Protein AF-W1F7F3-F1 (afdb_monomer_lite)

InterPro domains:
  IPR000249 Bacterial microcompartment domain [PF00936] (453-525)
  IPR000249 Bacterial microcompartment domain [PF00936] (545-622)
  IPR000249 Bacterial microcompartment domain [SM00877] (452-526)
  IPR000249 Bacterial microcompartment domain [SM00877] (544-622)
  IPR009051 Alpha-helical ferredoxin [G3DSA:1.10.1060.10] (238-344)
  IPR010208 Ion-translocating oxidoreductase complex, subunit RnfC/RsxC [PTHR43034] (6-362)
  IPR011538 NADH-ubiquinone oxidoreductase 51kDa subunit, FMN-binding domain [PF01512] (17-156)
  IPR017896 4Fe-4S ferredoxin-type, iron-sulphur binding domain [PS51379] (251-280)
  IPR019554 Soluble ligand binding domain [PF10531] (171-215)
  IPR026902 RnfC Barrel sandwich hybrid domain [PF13375] (378-441)
  IPR037225 NADH-ubiquinone oxidoreductase 51kDa subunit, FMN-binding domain superfamily [G3DSA:3.40.50.11540] (22-164)
  IPR037225 NADH-ubiquinone oxidoreductase 51kDa subunit, FMN-binding domain superfamily [SSF142019] (6-174)
  IPR037233 CcmK-like superfamily [G3DSA:3.30.70.1710] (450-528)
  IPR037233 CcmK-like superfamily [G3DSA:3.30.70.1710] (529-633)
  IPR037233 CcmK-like superfamily [SSF143414] (452-541)
  IPR037233 CcmK-like superfamily [SSF143414] (544-630)
  IPR044872 CcmK/CsoS1, bacterial microcompartment domain [PS51930] (453-535)
  IPR044872 CcmK/CsoS1, bacterial microcompartment domain [PS51930] (545-631)

Secondary structure (DSSP, 8-state):
----PPP--HHHHHHHHHHTT-B-TTTT--BHHHHTTS--SEEEEE----STT--HHHHHHHHHHHHHHHHHHHHHHHHT-SEEEEEEETT-HHHHHHHGGG--TTEEEEEE-SEETTTSHHHHHHHHHS--PPTT--GGGGTEEEEEHHHHHHHHHHHHH-----EEEEEEEESBSS-EEEEEETT-BHHHHHHHTT-BSSSSEEEEES-TTTPEEES-TTSBP-SS--EEEEEETTSHHHHHHHS-HHHHHHHHHHH----SHHHHT-HHHHTT----HHHHHHHHHHSTT--HHHHHGGGG-----HIIIII-SS---HHHHHHHHHHHHHHTT-------PPPPTTHHHHSEEHHHHHHHTT-GGG-----B-------S-----S--SSSSPPEE---TT-EE-TT-EEEEPPTTSS---EE-SSSEE---------TTGGGGGG-SEEEEEEES-HHHHHHHHHHHHHHSS-EEEEEEE-SSS-EEEEEEE-HHHHHHHHHHHHHHHGGGEEEEEEEET--HHHHHHHHSPPP--S--EEEEEEES-HHHHHHHHHHHHHHSS-EEEEEE--SSSTT-EEEEEEE-HHHHHHHHHHHHHHHHHTT-EEEEEEESS--HHHHHHHHT-

Radius of gyration: 27.82 Å; chains: 1; bounding box: 62×73×49 Å

Structure (mmCIF, N/CA/C/O backbone):
data_AF-W1F7F3-F1
#
_entry.id   AF-W1F7F3-F1
#
loop_
_atom_site.group_PDB
_atom_site.id
_atom_site.type_symbol
_atom_site.label_atom_id
_atom_site.label_alt_id
_atom_site.label_comp_id
_atom_site.label_asym_id
_atom_site.label_entity_id
_atom_site.label_seq_id
_atom_site.pdbx_PDB_ins_code
_atom_site.Cartn_x
_atom_site.Cartn_y
_atom_site.Cartn_z
_atom_site.occupancy
_atom_site.B_iso_or_equiv
_atom_site.auth_seq_id
_atom_site.auth_comp_id
_atom_site.auth_asym_id
_atom_site.auth_atom_id
_atom_site.pdbx_PDB_model_num
ATOM 1 N N . MET A 1 1 ? -24.164 26.299 9.507 1.00 47.16 1 MET A N 1
ATOM 2 C CA . MET A 1 1 ? -24.876 25.515 10.548 1.00 47.16 1 MET A CA 1
ATOM 3 C C . MET A 1 1 ? -23.842 24.722 11.329 1.00 47.16 1 MET A C 1
ATOM 5 O O . MET A 1 1 ? -22.949 24.180 10.692 1.00 47.16 1 MET A O 1
ATOM 9 N N . ASN A 1 2 ? -23.935 24.638 12.658 1.00 55.78 2 ASN A N 1
ATOM 10 C CA . ASN A 1 2 ? -22.944 23.892 13.443 1.00 55.78 2 ASN A CA 1
ATOM 11 C C . ASN A 1 2 ? -23.173 22.383 13.298 1.00 55.78 2 ASN A C 1
ATOM 13 O O . ASN A 1 2 ? -24.287 21.896 13.503 1.00 55.78 2 ASN A O 1
ATOM 17 N N . VAL A 1 3 ? -22.123 21.637 12.954 1.00 65.06 3 VAL A N 1
ATOM 18 C CA . VAL A 1 3 ? -22.208 20.182 12.807 1.00 65.06 3 VAL A CA 1
ATOM 19 C C . VAL A 1 3 ? -22.233 19.556 14.206 1.00 65.06 3 VAL A C 1
ATOM 21 O O . VAL A 1 3 ? -21.272 19.678 14.959 1.00 65.06 3 VAL A O 1
ATOM 24 N N . LYS A 1 4 ? -23.352 18.931 14.593 1.00 74.31 4 LYS A N 1
ATOM 25 C CA . LYS A 1 4 ? -23.555 18.428 15.963 1.00 74.31 4 LYS A CA 1
ATOM 26 C C . LYS A 1 4 ? -22.604 17.263 16.273 1.00 74.31 4 LYS A C 1
ATOM 28 O O . LYS A 1 4 ? -22.731 16.198 15.675 1.00 74.31 4 LYS A O 1
ATOM 33 N N . LEU A 1 5 ? -21.689 17.474 17.218 1.00 82.00 5 LEU A N 1
ATOM 34 C CA . LEU A 1 5 ? -20.760 16.468 17.744 1.00 82.00 5 LEU A CA 1
ATOM 35 C C . LEU A 1 5 ? -21.334 15.785 18.996 1.00 82.00 5 LEU A C 1
ATOM 37 O O . LEU A 1 5 ? -22.078 16.395 19.766 1.00 82.00 5 LEU A O 1
ATOM 41 N N . THR A 1 6 ? -20.930 14.539 19.232 1.00 83.56 6 THR A N 1
ATOM 42 C CA . THR A 1 6 ? -21.085 13.855 20.521 1.00 83.56 6 THR A CA 1
ATOM 43 C C . THR A 1 6 ? -20.063 14.407 21.515 1.00 83.56 6 THR A C 1
ATOM 45 O O . THR A 1 6 ? -18.887 14.556 21.178 1.00 83.56 6 THR A O 1
ATOM 48 N N . SER A 1 7 ? -20.478 14.676 22.756 1.00 84.31 7 SER A N 1
ATOM 49 C CA . SER A 1 7 ? -19.535 15.093 23.800 1.00 84.31 7 SER A CA 1
ATOM 50 C C . SER A 1 7 ? -18.633 13.927 24.218 1.00 84.31 7 SER A C 1
ATOM 52 O O . SER A 1 7 ? -19.110 12.882 24.659 1.00 84.31 7 SER A O 1
ATOM 54 N N . CYS A 1 8 ? -17.329 14.107 24.039 1.00 87.44 8 CYS A N 1
ATOM 55 C CA . CYS A 1 8 ? -16.255 13.204 24.448 1.00 87.44 8 CYS A CA 1
ATOM 56 C C . CYS A 1 8 ? -14.951 14.010 24.561 1.00 87.44 8 CYS A C 1
ATOM 58 O O . CYS A 1 8 ? -14.785 15.010 23.854 1.00 87.44 8 CYS A O 1
ATOM 60 N N . ASP A 1 9 ? -14.053 13.633 25.467 1.00 93.25 9 ASP A N 1
ATOM 61 C CA . ASP A 1 9 ? -12.717 14.233 25.591 1.00 93.25 9 ASP A CA 1
ATOM 62 C C . ASP A 1 9 ? -11.716 13.635 24.583 1.00 93.25 9 ASP A C 1
ATOM 64 O O . ASP A 1 9 ? -12.049 12.763 23.777 1.00 93.25 9 ASP A O 1
ATOM 68 N N . ASP A 1 10 ? -10.490 14.163 24.570 1.00 93.25 10 ASP A N 1
ATOM 69 C CA . ASP A 1 10 ? -9.452 13.744 23.628 1.00 93.25 10 ASP A CA 1
ATOM 70 C C . ASP A 1 10 ? -8.976 12.300 23.883 1.00 93.25 10 ASP A C 1
ATOM 72 O O . ASP A 1 10 ? -8.627 11.587 22.940 1.00 93.25 10 ASP A O 1
ATOM 76 N N . GLN A 1 11 ? -9.028 11.844 25.137 1.00 94.69 11 GLN A N 1
ATOM 77 C CA . GLN A 1 11 ? -8.660 10.492 25.547 1.00 94.69 11 GLN A CA 1
ATOM 78 C C . GLN A 1 11 ? -9.699 9.452 25.113 1.00 94.69 11 GLN A C 1
ATOM 80 O O . GLN A 1 11 ? -9.349 8.498 24.419 1.00 94.69 11 GLN A O 1
ATOM 85 N N . THR A 1 12 ? -10.978 9.699 25.392 1.00 96.31 12 THR A N 1
ATOM 86 C CA . THR A 1 12 ? -12.118 8.882 24.950 1.00 96.31 12 THR A CA 1
ATOM 87 C C . THR A 1 12 ? -12.123 8.712 23.428 1.00 96.31 12 THR A C 1
ATOM 89 O O . THR A 1 12 ? -12.446 7.638 22.915 1.00 96.31 12 THR A O 1
ATOM 92 N N . ILE A 1 13 ? -11.750 9.758 22.676 1.00 97.25 13 ILE A N 1
ATOM 93 C CA . ILE A 1 13 ? -11.614 9.678 21.214 1.00 97.25 13 ILE A CA 1
ATOM 94 C C . ILE A 1 13 ? -10.492 8.706 20.829 1.00 97.25 13 ILE A C 1
ATOM 96 O O . ILE A 1 13 ? -10.723 7.817 20.007 1.00 97.25 13 ILE A O 1
ATOM 100 N N . ARG A 1 14 ? -9.297 8.830 21.424 1.00 96.50 14 ARG A N 1
ATOM 101 C CA . ARG A 1 14 ? -8.166 7.920 21.157 1.00 96.50 14 ARG A CA 1
ATOM 102 C C . ARG A 1 14 ? -8.512 6.468 21.487 1.00 96.50 14 ARG A C 1
ATOM 104 O O . ARG A 1 14 ? -8.267 5.596 20.657 1.00 96.50 14 ARG A O 1
ATOM 111 N N . GLU A 1 15 ? -9.130 6.224 22.638 1.00 96.31 15 GLU A N 1
ATOM 112 C CA . GLU A 1 15 ? -9.528 4.892 23.105 1.00 96.31 15 GLU A CA 1
ATOM 113 C C . GLU A 1 15 ? -10.578 4.250 22.195 1.00 96.31 15 GLU A C 1
ATOM 115 O O . GLU A 1 15 ? -10.390 3.117 21.756 1.00 96.31 15 GLU A O 1
ATOM 120 N N . ARG A 1 16 ? -11.636 4.975 21.804 1.00 97.56 16 ARG A N 1
ATOM 121 C CA . ARG A 1 16 ? -12.638 4.456 20.851 1.00 97.56 16 ARG A CA 1
ATOM 122 C C . ARG A 1 16 ? -12.030 4.164 19.478 1.00 97.56 16 ARG A C 1
ATOM 124 O O . ARG A 1 16 ? -12.348 3.144 18.873 1.00 97.56 16 ARG A O 1
ATOM 131 N N . VAL A 1 17 ? -11.125 5.018 18.993 1.00 97.75 17 VAL A N 1
ATOM 132 C CA . VAL A 1 17 ? -10.398 4.826 17.721 1.00 97.75 17 VAL A CA 1
ATOM 133 C C . VAL A 1 17 ? -9.426 3.636 17.792 1.00 97.75 17 VAL A C 1
ATOM 135 O O . VAL A 1 17 ? -9.245 2.933 16.793 1.00 97.75 17 VAL A O 1
ATOM 138 N N . GLN A 1 18 ? -8.830 3.371 18.959 1.00 96.50 18 GLN A N 1
ATOM 139 C CA . GLN A 1 18 ? -8.007 2.189 19.219 1.00 96.50 18 GLN A CA 1
ATOM 140 C C . GLN A 1 18 ? -8.860 0.918 19.267 1.00 96.50 18 GLN A C 1
ATOM 142 O O . GLN A 1 18 ? -8.583 -0.014 18.513 1.00 96.50 18 GLN A O 1
ATOM 147 N N . ALA A 1 19 ? -9.916 0.904 20.084 1.00 96.69 19 ALA A N 1
ATOM 148 C CA . ALA A 1 19 ? -10.827 -0.226 20.259 1.00 96.69 19 ALA A CA 1
ATOM 149 C C . ALA A 1 19 ? -11.497 -0.632 18.939 1.00 96.69 19 ALA A C 1
ATOM 151 O O . ALA A 1 19 ? -11.456 -1.798 18.571 1.00 96.69 19 ALA A O 1
ATOM 152 N N . ALA A 1 20 ? -11.993 0.327 18.150 1.00 97.50 20 ALA A N 1
ATOM 153 C CA . ALA A 1 20 ? -12.551 0.073 16.818 1.00 97.50 20 ALA A CA 1
ATOM 154 C C . ALA A 1 20 ? -11.515 -0.431 15.785 1.00 97.50 20 ALA A C 1
ATOM 156 O O . ALA A 1 20 ? -11.877 -0.805 14.665 1.00 97.50 20 ALA A O 1
ATOM 157 N N . GLY A 1 21 ? -10.221 -0.442 16.123 1.00 96.56 21 GLY A N 1
ATOM 158 C CA . GLY A 1 21 ? -9.155 -0.956 15.269 1.00 96.56 21 GLY A CA 1
ATOM 159 C C . GLY A 1 21 ? -8.843 -0.073 14.059 1.00 96.56 21 GLY A C 1
ATOM 160 O O . GLY A 1 21 ? -8.487 -0.606 13.002 1.00 96.56 21 GLY A O 1
ATOM 161 N N . VAL A 1 22 ? -8.997 1.251 14.177 1.00 97.81 22 VAL A N 1
ATOM 162 C CA . VAL A 1 22 ? -8.818 2.192 13.060 1.00 97.81 22 VAL A CA 1
ATOM 163 C C . VAL A 1 22 ? -7.337 2.344 12.688 1.00 97.81 22 VAL A C 1
ATOM 165 O O . VAL A 1 22 ? -6.467 2.546 13.542 1.00 97.81 22 VAL A O 1
ATOM 168 N N . VAL A 1 23 ? -7.056 2.273 11.385 1.00 96.62 23 VAL A N 1
ATOM 169 C CA . VAL A 1 23 ? -5.714 2.389 10.795 1.00 96.62 23 VAL A CA 1
ATOM 170 C C . VAL A 1 23 ? -5.714 3.331 9.592 1.00 96.62 23 VAL A C 1
ATOM 172 O O . VAL A 1 23 ? -6.753 3.579 8.979 1.00 96.62 23 VAL A O 1
ATOM 175 N N . GLY A 1 24 ? -4.530 3.821 9.218 1.00 93.88 24 GLY A N 1
ATOM 176 C CA . GLY A 1 24 ? -4.291 4.651 8.038 1.00 93.88 24 GLY A CA 1
ATOM 177 C C . GLY A 1 24 ? -4.644 3.948 6.723 1.00 93.88 24 GLY A C 1
ATOM 178 O O . GLY A 1 24 ? -3.784 3.344 6.086 1.00 93.88 24 GLY A O 1
ATOM 179 N N . ALA A 1 25 ? -5.899 4.082 6.296 1.00 90.44 25 ALA A N 1
ATOM 180 C CA . ALA A 1 25 ? -6.503 3.366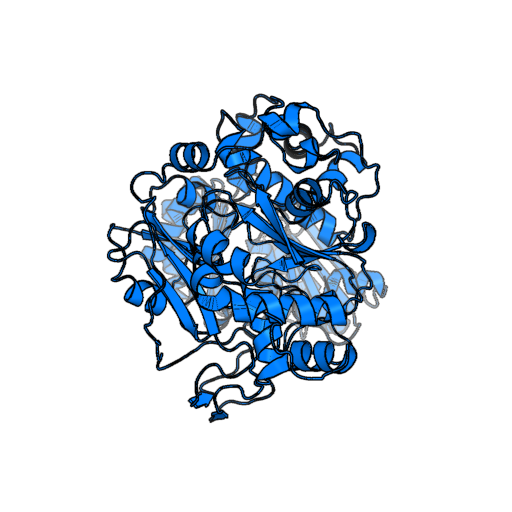 5.175 1.00 90.44 25 ALA A CA 1
ATOM 181 C C . ALA A 1 25 ? -5.997 3.795 3.777 1.00 90.44 25 ALA A C 1
ATOM 183 O O . ALA A 1 25 ? -6.350 3.175 2.778 1.00 90.44 25 ALA A O 1
ATOM 184 N N . GLY A 1 26 ? -5.167 4.837 3.685 1.00 77.94 26 GLY A N 1
ATOM 185 C CA . GLY A 1 26 ? -4.565 5.320 2.432 1.00 77.94 26 GLY A CA 1
ATOM 186 C C . GLY A 1 26 ? -3.183 4.736 2.104 1.00 77.94 26 GLY A C 1
ATOM 187 O O . GLY A 1 26 ? -2.479 5.301 1.276 1.00 77.94 26 GLY A O 1
ATOM 188 N N . GLY A 1 27 ? -2.739 3.673 2.784 1.00 74.12 27 GLY A N 1
ATOM 189 C CA . GLY A 1 27 ? -1.393 3.121 2.598 1.00 74.12 27 GLY A CA 1
ATOM 190 C C . GLY A 1 27 ? -1.072 1.993 3.576 1.00 74.12 27 GLY A C 1
ATOM 191 O O . GLY A 1 27 ? -1.893 1.111 3.800 1.00 74.12 27 GLY A O 1
ATOM 192 N N . ALA A 1 28 ? 0.114 2.031 4.190 1.00 74.44 28 ALA A N 1
ATOM 193 C CA . ALA A 1 28 ? 0.660 0.962 5.039 1.00 74.44 28 ALA A CA 1
ATOM 194 C C . ALA A 1 28 ? -0.065 0.717 6.390 1.00 74.44 28 ALA A C 1
ATOM 196 O O . ALA A 1 28 ? 0.467 0.027 7.257 1.00 74.44 28 ALA A O 1
ATOM 197 N N . GLY A 1 29 ? -1.260 1.276 6.606 1.00 89.62 29 GLY A N 1
ATOM 198 C CA . GLY A 1 29 ? -2.093 0.945 7.764 1.00 89.62 29 GLY A CA 1
ATOM 199 C C . GLY A 1 29 ? -1.514 1.370 9.115 1.00 89.62 29 GLY A C 1
ATOM 200 O O . GLY A 1 29 ? -1.684 0.651 10.087 1.00 89.62 29 GLY A O 1
ATOM 201 N N . PHE A 1 30 ? -0.817 2.505 9.222 1.00 92.62 30 PHE A N 1
ATOM 202 C CA . PHE A 1 30 ? -0.315 2.975 10.524 1.00 92.62 30 PHE A CA 1
ATOM 203 C C . PHE A 1 30 ? -1.476 3.173 11.534 1.00 92.62 30 PHE A C 1
ATOM 205 O O . PHE A 1 30 ? -2.467 3.806 11.151 1.00 92.62 30 PHE A O 1
ATOM 212 N N . PRO A 1 31 ? -1.400 2.676 12.787 1.00 94.69 31 PRO A N 1
ATOM 213 C CA . PRO A 1 31 ? -2.489 2.785 13.765 1.00 94.69 31 PRO A CA 1
ATOM 214 C C . PRO A 1 31 ? -2.935 4.228 14.039 1.00 94.69 31 PRO A C 1
ATOM 216 O O . PRO A 1 31 ? -2.138 5.094 14.402 1.00 94.69 31 PRO A O 1
ATOM 219 N N . THR A 1 32 ? -4.230 4.504 13.867 1.00 96.62 32 THR A N 1
ATOM 220 C CA . THR A 1 32 ? -4.733 5.887 13.848 1.00 96.62 32 THR A CA 1
ATOM 221 C C . THR A 1 32 ? -4.746 6.532 15.228 1.00 96.62 32 THR A C 1
ATOM 223 O O . THR A 1 32 ? -4.431 7.713 15.330 1.00 96.62 32 THR A O 1
ATOM 226 N N . HIS A 1 33 ? -5.027 5.778 16.293 1.00 95.56 33 HIS A N 1
ATOM 227 C CA . HIS A 1 33 ? -5.022 6.309 17.661 1.00 95.56 33 HIS A CA 1
ATOM 228 C C . HIS A 1 33 ? -3.650 6.885 18.067 1.00 95.56 33 HIS A C 1
ATOM 230 O O . HIS A 1 33 ? -3.607 7.927 18.710 1.00 95.56 33 HIS A O 1
ATOM 236 N N . ILE A 1 34 ? -2.541 6.299 17.595 1.00 94.81 34 ILE A N 1
ATOM 237 C CA . ILE A 1 34 ? -1.182 6.836 17.787 1.00 94.81 34 ILE A CA 1
ATOM 238 C C . ILE A 1 34 ? -0.988 8.149 17.012 1.00 94.81 34 ILE A C 1
ATOM 240 O O . ILE A 1 34 ? -0.468 9.119 17.558 1.00 94.81 34 ILE A O 1
ATOM 244 N N . LYS A 1 35 ? -1.480 8.248 15.766 1.00 94.62 35 LYS A N 1
ATOM 245 C CA . LYS A 1 35 ? -1.508 9.534 15.035 1.00 94.62 35 LYS A CA 1
ATOM 246 C C . LYS A 1 35 ? -2.350 10.606 15.750 1.00 94.62 35 LYS A C 1
ATOM 248 O O . LYS A 1 35 ? -2.072 11.784 15.568 1.00 94.62 35 LYS A O 1
ATOM 253 N N . LEU A 1 36 ? -3.335 10.215 16.564 1.00 96.50 36 LEU A N 1
ATOM 254 C CA . LEU A 1 36 ? -4.163 11.114 17.381 1.00 96.50 36 LEU A CA 1
ATOM 255 C C . LEU A 1 36 ? -3.589 11.420 18.784 1.00 96.50 36 LEU A C 1
ATOM 257 O O . LEU A 1 36 ? -4.180 12.212 19.512 1.00 96.50 36 LEU A O 1
ATOM 261 N N . GLN A 1 37 ? -2.458 10.822 19.179 1.00 95.19 37 GLN A N 1
ATOM 262 C CA . GLN A 1 37 ? -1.711 11.205 20.392 1.00 95.19 37 GLN A CA 1
ATOM 263 C C . GLN A 1 37 ? -0.777 12.401 20.149 1.00 95.19 37 GLN A C 1
ATOM 265 O O . GLN A 1 37 ? -0.411 13.102 21.091 1.00 95.19 37 GLN A O 1
ATOM 270 N N . ALA A 1 38 ? -0.382 12.642 18.896 1.00 94.50 38 ALA A N 1
ATOM 271 C CA . ALA A 1 38 ? 0.497 13.746 18.534 1.00 94.50 38 ALA A CA 1
ATOM 272 C C . ALA A 1 38 ? -0.170 15.106 18.793 1.00 94.50 38 ALA A C 1
ATOM 274 O O . ALA A 1 38 ? -1.288 15.348 18.338 1.00 94.50 38 ALA A O 1
ATOM 275 N N . ARG A 1 39 ? 0.544 16.015 19.469 1.00 96.88 39 ARG A N 1
ATOM 276 C CA . ARG A 1 39 ? 0.137 17.420 19.590 1.00 96.88 39 ARG A CA 1
ATOM 277 C C . ARG A 1 39 ? 0.642 18.208 18.382 1.00 96.88 39 ARG A C 1
ATOM 279 O O . ARG A 1 39 ? 1.837 18.199 18.099 1.00 96.88 39 ARG A O 1
ATOM 286 N N . VAL A 1 40 ? -0.277 18.842 17.657 1.00 97.62 40 VAL A N 1
ATOM 287 C CA . VAL A 1 40 ? -0.024 19.593 16.414 1.00 97.62 40 VAL A CA 1
ATOM 288 C C . VAL A 1 40 ? -1.026 20.733 16.269 1.00 97.62 40 VAL A C 1
ATOM 290 O O . VAL A 1 40 ? -2.137 20.619 16.773 1.00 97.62 40 VAL A O 1
ATOM 293 N N . ASP A 1 41 ? -0.671 21.798 15.548 1.00 98.06 41 ASP A N 1
ATOM 294 C CA . ASP A 1 41 ? -1.584 22.917 15.271 1.00 98.06 41 ASP A CA 1
ATOM 295 C C . ASP A 1 41 ? -2.542 22.641 14.099 1.00 98.06 41 ASP A C 1
ATOM 297 O O . ASP A 1 41 ? -3.670 23.135 14.103 1.00 98.06 41 ASP A O 1
ATOM 301 N N . THR A 1 42 ? -2.123 21.825 13.122 1.00 98.56 42 THR A N 1
ATOM 302 C CA . THR A 1 42 ? -2.885 21.559 11.895 1.00 98.56 42 THR A CA 1
ATOM 303 C C . THR A 1 42 ? -3.229 20.073 11.746 1.00 98.56 42 THR A C 1
ATOM 305 O O . THR A 1 42 ? -2.350 19.205 11.748 1.00 98.56 42 THR A O 1
ATOM 308 N N . PHE A 1 43 ? -4.507 19.769 11.506 1.00 98.62 43 PHE A N 1
ATOM 309 C CA . PHE A 1 43 ? -4.963 18.451 11.062 1.00 98.62 43 PHE A CA 1
ATOM 310 C C . PHE A 1 43 ? -5.288 18.465 9.562 1.00 98.62 43 PHE A C 1
ATOM 312 O O . PHE A 1 43 ? -6.143 19.221 9.103 1.00 98.62 43 PHE A O 1
ATOM 319 N N . LEU A 1 44 ? -4.620 17.608 8.787 1.00 98.62 44 LEU A N 1
ATOM 320 C CA . LEU A 1 44 ? -4.714 17.561 7.328 1.00 98.62 44 LEU A CA 1
ATOM 321 C C . LEU A 1 44 ? -5.394 16.268 6.854 1.00 98.62 44 LEU A C 1
ATOM 323 O O . LEU A 1 44 ? -4.866 15.165 7.009 1.00 98.62 44 LEU A O 1
ATOM 327 N N . VAL A 1 45 ? -6.543 16.397 6.195 1.00 98.50 45 VAL A N 1
ATOM 328 C CA . VAL A 1 45 ? -7.130 15.308 5.412 1.00 98.50 45 VAL A CA 1
ATOM 329 C C . VAL A 1 45 ? -6.485 15.304 4.032 1.00 98.50 45 VAL A C 1
ATOM 331 O O . VAL A 1 45 ? -6.721 16.201 3.222 1.00 98.50 45 VAL A O 1
ATOM 334 N N . ASN A 1 46 ? -5.694 14.272 3.752 1.00 97.06 46 ASN A N 1
ATOM 335 C CA . ASN A 1 46 ? -5.275 13.954 2.396 1.00 97.06 46 ASN A CA 1
ATOM 336 C C . ASN A 1 46 ? -6.443 13.264 1.679 1.00 97.06 46 ASN A C 1
ATOM 338 O O . ASN A 1 46 ? -6.728 12.083 1.900 1.00 97.06 46 ASN A O 1
ATOM 342 N N . ALA A 1 47 ? -7.122 14.041 0.841 1.00 96.25 47 ALA A N 1
ATOM 343 C CA . ALA A 1 47 ? -8.206 13.613 -0.032 1.00 96.25 47 ALA A CA 1
ATOM 344 C C . ALA A 1 47 ? -7.811 13.688 -1.521 1.00 96.25 47 ALA A C 1
ATOM 346 O O . ALA A 1 47 ? -8.660 13.616 -2.413 1.00 96.25 47 ALA A O 1
ATOM 347 N N . ALA A 1 48 ? -6.515 13.831 -1.805 1.00 92.81 48 ALA A N 1
ATOM 348 C CA . ALA A 1 48 ? -5.957 13.862 -3.146 1.00 92.81 48 ALA A CA 1
ATOM 349 C C . ALA A 1 48 ? -5.632 12.441 -3.618 1.00 92.81 48 ALA A C 1
ATOM 351 O O . ALA A 1 48 ? -4.464 12.085 -3.769 1.00 92.81 48 ALA A O 1
ATOM 352 N N . GLU A 1 49 ? -6.672 11.634 -3.858 1.00 89.31 49 GLU A N 1
ATOM 353 C CA . GLU A 1 49 ? -6.558 10.246 -4.327 1.00 89.31 49 GLU A CA 1
ATOM 354 C C . GLU A 1 49 ? -5.547 10.156 -5.487 1.00 89.31 49 GLU A C 1
ATOM 356 O O . GLU A 1 49 ? -5.710 10.748 -6.565 1.00 89.31 49 GLU A O 1
ATOM 361 N N . CYS A 1 50 ? -4.403 9.542 -5.177 1.00 82.19 50 CYS A N 1
ATOM 362 C CA . CYS A 1 50 ? -3.165 9.762 -5.919 1.00 82.19 50 CYS A CA 1
ATOM 363 C C . CYS A 1 50 ? -2.984 8.713 -7.018 1.00 82.19 50 CYS A C 1
ATOM 365 O O . CYS A 1 50 ? -2.576 9.039 -8.130 1.00 82.19 50 CYS A O 1
ATOM 367 N N . GLU A 1 51 ? -3.352 7.467 -6.723 1.00 91.25 51 GLU A N 1
ATOM 368 C CA . GLU A 1 51 ? -3.403 6.386 -7.699 1.00 91.25 51 GLU A CA 1
ATOM 369 C C . GLU A 1 51 ? -4.421 6.680 -8.815 1.00 91.25 51 GLU A C 1
ATOM 371 O O . GLU A 1 51 ? -5.595 6.925 -8.525 1.00 91.25 51 GLU A O 1
ATOM 376 N N . PRO A 1 52 ? -4.022 6.611 -10.099 1.00 89.38 52 PRO A N 1
ATOM 377 C CA . PRO A 1 52 ? -4.973 6.552 -11.203 1.00 89.38 52 PRO A CA 1
ATOM 378 C C . PRO A 1 52 ? -5.910 5.337 -11.075 1.00 89.38 52 PRO A C 1
ATOM 380 O O . PRO A 1 52 ? -5.621 4.386 -10.352 1.00 89.38 52 PRO A O 1
ATOM 383 N N . MET A 1 53 ? -7.008 5.330 -11.835 1.00 93.94 53 MET A N 1
ATOM 384 C CA . MET A 1 53 ? -8.045 4.276 -11.860 1.00 93.94 53 MET A CA 1
ATOM 385 C C . MET A 1 53 ? -8.922 4.164 -10.599 1.00 93.94 53 MET A C 1
ATOM 387 O O . MET A 1 53 ? -10.093 3.807 -10.740 1.00 93.94 53 MET A O 1
ATOM 391 N N . LEU A 1 54 ? -8.408 4.486 -9.407 1.00 95.19 54 LEU A N 1
ATOM 392 C CA . LEU A 1 54 ? -9.193 4.520 -8.167 1.00 95.19 54 LEU A CA 1
ATOM 393 C C . LEU A 1 54 ? -10.124 5.748 -8.125 1.00 95.19 54 LEU A C 1
ATOM 395 O O . LEU A 1 54 ? -9.858 6.771 -8.767 1.00 95.19 54 LEU A O 1
ATOM 399 N N . LYS A 1 55 ? -11.265 5.606 -7.436 1.00 95.12 55 LYS A N 1
ATOM 400 C CA . LYS A 1 55 ? -12.356 6.598 -7.392 1.00 95.12 55 LYS A CA 1
ATOM 401 C C . LYS A 1 55 ? -13.005 6.721 -6.002 1.00 95.12 55 LYS A C 1
ATOM 403 O O . LYS A 1 55 ? -14.132 7.209 -5.899 1.00 95.12 55 LYS A O 1
ATOM 408 N N . VAL A 1 56 ? -12.385 6.211 -4.943 1.00 95.81 56 VAL A N 1
ATOM 409 C CA . VAL A 1 56 ? -13.037 5.981 -3.650 1.00 95.81 56 VAL A CA 1
ATOM 410 C C . VAL A 1 56 ? -13.257 7.278 -2.877 1.00 95.81 56 VAL A C 1
ATOM 412 O O . VAL A 1 56 ? -14.393 7.623 -2.545 1.00 95.81 56 VAL A O 1
ATOM 415 N N . ASP A 1 57 ? -12.183 8.015 -2.594 1.00 95.25 57 ASP A N 1
ATOM 416 C CA . ASP A 1 57 ? -12.230 9.108 -1.616 1.00 95.25 57 ASP A CA 1
ATOM 417 C C . ASP A 1 57 ? -13.097 10.275 -2.104 1.00 95.25 57 ASP A C 1
ATOM 419 O O . ASP A 1 57 ? -13.893 10.824 -1.343 1.00 95.25 57 ASP A O 1
ATOM 423 N N . GLN A 1 58 ? -13.025 10.601 -3.397 1.00 95.50 58 GLN A N 1
ATOM 424 C CA . GLN A 1 58 ? -13.849 11.644 -4.020 1.00 95.50 58 GLN A CA 1
ATOM 425 C C . GLN A 1 58 ? -15.360 11.351 -3.939 1.00 95.50 58 GLN A C 1
ATOM 427 O O . GLN A 1 58 ? -16.160 12.275 -3.782 1.00 95.50 58 GLN A O 1
ATOM 432 N N . GLN A 1 59 ? -15.761 10.076 -4.001 1.00 97.50 59 GLN A N 1
ATOM 433 C CA . GLN A 1 59 ? -17.167 9.670 -3.921 1.00 97.50 59 GLN A CA 1
ATOM 434 C C . GLN A 1 59 ? -17.655 9.611 -2.472 1.00 97.50 59 GLN A C 1
ATOM 436 O O . GLN A 1 59 ? -18.747 10.093 -2.172 1.00 97.50 59 GLN A O 1
ATOM 441 N N . LEU A 1 60 ? -16.823 9.111 -1.553 1.00 97.38 60 LEU A N 1
ATOM 442 C CA . LEU A 1 60 ? -17.134 9.115 -0.124 1.00 97.38 60 LEU A CA 1
ATOM 443 C C . LEU A 1 60 ? -17.220 10.534 0.453 1.00 97.38 60 LEU A C 1
ATOM 445 O O . LEU A 1 60 ? -18.103 10.793 1.266 1.00 97.38 60 LEU A O 1
ATOM 449 N N . MET A 1 61 ? -16.379 11.474 0.005 1.00 97.62 61 MET A N 1
ATOM 450 C CA . MET A 1 61 ? -16.536 12.892 0.354 1.00 97.62 61 MET A CA 1
ATOM 451 C C . MET A 1 61 ? -17.884 13.448 -0.116 1.00 97.62 61 MET A C 1
ATOM 453 O O . MET A 1 61 ? -18.589 14.071 0.672 1.00 97.62 61 MET A O 1
ATOM 457 N N . ALA A 1 62 ? -18.261 13.199 -1.375 1.00 97.25 62 ALA A N 1
ATOM 458 C CA . ALA A 1 62 ? -19.510 13.706 -1.943 1.00 97.25 62 ALA A CA 1
ATOM 459 C C . ALA A 1 62 ? -20.763 13.134 -1.250 1.00 97.25 62 ALA A C 1
ATOM 461 O O . ALA A 1 62 ? -21.731 13.860 -1.050 1.00 97.25 62 ALA A O 1
ATOM 462 N N . GLN A 1 63 ? -20.745 11.855 -0.857 1.00 97.25 63 GLN A N 1
ATOM 463 C CA . GLN A 1 63 ? -21.875 11.203 -0.182 1.00 97.25 63 GLN A CA 1
ATOM 464 C C . GLN A 1 63 ? -21.896 11.452 1.342 1.00 97.25 63 GLN A C 1
ATOM 466 O O . GLN A 1 63 ? -22.960 11.431 1.954 1.00 97.25 63 GLN A O 1
ATOM 471 N N . GLN A 1 64 ? -20.737 11.659 1.984 1.00 97.19 64 GLN A N 1
ATOM 472 C CA . GLN A 1 64 ? -20.603 11.629 3.452 1.00 97.19 64 GLN A CA 1
ATOM 473 C C . GLN A 1 64 ? -19.946 12.887 4.050 1.00 97.19 64 GLN A C 1
ATOM 475 O O . GLN A 1 64 ? -19.455 12.839 5.178 1.00 97.19 64 GLN A O 1
ATOM 480 N N . ALA A 1 65 ? -19.979 14.026 3.346 1.00 97.56 65 ALA A N 1
ATOM 481 C CA . ALA A 1 65 ? -19.391 15.311 3.755 1.00 97.56 65 ALA A CA 1
ATOM 482 C C . ALA A 1 65 ? -19.631 15.681 5.237 1.00 97.56 65 ALA A C 1
ATOM 484 O O . ALA A 1 65 ? -18.686 15.959 5.975 1.00 97.56 65 ALA A O 1
ATOM 485 N N . SER A 1 66 ? -20.879 15.587 5.715 1.00 96.94 66 SER A N 1
ATOM 486 C CA . SER A 1 66 ? -21.238 15.854 7.120 1.00 96.94 66 SER A CA 1
ATOM 487 C C . SER A 1 66 ? -20.559 14.901 8.123 1.00 96.94 66 SER A C 1
ATOM 489 O O . SER A 1 66 ? -20.159 15.324 9.206 1.00 96.94 66 SER A O 1
ATOM 491 N N . ARG A 1 67 ? -20.382 13.616 7.774 1.00 97.44 67 ARG A N 1
ATOM 492 C CA . ARG A 1 67 ? -19.656 12.634 8.605 1.00 97.44 67 ARG A CA 1
ATOM 493 C C . ARG A 1 67 ? -18.150 12.9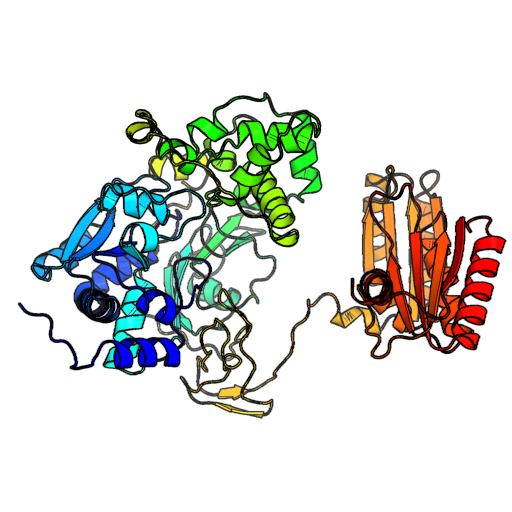01 8.588 1.00 97.44 67 ARG A C 1
ATOM 495 O O . ARG A 1 67 ? -17.503 12.722 9.618 1.00 97.44 67 ARG A O 1
ATOM 502 N N . LEU A 1 68 ? -17.603 13.332 7.448 1.00 98.38 68 LEU A N 1
ATOM 503 C CA . LEU A 1 68 ? -16.186 13.667 7.314 1.00 98.38 68 LEU A CA 1
ATOM 504 C C . LEU A 1 68 ? -15.810 14.851 8.208 1.00 98.38 68 LEU A C 1
ATOM 506 O O . LEU A 1 68 ? -14.860 14.742 8.975 1.00 98.38 68 LEU A O 1
ATOM 510 N N . LEU A 1 69 ? -16.583 15.941 8.164 1.00 98.25 69 LEU A N 1
ATOM 511 C CA . LEU A 1 69 ? -16.309 17.151 8.948 1.00 98.25 69 LEU A CA 1
ATOM 512 C C . LEU A 1 69 ? -16.331 16.887 10.462 1.00 98.25 69 LEU A C 1
ATOM 514 O O . LEU A 1 69 ? -15.432 17.341 11.165 1.00 98.25 69 LEU A O 1
ATOM 518 N N . ARG A 1 70 ? -17.259 16.056 10.962 1.00 97.75 70 ARG 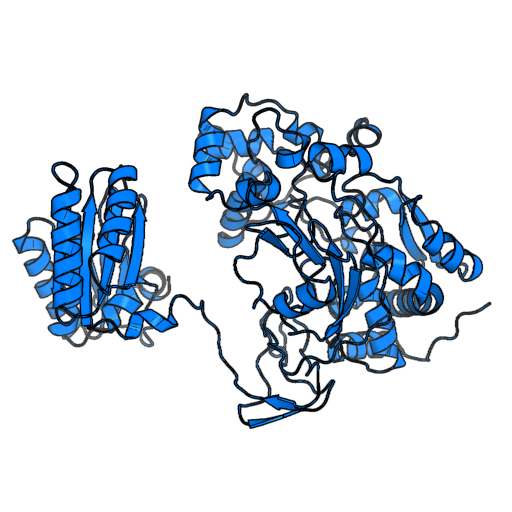A N 1
ATOM 519 C CA . ARG A 1 70 ? -17.228 15.619 12.372 1.00 97.75 70 ARG A CA 1
ATOM 520 C C . ARG A 1 70 ? -15.980 14.805 12.709 1.00 97.75 70 ARG A C 1
ATOM 522 O O . ARG A 1 70 ? -15.396 15.001 13.766 1.00 97.75 70 ARG A O 1
ATOM 529 N N . GLY A 1 71 ? -15.538 13.934 11.802 1.00 98.00 71 GLY A N 1
ATOM 530 C CA . GLY A 1 71 ? -14.291 13.182 11.960 1.00 98.00 71 GLY A CA 1
ATOM 531 C C . GLY A 1 71 ? -13.057 14.083 12.008 1.00 98.00 71 GLY A C 1
ATOM 532 O O . GLY A 1 71 ? -12.150 13.819 12.794 1.00 98.00 71 GLY A O 1
ATOM 533 N N . VAL A 1 72 ? -13.045 15.168 11.223 1.00 98.38 72 VAL A N 1
ATOM 534 C CA . VAL A 1 72 ? -12.007 16.208 11.294 1.00 98.38 72 VAL A CA 1
ATOM 535 C C . VAL A 1 72 ? -12.042 16.902 12.654 1.00 98.38 72 VAL A C 1
ATOM 537 O O . VAL A 1 72 ? -11.006 16.956 13.305 1.00 98.38 72 VAL A O 1
ATOM 540 N N . HIS A 1 73 ? -13.210 17.334 13.145 1.00 97.31 73 HIS A N 1
ATOM 541 C CA . HIS A 1 73 ? -13.330 17.944 14.477 1.00 97.31 73 HIS A CA 1
ATOM 542 C C . HIS A 1 73 ? -12.932 17.007 15.626 1.00 97.31 73 HIS A C 1
ATOM 544 O O . HIS A 1 73 ? -12.208 17.436 16.523 1.00 97.31 73 HIS A O 1
ATOM 550 N N . TYR A 1 74 ? -13.332 15.729 15.612 1.00 98.00 74 TYR A N 1
ATOM 551 C CA . TYR A 1 74 ? -12.873 14.766 16.624 1.00 98.00 74 TYR A CA 1
ATOM 552 C C . TYR A 1 74 ? -11.356 14.572 16.568 1.00 98.00 74 TYR A C 1
ATOM 554 O O . TYR A 1 74 ? -10.706 14.509 17.609 1.00 98.00 74 TYR A O 1
ATOM 562 N N . ALA A 1 75 ? -10.774 14.503 15.369 1.00 97.94 75 ALA A N 1
ATOM 563 C CA . ALA A 1 75 ? -9.336 14.346 15.217 1.00 97.94 75 ALA A CA 1
ATOM 564 C C . ALA A 1 75 ? -8.561 15.604 15.647 1.00 97.94 75 ALA A C 1
ATOM 566 O O . ALA A 1 75 ? -7.578 15.478 16.372 1.00 97.94 75 ALA A O 1
ATOM 567 N N . MET A 1 76 ? -9.047 16.800 15.295 1.00 97.94 76 MET A N 1
ATOM 568 C CA . MET A 1 76 ? -8.520 18.083 15.771 1.00 97.94 76 MET A CA 1
ATOM 569 C C . MET A 1 76 ? -8.576 18.177 17.296 1.00 97.94 76 MET A C 1
ATOM 571 O O . MET A 1 76 ? -7.573 18.513 17.919 1.00 97.94 76 MET A O 1
ATOM 575 N N . LYS A 1 77 ? -9.702 17.800 17.919 1.00 96.69 77 LYS A N 1
ATOM 576 C CA . LYS A 1 77 ? -9.818 17.739 19.383 1.00 96.69 77 LYS A CA 1
ATOM 577 C C . LYS A 1 77 ? -8.837 16.735 19.993 1.00 96.69 77 LYS A C 1
ATOM 579 O O . LYS A 1 77 ? -8.223 17.036 21.012 1.00 96.69 77 LYS A O 1
ATOM 584 N N . ALA A 1 78 ? -8.656 15.572 19.363 1.00 97.31 78 ALA A N 1
ATOM 585 C CA . ALA A 1 78 ? -7.722 14.553 19.830 1.00 97.31 78 ALA A CA 1
ATOM 586 C C . ALA A 1 78 ? -6.260 15.039 19.812 1.00 97.31 78 ALA A C 1
ATOM 588 O O . ALA A 1 78 ? -5.534 14.836 20.786 1.00 97.31 78 ALA A O 1
ATOM 589 N N . THR A 1 79 ? -5.847 15.734 18.745 1.00 97.62 79 THR A N 1
ATOM 590 C CA . THR A 1 79 ? -4.484 16.270 18.586 1.00 97.62 79 THR A CA 1
ATOM 591 C C . THR A 1 79 ? -4.273 17.648 19.221 1.00 97.62 79 THR A C 1
ATOM 593 O O . THR A 1 79 ? -3.134 18.072 19.383 1.00 97.62 79 THR A O 1
ATOM 596 N N . GLY A 1 80 ? -5.334 18.366 19.596 1.00 96.88 80 GLY A N 1
ATOM 597 C CA . GLY A 1 80 ? -5.257 19.775 20.005 1.00 96.88 80 GLY A CA 1
ATOM 598 C C . GLY A 1 80 ? -5.021 20.754 18.843 1.00 96.88 80 GLY A C 1
ATOM 599 O O . GLY A 1 80 ? -4.502 21.843 19.069 1.00 96.88 80 GLY A O 1
ATOM 600 N N . ALA A 1 81 ? -5.378 20.372 17.611 1.00 97.94 81 ALA A N 1
ATOM 601 C CA . ALA A 1 81 ? -5.206 21.216 16.429 1.00 97.94 81 ALA A CA 1
ATOM 602 C C . ALA A 1 81 ? -6.267 22.321 16.360 1.00 97.94 81 ALA A C 1
ATOM 604 O O . ALA A 1 81 ? -7.458 22.062 16.527 1.00 97.94 81 ALA A O 1
ATOM 605 N N . SER A 1 82 ? -5.827 23.543 16.062 1.00 97.44 82 SER A N 1
ATOM 606 C CA . SER A 1 82 ? -6.677 24.725 15.885 1.00 97.44 82 SER A CA 1
ATOM 607 C C . SER A 1 82 ? -7.092 24.958 14.430 1.00 97.44 82 SER A C 1
ATOM 609 O O . SER A 1 82 ? -7.989 25.760 14.182 1.00 97.44 82 SER A O 1
ATOM 611 N N . SER A 1 83 ? -6.476 24.260 13.467 1.00 98.00 83 SER A N 1
ATOM 612 C CA . SER A 1 83 ? -6.836 24.340 12.049 1.00 98.00 83 SER A CA 1
ATOM 613 C C . SER A 1 83 ? -7.036 22.964 11.415 1.00 98.00 83 SER A C 1
ATOM 615 O O . SER A 1 83 ? -6.186 22.078 11.516 1.00 98.00 83 SER A O 1
ATOM 617 N N . GLY A 1 84 ? -8.158 22.798 10.717 1.00 98.56 84 GLY A N 1
ATOM 618 C CA . GLY A 1 84 ? -8.433 21.678 9.829 1.00 98.56 84 GLY A CA 1
ATOM 619 C C . GLY A 1 84 ? -8.231 22.069 8.365 1.00 98.56 84 GLY A C 1
ATOM 620 O O . GLY A 1 84 ? -8.675 23.126 7.912 1.00 98.56 84 GLY A O 1
ATOM 621 N N . ILE A 1 85 ? -7.599 21.196 7.585 1.00 98.75 85 ILE A N 1
ATOM 622 C CA . ILE A 1 85 ? -7.468 21.364 6.135 1.00 98.75 85 ILE A CA 1
ATOM 623 C C . ILE A 1 85 ? -7.920 20.082 5.442 1.00 98.75 85 ILE A C 1
ATOM 625 O O . ILE A 1 85 ? -7.436 19.001 5.765 1.00 98.75 85 ILE A O 1
ATOM 629 N N . ILE A 1 86 ? -8.803 20.191 4.450 1.00 98.75 86 ILE A N 1
ATOM 630 C CA . ILE A 1 86 ? -9.129 19.090 3.534 1.00 98.75 86 ILE A CA 1
ATOM 631 C C . ILE A 1 86 ? -8.484 19.402 2.185 1.00 98.75 86 ILE A C 1
ATOM 633 O O . ILE A 1 86 ? -8.940 20.288 1.465 1.00 98.75 86 ILE A O 1
ATOM 637 N N . ALA A 1 87 ? -7.403 18.695 1.855 1.00 98.38 87 ALA A N 1
ATOM 638 C CA . ALA A 1 87 ? -6.668 18.881 0.609 1.00 98.38 87 ALA A CA 1
ATOM 639 C C . ALA A 1 87 ? -7.180 17.905 -0.458 1.00 98.38 87 ALA A C 1
ATOM 641 O O . ALA A 1 87 ? -6.962 16.696 -0.359 1.00 98.38 87 ALA A O 1
ATOM 642 N N . LEU A 1 88 ? -7.878 18.432 -1.466 1.00 97.44 88 LEU A N 1
ATOM 643 C CA . LEU A 1 88 ? -8.554 17.664 -2.515 1.00 97.44 88 LEU A CA 1
ATOM 644 C C . LEU A 1 88 ? -8.321 18.277 -3.900 1.00 97.44 88 LEU A C 1
ATOM 646 O O . LEU A 1 88 ? -8.012 19.459 -4.018 1.00 97.44 88 LEU A O 1
ATOM 650 N N . LYS A 1 89 ? -8.457 17.475 -4.961 1.00 95.81 89 LYS A N 1
ATOM 651 C CA . LYS A 1 89 ? -8.178 17.928 -6.332 1.00 95.81 89 LYS A CA 1
ATOM 652 C C . LYS A 1 89 ? -9.318 18.764 -6.915 1.00 95.81 89 LYS A C 1
ATOM 654 O O . LYS A 1 89 ? -10.485 18.434 -6.717 1.00 95.81 89 LYS A O 1
ATOM 659 N N . GLU A 1 90 ? -8.964 19.768 -7.715 1.00 95.06 90 GLU A N 1
ATOM 660 C CA . GLU A 1 90 ? -9.870 20.691 -8.424 1.00 95.06 90 GLU A CA 1
ATOM 661 C C . GLU A 1 90 ? -11.047 19.991 -9.126 1.00 95.06 90 GLU A C 1
ATOM 663 O O . GLU A 1 90 ? -12.194 20.406 -8.997 1.00 95.06 90 GLU A O 1
ATOM 668 N N . LYS A 1 91 ? -10.792 18.857 -9.790 1.00 93.56 91 LYS A N 1
ATOM 669 C CA . LYS A 1 91 ? -11.808 18.105 -10.540 1.00 93.56 91 LYS A CA 1
ATOM 670 C C . LYS A 1 91 ? -12.857 17.398 -9.674 1.00 93.56 91 LYS A C 1
ATOM 672 O O . LYS A 1 91 ? -13.835 16.884 -10.212 1.00 93.56 91 LYS A O 1
ATOM 677 N N . TYR A 1 92 ? -12.691 17.331 -8.351 1.00 95.88 92 TYR A N 1
ATOM 678 C CA . TYR A 1 92 ? -13.632 16.657 -7.449 1.00 95.88 92 TYR A CA 1
ATOM 679 C C . TYR A 1 92 ? -14.840 17.545 -7.105 1.00 95.88 92 TYR A C 1
ATOM 681 O O . TYR A 1 92 ? -15.257 17.632 -5.951 1.00 95.88 92 TYR A O 1
ATOM 689 N N . GLN A 1 93 ? -15.446 18.183 -8.112 1.00 96.81 93 GLN A N 1
ATOM 690 C CA . GLN A 1 93 ? -16.478 19.207 -7.924 1.00 96.81 93 GLN A CA 1
ATOM 691 C C . GLN A 1 93 ? -17.698 18.706 -7.133 1.00 96.81 93 GLN A C 1
ATOM 693 O O . GLN A 1 93 ? -18.261 19.453 -6.339 1.00 96.81 93 GLN A O 1
ATOM 698 N N . ARG A 1 94 ? -18.072 17.422 -7.260 1.00 97.31 94 ARG A N 1
ATOM 699 C CA . ARG A 1 94 ? -19.137 16.806 -6.439 1.00 97.31 94 ARG A CA 1
ATOM 700 C C . ARG A 1 94 ? -18.804 16.799 -4.940 1.00 97.31 94 ARG A C 1
ATOM 702 O O . ARG A 1 94 ? -19.701 16.987 -4.128 1.00 97.31 94 ARG A O 1
ATOM 709 N N . ALA A 1 95 ? -17.535 16.607 -4.576 1.00 97.62 95 ALA A N 1
ATOM 710 C CA . ALA A 1 95 ? -17.070 16.676 -3.192 1.00 97.62 95 ALA A CA 1
ATOM 711 C C . ALA A 1 95 ? -16.947 18.127 -2.707 1.00 97.62 95 ALA A C 1
ATOM 713 O O . ALA A 1 95 ? -17.390 18.430 -1.604 1.00 97.62 95 ALA A O 1
ATOM 714 N N . ILE A 1 96 ? -16.416 19.029 -3.544 1.00 98.25 96 ILE A N 1
ATOM 715 C CA . ILE A 1 96 ? -16.331 20.469 -3.245 1.00 98.25 96 ILE A CA 1
ATOM 716 C C . ILE A 1 96 ? -17.734 21.023 -2.954 1.00 98.25 96 ILE A C 1
ATOM 718 O O . ILE A 1 96 ? -17.965 21.573 -1.882 1.00 98.25 96 ILE A O 1
ATOM 722 N N . ASN A 1 97 ? -18.700 20.792 -3.848 1.00 98.31 97 ASN A N 1
ATOM 723 C CA . ASN A 1 97 ? -20.078 21.269 -3.699 1.00 98.31 97 ASN A CA 1
ATOM 724 C C . ASN A 1 97 ? -20.788 20.693 -2.458 1.00 98.31 97 ASN A C 1
ATOM 726 O O . ASN A 1 97 ? -21.636 21.369 -1.883 1.00 98.31 97 ASN A O 1
ATOM 730 N N . ALA A 1 98 ? -20.450 19.469 -2.034 1.00 98.06 98 ALA A N 1
ATOM 731 C CA . ALA A 1 98 ? -21.014 18.842 -0.835 1.00 98.06 98 ALA A CA 1
ATOM 732 C C . ALA A 1 98 ? -20.354 19.318 0.475 1.00 98.06 98 ALA A C 1
ATOM 734 O O . ALA A 1 98 ? -21.006 19.334 1.518 1.00 98.06 98 ALA A O 1
ATOM 735 N N . LEU A 1 99 ? -19.070 19.694 0.439 1.00 97.88 99 LEU A N 1
ATOM 736 C CA . LEU A 1 99 ? -18.312 20.141 1.612 1.00 97.88 99 LEU A CA 1
ATOM 737 C C . LEU A 1 99 ? -18.476 21.640 1.882 1.00 97.88 99 LEU A C 1
ATOM 739 O O . LEU A 1 99 ? -18.750 22.009 3.020 1.00 97.88 99 LEU A O 1
ATOM 743 N N . THR A 1 100 ? -18.351 22.492 0.859 1.00 97.50 100 THR A N 1
ATOM 744 C CA . THR A 1 100 ? -18.364 23.963 0.981 1.00 97.50 100 THR A CA 1
ATOM 745 C C . THR A 1 100 ? -19.507 24.536 1.839 1.00 97.50 100 THR A C 1
ATOM 747 O O . THR A 1 100 ? -19.202 25.294 2.758 1.00 97.50 100 THR A O 1
ATOM 750 N N . PRO A 1 101 ? -20.798 24.185 1.641 1.00 96.81 101 PRO A N 1
ATOM 751 C CA . PRO A 1 101 ? -21.894 24.746 2.446 1.00 96.81 101 PRO A CA 1
ATOM 752 C C . PRO A 1 101 ? -21.941 24.234 3.899 1.00 96.81 101 PRO A C 1
ATOM 754 O O . PRO A 1 101 ? -22.755 24.708 4.692 1.00 96.81 101 PRO A O 1
ATOM 757 N N . LEU A 1 102 ? -21.096 23.261 4.257 1.00 96.50 102 LEU A N 1
ATOM 758 C CA . LEU A 1 102 ? -21.008 22.669 5.593 1.00 96.50 102 LEU A CA 1
ATOM 759 C C . LEU A 1 102 ? -19.743 23.090 6.362 1.00 96.50 102 LEU A C 1
ATOM 761 O O . LEU A 1 102 ? -19.599 22.694 7.519 1.00 96.50 102 LEU A O 1
ATOM 765 N N . LEU A 1 103 ? -18.833 23.861 5.751 1.00 96.12 103 LEU A N 1
ATOM 766 C CA . LEU A 1 103 ? -17.556 24.236 6.366 1.00 96.12 103 LEU A CA 1
ATOM 767 C C . LEU A 1 103 ? -17.752 25.114 7.621 1.00 96.12 103 LEU A C 1
ATOM 769 O O . LEU A 1 103 ? -18.381 26.172 7.534 1.00 96.12 103 LEU A O 1
ATOM 773 N N . PRO A 1 104 ? -17.199 24.719 8.780 1.00 94.69 104 PRO A N 1
ATOM 774 C CA . PRO A 1 104 ? -17.039 25.597 9.935 1.00 94.69 104 PRO A CA 1
ATOM 775 C C . PRO A 1 104 ? -15.798 26.508 9.774 1.00 94.69 104 PRO A C 1
ATOM 777 O O . PRO A 1 104 ? -14.922 26.199 8.965 1.00 94.69 104 PRO A O 1
ATOM 780 N N . PRO A 1 105 ? -15.671 27.608 10.545 1.00 95.38 105 PRO A N 1
ATOM 781 C CA . PRO A 1 105 ? -14.582 28.583 10.376 1.00 95.38 105 PRO A CA 1
ATOM 782 C C . PRO A 1 105 ? -13.165 28.027 10.588 1.00 95.38 105 PRO A C 1
ATOM 784 O O . PRO A 1 105 ? -12.200 28.603 10.092 1.00 95.38 105 PRO A O 1
ATOM 787 N N . ASP A 1 106 ? -13.034 26.928 11.330 1.00 97.12 106 ASP A N 1
ATOM 788 C CA . ASP A 1 106 ? -11.770 26.276 11.669 1.00 97.12 106 ASP A CA 1
ATOM 789 C C . ASP A 1 106 ? -11.322 25.216 10.645 1.00 97.12 106 ASP A C 1
ATOM 791 O O . ASP A 1 106 ? -10.174 24.770 10.703 1.00 97.12 106 ASP A O 1
ATOM 795 N N . ILE A 1 107 ? -12.175 24.840 9.678 1.00 98.19 107 ILE A N 1
ATOM 796 C CA . ILE A 1 107 ? -11.851 23.866 8.623 1.00 98.19 107 ILE A CA 1
ATOM 797 C C . ILE A 1 107 ? -11.951 24.515 7.238 1.00 98.19 107 ILE A C 1
ATOM 799 O O . ILE A 1 107 ? -13.027 24.917 6.801 1.00 98.19 107 ILE A O 1
ATOM 803 N N . ARG A 1 108 ? -10.846 24.515 6.480 1.00 98.12 108 ARG A N 1
ATOM 804 C CA . ARG A 1 108 ? -10.812 24.991 5.084 1.00 98.12 108 ARG A CA 1
ATOM 805 C C . ARG A 1 108 ? -10.603 23.865 4.072 1.00 98.12 108 ARG A C 1
ATOM 807 O O . ARG A 1 108 ? -9.909 22.884 4.343 1.00 98.12 108 ARG A O 1
ATOM 814 N N . LEU A 1 109 ? -11.128 24.045 2.862 1.00 98.56 109 LEU A N 1
ATOM 815 C CA . LEU A 1 109 ? -10.674 23.276 1.701 1.00 98.56 109 LEU A CA 1
ATOM 816 C C . LEU A 1 109 ? -9.355 23.862 1.182 1.00 98.56 109 LEU A C 1
ATOM 818 O O . LEU A 1 109 ? -9.162 25.077 1.186 1.00 98.56 109 LEU A O 1
ATOM 822 N N . HIS A 1 110 ? -8.465 23.002 0.697 1.00 98.44 110 HIS A N 1
ATOM 823 C CA . HIS A 1 110 ? -7.315 23.395 -0.109 1.00 98.44 110 HIS A CA 1
ATOM 824 C C . HIS A 1 110 ? -7.388 22.663 -1.452 1.00 98.44 110 HIS A C 1
ATOM 826 O O . HIS A 1 110 ? -7.417 21.431 -1.494 1.00 98.44 110 HIS A O 1
ATOM 832 N N . ILE A 1 111 ? -7.461 23.430 -2.540 1.00 97.88 111 ILE A N 1
ATOM 833 C CA . ILE A 1 111 ? -7.683 22.903 -3.886 1.00 97.88 111 ILE A CA 1
ATOM 834 C C . ILE A 1 111 ? -6.338 22.640 -4.564 1.00 97.88 111 ILE A C 1
ATOM 836 O O . ILE A 1 111 ? -5.570 23.562 -4.824 1.00 97.88 111 ILE A O 1
ATOM 840 N N . LEU A 1 112 ? -6.069 21.367 -4.844 1.00 96.06 112 LEU A N 1
ATOM 841 C CA . LEU A 1 112 ? -4.858 20.893 -5.508 1.00 96.06 112 LEU A CA 1
ATOM 842 C C . LEU A 1 112 ? -5.086 20.731 -7.022 1.00 96.06 112 LEU A C 1
ATOM 844 O O . LEU A 1 112 ? -6.157 20.264 -7.423 1.00 96.06 112 LEU A O 1
ATOM 848 N N . PRO A 1 113 ? -4.082 21.014 -7.870 1.00 94.31 113 PRO A N 1
ATOM 849 C CA . PRO A 1 113 ? -4.146 20.684 -9.292 1.00 94.31 113 PRO A CA 1
ATOM 850 C C . PRO A 1 113 ? -4.152 19.159 -9.515 1.00 94.31 113 PRO A C 1
ATOM 852 O O . PRO A 1 113 ? -3.615 18.397 -8.703 1.00 94.31 113 PRO A O 1
ATOM 855 N N . ASP A 1 114 ? -4.717 18.682 -10.629 1.00 94.00 114 ASP A N 1
ATOM 856 C CA . ASP A 1 114 ? -4.781 17.252 -10.980 1.00 94.00 114 ASP A CA 1
ATOM 857 C C . ASP A 1 114 ? -3.439 16.695 -11.497 1.00 94.00 114 ASP A C 1
ATOM 859 O O . ASP A 1 114 ? -3.300 16.229 -12.634 1.00 94.00 114 ASP A O 1
ATOM 863 N N . VAL A 1 115 ? -2.429 16.730 -10.627 1.00 94.31 115 VAL A N 1
ATOM 864 C CA . VAL A 1 115 ? -1.072 16.236 -10.878 1.00 94.31 115 VAL A CA 1
ATOM 865 C C . VAL A 1 115 ? -0.692 15.080 -9.950 1.00 94.31 115 VAL A C 1
ATOM 867 O O . VAL A 1 115 ? -1.228 14.895 -8.855 1.00 94.31 115 VAL A O 1
ATOM 870 N N . TYR A 1 116 ? 0.269 14.282 -10.402 1.00 95.25 116 TYR A N 1
ATOM 871 C CA . TYR A 1 116 ? 0.873 13.181 -9.671 1.00 95.25 116 TYR A CA 1
ATOM 872 C C . TYR A 1 116 ? 2.318 13.534 -9.267 1.00 95.25 116 TYR A C 1
ATOM 874 O O . TYR A 1 116 ? 3.051 14.062 -10.111 1.00 95.25 116 TYR A O 1
ATOM 882 N N . PRO A 1 117 ? 2.760 13.223 -8.030 1.00 94.12 117 PRO A N 1
ATOM 883 C CA . PRO A 1 117 ? 2.021 12.584 -6.940 1.00 94.12 117 PRO A CA 1
ATOM 884 C C . PRO A 1 117 ? 1.542 13.599 -5.881 1.00 94.12 117 PRO A C 1
ATOM 886 O O . PRO A 1 117 ? 2.025 13.573 -4.754 1.00 94.12 117 PRO A O 1
ATOM 889 N N . ALA A 1 118 ? 0.585 14.485 -6.197 1.00 93.19 118 ALA A N 1
ATOM 890 C CA . ALA A 1 118 ? 0.124 15.517 -5.246 1.00 93.19 118 ALA A CA 1
ATOM 891 C C . ALA A 1 118 ? -0.377 14.955 -3.895 1.00 93.19 118 ALA A C 1
ATOM 893 O O . ALA A 1 118 ? -0.253 15.624 -2.875 1.00 93.19 118 ALA A O 1
ATOM 894 N N . GLY A 1 119 ? -0.897 13.721 -3.887 1.00 90.81 119 GLY A N 1
ATOM 895 C CA . GLY A 1 119 ? -1.329 12.993 -2.688 1.00 90.81 119 GLY A CA 1
ATOM 896 C C . GLY A 1 119 ? -0.246 12.166 -1.976 1.00 90.81 119 GLY A C 1
ATOM 897 O O . GLY A 1 119 ? -0.591 11.359 -1.116 1.00 90.81 119 GLY A O 1
ATOM 898 N N . ASP A 1 120 ? 1.044 12.307 -2.313 1.00 93.19 120 ASP A N 1
ATOM 899 C CA . ASP A 1 120 ? 2.140 11.882 -1.420 1.00 93.19 120 ASP A CA 1
ATOM 900 C C . ASP A 1 120 ? 2.027 12.680 -0.108 1.00 93.19 120 ASP A C 1
ATOM 902 O O . ASP A 1 120 ? 1.828 13.893 -0.145 1.00 93.19 120 ASP A O 1
ATOM 906 N N . GLU A 1 121 ? 2.131 12.021 1.052 1.00 93.06 121 GLU A N 1
ATOM 907 C CA . GLU A 1 121 ? 1.889 12.641 2.368 1.00 93.06 121 GLU A CA 1
ATOM 908 C C . GLU A 1 121 ? 2.713 13.924 2.591 1.00 93.06 121 GLU A C 1
ATOM 910 O O . GLU A 1 121 ? 2.190 14.893 3.133 1.00 93.06 121 GLU A O 1
ATOM 915 N N . VAL A 1 122 ? 3.961 13.978 2.111 1.00 94.62 122 VAL A N 1
ATOM 916 C CA . VAL A 1 122 ? 4.847 15.143 2.285 1.00 94.62 122 VAL A CA 1
ATOM 917 C C . VAL A 1 122 ? 4.598 16.220 1.227 1.00 94.62 122 VAL A C 1
ATOM 919 O O . VAL A 1 122 ? 4.636 17.405 1.562 1.00 94.62 122 VAL A O 1
ATOM 922 N N . LEU A 1 123 ? 4.279 15.845 -0.020 1.00 94.56 123 LEU A N 1
ATOM 923 C CA . LEU A 1 123 ? 3.836 16.824 -1.027 1.00 94.56 123 LEU A CA 1
ATOM 924 C C . LEU A 1 123 ? 2.508 17.475 -0.625 1.00 94.56 123 LEU A C 1
ATOM 926 O O . LEU A 1 123 ? 2.375 18.689 -0.744 1.00 94.56 123 LEU A O 1
ATOM 930 N N . THR A 1 124 ? 1.565 16.695 -0.089 1.00 96.12 124 THR A N 1
ATOM 931 C CA . THR A 1 124 ? 0.256 17.199 0.355 1.00 96.12 124 THR A CA 1
ATOM 932 C C . THR A 1 124 ? 0.434 18.259 1.445 1.00 96.12 124 THR A C 1
ATOM 934 O O . THR A 1 124 ? -0.195 19.312 1.378 1.00 96.12 124 THR A O 1
ATOM 937 N N . ILE A 1 125 ? 1.326 18.021 2.420 1.00 97.12 125 ILE A N 1
ATOM 938 C CA . ILE A 1 125 ? 1.663 19.006 3.462 1.00 97.12 125 ILE A CA 1
ATOM 939 C C . ILE A 1 125 ? 2.263 20.268 2.835 1.00 97.12 125 ILE A C 1
ATOM 941 O O . ILE A 1 125 ? 1.793 21.367 3.130 1.00 97.12 125 ILE A O 1
ATOM 945 N N . TRP A 1 126 ? 3.262 20.128 1.957 1.00 96.12 126 TRP A N 1
ATOM 946 C CA . TRP A 1 126 ? 3.926 21.276 1.335 1.00 96.12 126 TRP A CA 1
ATOM 947 C C . TRP A 1 126 ? 2.966 22.136 0.512 1.00 96.12 126 TRP A C 1
ATOM 949 O O . TRP A 1 126 ? 2.922 23.347 0.714 1.00 96.12 126 TRP A O 1
ATOM 959 N N . MET A 1 127 ? 2.143 21.527 -0.340 1.00 95.31 127 MET A N 1
ATOM 960 C CA . MET A 1 127 ? 1.178 22.255 -1.166 1.00 95.31 127 MET A CA 1
ATOM 961 C C . MET A 1 127 ? 0.084 22.919 -0.306 1.00 95.31 127 MET A C 1
ATOM 963 O O . MET A 1 127 ? -0.232 24.088 -0.516 1.00 95.31 127 MET A O 1
ATOM 967 N N . ALA A 1 128 ? -0.435 22.228 0.720 1.00 97.19 128 ALA A N 1
ATOM 968 C CA . ALA A 1 128 ? -1.554 22.719 1.534 1.00 97.19 128 ALA A CA 1
ATOM 969 C C . ALA A 1 128 ? -1.179 23.704 2.663 1.00 97.19 128 ALA A C 1
ATOM 971 O O . ALA A 1 128 ? -2.052 24.425 3.167 1.00 97.19 128 ALA A O 1
ATOM 972 N N . THR A 1 129 ? 0.092 23.727 3.087 1.00 97.06 129 THR A N 1
ATOM 973 C CA . THR A 1 129 ? 0.561 24.500 4.258 1.00 97.06 129 THR A CA 1
ATOM 974 C C . THR A 1 129 ? 1.820 25.339 4.018 1.00 97.06 129 THR A C 1
ATOM 976 O O . THR A 1 129 ? 2.184 26.131 4.884 1.00 97.06 129 THR A O 1
ATOM 979 N N . GLY A 1 130 ? 2.535 25.141 2.906 1.00 95.19 130 GLY A N 1
ATOM 980 C CA . GLY A 1 130 ? 3.876 25.692 2.666 1.00 95.19 130 GLY A CA 1
ATOM 981 C C . GLY A 1 130 ? 5.003 25.010 3.461 1.00 95.19 130 GLY A C 1
ATOM 982 O O . GLY A 1 130 ? 6.172 25.124 3.088 1.00 95.19 130 GLY A O 1
ATOM 983 N N . ARG A 1 131 ? 4.686 24.260 4.527 1.00 96.44 131 ARG A N 1
ATOM 984 C CA . ARG A 1 131 ? 5.670 23.585 5.389 1.00 96.44 131 ARG A CA 1
ATOM 985 C C . ARG A 1 131 ? 6.263 22.373 4.675 1.00 96.44 131 ARG A C 1
ATOM 987 O O . ARG A 1 131 ? 5.543 21.585 4.072 1.00 96.44 131 ARG A O 1
ATOM 994 N N . ARG A 1 132 ? 7.577 22.182 4.766 1.00 94.88 132 ARG A N 1
ATOM 995 C CA . ARG A 1 132 ? 8.282 21.056 4.132 1.00 94.88 132 ARG A CA 1
ATOM 996 C C . ARG A 1 132 ? 8.813 20.123 5.214 1.00 94.88 132 ARG A C 1
ATOM 998 O O . ARG A 1 132 ? 9.616 20.548 6.037 1.00 94.88 132 ARG A O 1
ATOM 1005 N N . VAL A 1 133 ? 8.354 18.870 5.226 1.00 95.50 133 VAL A N 1
ATOM 1006 C CA . VAL A 1 133 ? 8.844 17.861 6.182 1.00 95.50 133 VAL A CA 1
ATOM 1007 C C . VAL A 1 133 ? 10.315 17.553 5.857 1.00 95.50 133 VAL A C 1
ATOM 1009 O O . VAL A 1 133 ? 10.607 17.253 4.691 1.00 95.50 133 VAL A O 1
ATOM 1012 N N . PRO A 1 134 ? 11.243 17.616 6.831 1.00 94.12 134 PRO A N 1
ATOM 1013 C CA . PRO A 1 134 ? 12.630 17.212 6.619 1.00 94.12 134 PRO A CA 1
ATOM 1014 C C . PRO A 1 134 ? 12.750 15.750 6.151 1.00 94.12 134 PRO A C 1
ATOM 1016 O O . PRO A 1 134 ? 11.847 14.944 6.400 1.00 94.12 134 PRO A O 1
ATOM 1019 N N . PRO A 1 135 ? 13.853 15.368 5.486 1.00 91.00 135 PRO A N 1
ATOM 1020 C CA . PRO A 1 135 ? 14.133 13.966 5.193 1.00 91.00 135 PRO A CA 1
ATOM 1021 C C . PRO A 1 135 ? 14.104 13.104 6.466 1.00 91.00 135 PRO A C 1
ATOM 1023 O O . PRO A 1 135 ? 14.487 13.568 7.535 1.00 91.00 135 PRO A O 1
ATOM 1026 N N . ALA A 1 136 ? 13.647 11.853 6.348 1.00 86.50 136 ALA A N 1
ATOM 1027 C CA . ALA A 1 136 ? 13.477 10.877 7.442 1.00 86.50 136 ALA A CA 1
ATOM 1028 C C . ALA A 1 136 ? 12.554 11.284 8.623 1.00 86.50 136 ALA A C 1
ATOM 1030 O O . ALA A 1 136 ? 12.138 10.407 9.382 1.00 86.50 136 ALA A O 1
ATOM 1031 N N . ALA A 1 137 ? 12.169 12.556 8.756 1.00 91.38 137 ALA A N 1
ATOM 1032 C CA . ALA A 1 137 ? 11.249 13.041 9.779 1.00 91.38 137 ALA A CA 1
ATOM 1033 C C . ALA A 1 137 ? 9.778 12.677 9.491 1.00 91.38 137 ALA A C 1
ATOM 1035 O O . ALA A 1 137 ? 9.376 12.389 8.360 1.00 91.38 137 ALA A O 1
ATOM 1036 N N . LEU A 1 138 ? 8.955 12.718 10.543 1.00 91.62 138 LEU A N 1
ATOM 1037 C CA . LEU A 1 138 ? 7.506 12.505 10.481 1.00 91.62 138 LEU A CA 1
ATOM 1038 C C . LEU A 1 138 ? 6.756 13.851 10.409 1.00 91.62 138 LEU A C 1
ATOM 1040 O O . LEU A 1 138 ? 7.223 14.815 11.011 1.00 91.62 138 LEU A O 1
ATOM 1044 N N . PRO A 1 139 ? 5.560 13.926 9.787 1.00 95.00 139 PRO A N 1
ATOM 1045 C CA . PRO A 1 139 ? 4.751 15.153 9.678 1.00 95.00 139 PRO A CA 1
ATOM 1046 C C . PRO A 1 139 ? 4.559 15.975 10.969 1.00 95.00 139 PRO A C 1
ATOM 1048 O O . PRO A 1 139 ? 4.490 17.204 10.917 1.00 95.00 139 PRO A O 1
ATOM 1051 N N . VAL A 1 140 ? 4.538 15.316 12.134 1.00 96.00 140 VAL A N 1
ATOM 1052 C CA . VAL A 1 140 ? 4.453 15.972 13.451 1.00 96.00 140 VAL A CA 1
ATOM 1053 C C . VAL A 1 140 ? 5.594 16.970 13.694 1.00 96.00 140 VAL A C 1
ATOM 1055 O O . VAL A 1 140 ? 5.366 17.992 14.334 1.00 96.00 140 VAL A O 1
ATOM 1058 N N . SER A 1 141 ? 6.785 16.761 13.115 1.00 95.38 141 SER A N 1
ATOM 1059 C CA . SER A 1 141 ? 7.931 17.673 13.265 1.00 95.38 141 SER A CA 1
ATOM 1060 C C . SER A 1 141 ? 7.736 19.035 12.589 1.00 95.38 141 SER A C 1
ATOM 1062 O O . SER A 1 141 ? 8.561 19.925 12.770 1.00 95.38 141 SER A O 1
ATOM 1064 N N . VAL A 1 142 ? 6.680 19.198 11.784 1.00 96.94 142 VAL A N 1
ATOM 1065 C CA . VAL A 1 142 ? 6.266 20.481 11.197 1.00 96.94 142 VAL A CA 1
ATOM 1066 C C . VAL A 1 142 ? 4.852 20.883 11.632 1.00 96.94 142 VAL A C 1
ATOM 1068 O O . VAL A 1 142 ? 4.207 21.683 10.958 1.00 96.94 142 VAL A O 1
ATOM 1071 N N . GLY A 1 143 ? 4.347 20.330 12.742 1.00 97.50 143 GLY A N 1
ATOM 1072 C CA . GLY A 1 143 ? 3.045 20.691 13.310 1.00 97.50 143 GLY A CA 1
ATOM 1073 C C . GLY A 1 143 ? 1.836 20.184 12.516 1.00 97.50 143 GLY A C 1
ATOM 1074 O O . GLY A 1 143 ? 0.777 20.808 12.562 1.00 97.50 143 GLY A O 1
ATOM 1075 N N . VAL A 1 144 ? 1.968 19.074 11.772 1.00 98.19 144 VAL A N 1
ATOM 1076 C CA . VAL A 1 144 ? 0.868 18.517 10.963 1.00 98.19 144 VAL A CA 1
ATOM 1077 C C . VAL A 1 144 ? 0.646 17.027 11.232 1.00 98.19 144 VAL A C 1
ATOM 1079 O O . VAL A 1 144 ? 1.576 16.227 11.162 1.00 98.19 144 VAL A O 1
ATOM 1082 N N . VAL A 1 145 ? -0.605 16.617 11.456 1.00 97.19 145 VAL A N 1
ATOM 1083 C CA . VAL A 1 145 ? -1.022 15.202 11.381 1.00 97.19 145 VAL A CA 1
ATOM 1084 C C . VAL A 1 145 ? -1.836 14.989 10.111 1.00 97.19 145 VAL A C 1
ATOM 1086 O O . VAL A 1 145 ? -2.816 15.693 9.883 1.00 97.19 145 VAL A O 1
ATOM 1089 N N . VAL A 1 146 ? -1.456 13.997 9.297 1.00 96.69 146 VAL A N 1
ATOM 1090 C CA . VAL A 1 146 ? -2.144 13.675 8.035 1.00 96.69 146 VAL A CA 1
ATOM 1091 C C . VAL A 1 146 ? -2.925 12.367 8.136 1.00 96.69 146 VAL A C 1
ATOM 1093 O O . VAL A 1 146 ? -2.385 11.354 8.587 1.00 96.69 146 VAL A O 1
ATOM 1096 N N . ASN A 1 147 ? -4.174 12.353 7.667 1.00 97.00 147 ASN A N 1
ATOM 1097 C CA . ASN A 1 147 ? -4.995 11.145 7.530 1.00 97.00 147 ASN A CA 1
ATOM 1098 C C . ASN A 1 147 ? -5.756 11.112 6.196 1.00 97.00 147 ASN A C 1
ATOM 1100 O O . ASN A 1 147 ? -6.025 12.144 5.593 1.00 97.00 147 ASN A O 1
ATOM 1104 N N . ASN A 1 148 ? -6.110 9.912 5.736 1.00 95.81 148 ASN A N 1
ATOM 1105 C CA . ASN A 1 148 ? -6.918 9.693 4.534 1.00 95.81 148 ASN A CA 1
ATOM 1106 C C . ASN A 1 148 ? -8.428 9.820 4.834 1.00 95.81 148 ASN A C 1
ATOM 1108 O O . ASN A 1 148 ? -8.851 9.557 5.960 1.00 95.81 148 ASN A O 1
ATOM 1112 N N . VAL A 1 149 ? -9.244 10.164 3.829 1.00 97.56 149 VAL A N 1
ATOM 1113 C CA . VAL A 1 149 ? -10.710 10.327 3.949 1.00 97.56 149 VAL A CA 1
ATOM 1114 C C . VAL A 1 149 ? -11.383 9.133 4.635 1.00 97.56 149 VAL A C 1
ATOM 1116 O O . VAL A 1 149 ? -12.124 9.334 5.597 1.00 97.56 149 VAL A O 1
ATOM 1119 N N . GLN A 1 150 ? -11.095 7.892 4.223 1.00 97.38 150 GLN A N 1
ATOM 1120 C CA . GLN A 1 150 ? -11.680 6.705 4.866 1.00 97.38 150 GLN A CA 1
ATOM 1121 C C . GLN A 1 150 ? -11.228 6.529 6.319 1.00 97.38 150 GLN A C 1
ATOM 1123 O O . GLN A 1 150 ? -12.023 6.105 7.157 1.00 97.38 150 GLN A O 1
ATOM 1128 N N . THR A 1 151 ? -9.989 6.900 6.651 1.00 97.94 151 THR A N 1
ATOM 1129 C CA . THR A 1 151 ? -9.521 6.910 8.043 1.00 97.94 151 THR A CA 1
ATOM 1130 C C . THR A 1 151 ? -10.353 7.872 8.890 1.00 97.94 151 THR A C 1
ATOM 1132 O O . THR A 1 151 ? -10.779 7.512 9.983 1.00 97.94 151 THR A O 1
ATOM 1135 N N . VAL A 1 152 ? -10.628 9.076 8.381 1.00 98.50 152 VAL A N 1
ATOM 1136 C CA . VAL A 1 152 ? -11.385 10.109 9.105 1.00 98.50 152 VAL A CA 1
ATOM 1137 C C . VAL A 1 152 ? -12.867 9.739 9.236 1.00 98.50 152 VAL A C 1
ATOM 1139 O O . VAL A 1 152 ? -13.435 9.892 10.312 1.00 98.50 152 VAL A O 1
ATOM 1142 N N . LEU A 1 153 ? -13.477 9.151 8.201 1.00 98.44 153 LEU A N 1
ATOM 1143 C CA . LEU A 1 153 ? -14.836 8.596 8.290 1.00 98.44 153 LEU A CA 1
ATOM 1144 C C . LEU A 1 153 ? -14.932 7.460 9.325 1.00 98.44 153 LEU A C 1
ATOM 1146 O O . LEU A 1 153 ? -15.936 7.362 10.035 1.00 98.44 153 LEU A O 1
ATOM 1150 N N . ASN A 1 154 ? -13.888 6.634 9.450 1.00 98.25 154 ASN A N 1
ATOM 1151 C CA . ASN A 1 154 ? -13.805 5.591 10.474 1.00 98.25 154 ASN A CA 1
ATOM 1152 C C . ASN A 1 154 ? -13.583 6.163 11.886 1.00 98.25 154 ASN A C 1
ATOM 1154 O O . ASN A 1 154 ? -14.159 5.620 12.825 1.00 98.25 154 ASN A O 1
ATOM 1158 N N . ILE A 1 155 ? -12.853 7.279 12.053 1.00 98.44 155 ILE A N 1
ATOM 1159 C CA . ILE A 1 155 ? -12.799 8.016 13.333 1.00 98.44 155 ILE A CA 1
ATOM 1160 C C . ILE A 1 155 ? -14.216 8.424 13.757 1.00 98.44 155 ILE A C 1
ATOM 1162 O O . ILE A 1 155 ? -14.617 8.122 14.878 1.00 98.44 155 ILE A O 1
ATOM 1166 N N . THR A 1 156 ? -15.011 9.028 12.865 1.00 98.31 156 THR A N 1
ATOM 1167 C CA . THR A 1 156 ? -16.390 9.438 13.191 1.00 98.31 156 THR A CA 1
ATOM 1168 C C . THR A 1 156 ? -17.240 8.258 13.668 1.00 98.31 156 THR A C 1
ATOM 1170 O O . THR A 1 156 ? -17.954 8.374 14.660 1.00 98.31 156 THR A O 1
ATOM 1173 N N . ARG A 1 157 ? -17.152 7.100 12.998 1.00 97.38 157 ARG A N 1
ATOM 1174 C CA . ARG A 1 157 ? -17.927 5.901 13.369 1.00 97.38 157 ARG A CA 1
ATOM 1175 C C . ARG A 1 157 ? -17.433 5.243 14.661 1.00 97.38 157 ARG A C 1
ATOM 1177 O O . ARG A 1 157 ? -18.260 4.806 15.457 1.00 97.38 157 ARG A O 1
ATOM 1184 N N . ALA A 1 158 ? -16.126 5.234 14.912 1.00 97.75 158 ALA A N 1
ATOM 1185 C CA . ALA A 1 158 ? -15.564 4.776 16.178 1.00 97.75 158 ALA A CA 1
ATOM 1186 C C . ALA A 1 158 ? -16.029 5.658 17.353 1.00 97.75 158 ALA A C 1
ATOM 1188 O O . ALA A 1 158 ? -16.482 5.147 18.374 1.00 97.75 158 ALA A O 1
ATOM 1189 N N . VAL A 1 159 ? -15.991 6.985 17.203 1.00 97.56 159 VAL A N 1
ATOM 1190 C CA . VAL A 1 159 ? -16.375 7.918 18.276 1.00 97.56 159 VAL A CA 1
ATOM 1191 C C . VAL A 1 159 ? -17.887 7.925 18.529 1.00 97.56 159 VAL A C 1
ATOM 1193 O O . VAL A 1 159 ? -18.303 7.870 19.688 1.00 97.56 159 VAL A O 1
ATOM 1196 N N . GLU A 1 160 ? -18.710 7.974 17.476 1.00 96.62 160 GLU A N 1
ATOM 1197 C CA . GLU A 1 160 ? -20.171 8.137 17.589 1.00 96.62 160 GLU A CA 1
ATOM 1198 C C . GLU A 1 160 ? -20.932 6.830 17.801 1.00 96.62 160 GLU A C 1
ATOM 1200 O O . GLU A 1 160 ? -21.968 6.834 18.456 1.00 96.62 160 GLU A O 1
ATOM 1205 N N . GLN A 1 161 ? -20.450 5.730 17.219 1.00 95.38 161 GLN A N 1
ATOM 1206 C CA . GLN A 1 161 ? -21.182 4.460 17.136 1.00 95.38 161 GLN A CA 1
ATOM 1207 C C . GLN A 1 161 ? -20.436 3.306 17.822 1.00 95.38 161 GLN A C 1
ATOM 1209 O O . GLN A 1 161 ? -20.955 2.196 17.843 1.00 95.38 161 GLN A O 1
ATOM 1214 N N . GLN A 1 162 ? -19.206 3.540 18.308 1.00 95.62 162 GLN A N 1
ATOM 1215 C CA . GLN A 1 162 ? -18.258 2.495 18.734 1.00 95.62 162 GLN A CA 1
ATOM 1216 C C . GLN A 1 162 ? -18.065 1.400 17.666 1.00 95.62 162 GLN A C 1
ATOM 1218 O O . GLN A 1 162 ? -17.718 0.264 17.970 1.00 95.62 162 GLN A O 1
ATOM 1223 N N . TYR A 1 163 ? -18.299 1.743 16.393 1.00 96.56 163 TYR A N 1
ATOM 1224 C CA . TYR A 1 163 ? -18.395 0.771 15.309 1.00 96.56 163 TYR A CA 1
ATOM 1225 C C . TYR A 1 163 ? -16.992 0.363 14.826 1.00 96.56 163 TYR A C 1
ATOM 1227 O O . TYR A 1 163 ? -16.260 1.224 14.320 1.00 96.56 163 TYR A O 1
ATOM 1235 N N . PRO A 1 164 ? -16.608 -0.921 14.941 1.00 97.44 164 PRO A N 1
ATOM 1236 C CA . PRO A 1 164 ? -15.289 -1.395 14.541 1.00 97.44 164 PRO A CA 1
ATOM 1237 C C . PRO A 1 164 ? -15.087 -1.383 13.023 1.00 97.44 164 PRO A C 1
ATOM 1239 O O . PRO A 1 164 ? -16.030 -1.458 12.235 1.00 97.44 164 PRO A O 1
ATOM 1242 N N . VAL A 1 165 ? -13.827 -1.333 12.589 1.00 97.62 165 VAL A N 1
ATOM 1243 C CA . VAL A 1 165 ? -13.468 -1.393 11.165 1.00 97.62 165 VAL A CA 1
ATOM 1244 C C . VAL A 1 165 ? -13.578 -2.836 10.655 1.00 97.62 165 VAL A C 1
ATOM 1246 O O . VAL A 1 165 ? -12.588 -3.564 10.594 1.00 97.62 165 VAL A O 1
ATOM 1249 N N . THR A 1 166 ? -14.806 -3.223 10.296 1.00 97.50 166 THR A N 1
ATOM 1250 C CA . THR A 1 166 ? -15.200 -4.512 9.687 1.00 97.50 166 THR A CA 1
ATOM 1251 C C . THR A 1 166 ? -15.397 -4.445 8.170 1.00 97.50 166 THR A C 1
ATOM 1253 O O . THR A 1 166 ? -15.590 -5.465 7.512 1.00 97.50 166 THR A O 1
ATOM 1256 N N . ARG A 1 167 ? -15.385 -3.243 7.584 1.00 97.00 167 ARG A N 1
ATOM 1257 C CA . ARG A 1 167 ? -15.678 -3.006 6.163 1.00 97.00 167 ARG A CA 1
ATOM 1258 C C . ARG A 1 167 ? -14.658 -2.072 5.524 1.00 97.00 167 ARG A C 1
ATOM 1260 O O . ARG A 1 167 ? -14.106 -1.192 6.186 1.00 97.00 167 ARG A O 1
ATOM 1267 N N . ARG A 1 168 ? -14.446 -2.246 4.220 1.00 96.62 168 ARG A N 1
ATOM 1268 C CA . ARG A 1 168 ? -13.502 -1.484 3.396 1.00 96.62 168 ARG A CA 1
ATOM 1269 C C . ARG A 1 168 ? -14.188 -1.007 2.119 1.00 96.62 168 ARG A C 1
ATOM 1271 O O . ARG A 1 168 ? -14.858 -1.794 1.457 1.00 96.62 168 ARG A O 1
ATOM 1278 N N . THR A 1 169 ? -13.994 0.263 1.759 1.00 97.62 169 THR A N 1
ATOM 1279 C CA . THR A 1 169 ? -14.418 0.780 0.450 1.00 97.62 169 THR A CA 1
ATOM 1280 C C . THR A 1 169 ? -13.236 0.744 -0.510 1.00 97.62 169 THR A C 1
ATOM 1282 O O . THR A 1 169 ? -12.164 1.259 -0.181 1.00 97.62 169 THR A O 1
ATOM 1285 N N . LEU A 1 170 ? -13.428 0.136 -1.679 1.00 97.38 170 LEU A N 1
ATOM 1286 C CA . LEU A 1 170 ? -12.390 -0.049 -2.694 1.00 97.38 170 LEU A CA 1
ATOM 1287 C C . LEU A 1 170 ? -12.970 0.113 -4.108 1.00 97.38 170 LEU A C 1
ATOM 1289 O O . LEU A 1 170 ? -14.163 -0.113 -4.318 1.00 97.38 170 LEU A O 1
ATOM 1293 N N . THR A 1 171 ? -12.130 0.480 -5.078 1.00 97.94 171 THR A N 1
ATOM 1294 C CA . THR A 1 171 ? -12.512 0.560 -6.502 1.00 97.94 171 THR A CA 1
ATOM 1295 C C . THR A 1 171 ? -12.016 -0.664 -7.279 1.00 97.94 171 THR A C 1
ATOM 1297 O O . THR A 1 171 ? -10.827 -0.975 -7.238 1.00 97.94 171 THR A O 1
ATOM 1300 N N . VAL A 1 172 ? -12.900 -1.323 -8.032 1.00 98.19 172 VAL A N 1
ATOM 1301 C CA . VAL A 1 172 ? -12.555 -2.318 -9.060 1.00 98.19 172 VAL A CA 1
ATOM 1302 C C . VAL A 1 172 ? -12.653 -1.652 -10.432 1.00 98.19 172 VAL A C 1
ATOM 1304 O O . VAL A 1 172 ? -13.687 -1.075 -10.773 1.00 98.19 172 VAL A O 1
ATOM 1307 N N . ASN A 1 173 ? -11.572 -1.681 -11.210 1.00 97.38 173 ASN A N 1
ATOM 1308 C CA . ASN A 1 173 ? -11.492 -0.996 -12.505 1.00 97.38 173 ASN A CA 1
ATOM 1309 C C . ASN A 1 173 ? -10.476 -1.689 -13.435 1.00 97.38 173 ASN A C 1
ATOM 1311 O O . ASN A 1 173 ? -9.790 -2.630 -13.034 1.00 97.38 173 ASN A O 1
ATOM 1315 N N . GLY A 1 174 ? -10.359 -1.209 -14.673 1.00 97.06 174 GLY A N 1
ATOM 1316 C CA . GLY A 1 174 ? -9.553 -1.828 -15.719 1.00 97.06 174 GLY A CA 1
ATOM 1317 C C . GLY A 1 174 ? -10.405 -2.654 -16.683 1.00 97.06 174 GLY A C 1
ATOM 1318 O O . GLY A 1 174 ? -11.516 -2.258 -17.035 1.00 97.06 174 GLY A O 1
ATOM 1319 N N . ALA A 1 175 ? -9.885 -3.805 -17.097 1.00 97.50 175 ALA A N 1
ATOM 1320 C CA . ALA A 1 175 ? -10.550 -4.769 -17.967 1.00 97.50 175 ALA A CA 1
ATOM 1321 C C . ALA A 1 175 ? -11.593 -5.611 -17.201 1.00 97.50 175 ALA A C 1
ATOM 1323 O O . ALA A 1 175 ? -11.395 -6.805 -16.968 1.00 97.50 175 ALA A O 1
ATOM 1324 N N . VAL A 1 176 ? -12.687 -4.969 -16.780 1.00 97.94 176 VAL A N 1
ATOM 1325 C CA . VAL A 1 176 ? -13.841 -5.588 -16.100 1.00 97.94 176 VAL A CA 1
ATOM 1326 C C . VAL A 1 176 ? -15.158 -5.189 -16.762 1.00 97.94 176 VAL A C 1
ATOM 1328 O O . VAL A 1 176 ? -15.236 -4.132 -17.386 1.00 97.94 176 VAL A O 1
ATOM 1331 N N . ALA A 1 177 ? -16.197 -6.016 -16.623 1.00 97.44 177 ALA A N 1
ATOM 1332 C CA . ALA A 1 177 ? -17.477 -5.799 -17.309 1.00 97.44 177 ALA A CA 1
ATOM 1333 C C . ALA A 1 177 ? -18.272 -4.608 -16.747 1.00 97.44 177 ALA A C 1
ATOM 1335 O O . ALA A 1 177 ? -18.946 -3.895 -17.489 1.00 97.44 177 ALA A O 1
ATOM 1336 N N . LYS A 1 178 ? -18.179 -4.371 -15.434 1.00 97.25 178 LYS A N 1
ATOM 1337 C CA . LYS A 1 178 ? -18.820 -3.258 -14.731 1.00 97.25 178 LYS A CA 1
ATOM 1338 C C . LYS A 1 178 ? -17.857 -2.648 -13.701 1.00 97.25 178 LYS A C 1
ATOM 1340 O O . LYS A 1 178 ? -17.845 -3.076 -12.547 1.00 97.25 178 LYS A O 1
ATOM 1345 N N . PRO A 1 179 ? -17.058 -1.640 -14.088 1.00 97.94 179 PRO A N 1
ATOM 1346 C CA . PRO A 1 179 ? -16.230 -0.869 -13.163 1.00 97.94 179 PRO A CA 1
ATOM 1347 C C . PRO A 1 179 ? -17.074 -0.293 -12.023 1.00 97.94 179 PRO A C 1
ATOM 1349 O O . PRO A 1 179 ? -18.157 0.250 -12.245 1.00 97.94 179 PRO A O 1
ATOM 1352 N N . ILE A 1 180 ? -16.597 -0.430 -10.789 1.00 98.06 180 ILE A N 1
ATOM 1353 C CA . ILE A 1 180 ? -17.420 -0.232 -9.592 1.00 98.06 180 ILE A CA 1
ATOM 1354 C C . ILE A 1 180 ? -16.568 0.238 -8.411 1.00 98.06 180 ILE A C 1
ATOM 1356 O O . ILE A 1 180 ? -15.420 -0.167 -8.252 1.00 98.06 180 ILE A O 1
ATOM 1360 N N . THR A 1 181 ? -17.123 1.080 -7.546 1.00 98.25 181 THR A N 1
ATOM 1361 C CA . THR A 1 181 ? -16.589 1.301 -6.196 1.00 98.25 181 THR A CA 1
ATOM 1362 C C . THR A 1 181 ? -17.582 0.708 -5.205 1.00 98.25 181 THR A C 1
ATOM 1364 O O . THR A 1 181 ? -18.777 0.950 -5.328 1.00 98.25 181 THR A O 1
ATOM 1367 N N . VAL A 1 182 ? -17.135 -0.104 -4.248 1.00 98.00 182 VAL A N 1
ATOM 1368 C CA . VAL A 1 182 ? -18.043 -0.884 -3.386 1.00 98.00 182 VAL A CA 1
ATOM 1369 C C . VAL A 1 182 ? -17.508 -1.012 -1.959 1.00 98.00 182 VAL A C 1
ATOM 1371 O O . VAL A 1 182 ? -16.296 -1.008 -1.738 1.00 98.00 182 VAL A O 1
ATOM 1374 N N . THR A 1 183 ? -18.423 -1.099 -0.986 1.00 98.06 183 THR A N 1
ATOM 1375 C CA . THR A 1 183 ? -18.109 -1.280 0.442 1.00 98.06 183 THR A CA 1
ATOM 1376 C C . THR A 1 183 ? -18.292 -2.742 0.848 1.00 98.06 183 THR A C 1
ATOM 1378 O O . THR A 1 183 ? -19.407 -3.189 1.119 1.00 98.06 183 THR A O 1
ATOM 1381 N N . VAL A 1 184 ? -17.192 -3.485 0.926 1.00 98.12 184 VAL A N 1
ATOM 1382 C CA . VAL A 1 184 ? -17.177 -4.931 1.207 1.00 98.12 184 VAL A CA 1
ATOM 1383 C C . VAL A 1 184 ? -16.764 -5.229 2.653 1.00 98.12 184 VAL A C 1
ATOM 1385 O O . VAL A 1 184 ? -16.068 -4.410 3.265 1.00 98.12 184 VAL A O 1
ATOM 1388 N N . PRO A 1 185 ? -17.161 -6.377 3.230 1.00 98.06 185 PRO A N 1
ATOM 1389 C CA . PRO A 1 185 ? -16.560 -6.894 4.457 1.00 98.06 185 PRO A CA 1
ATOM 1390 C C . PRO A 1 185 ? -15.053 -7.120 4.304 1.00 98.06 185 PRO A C 1
ATOM 1392 O O . PRO A 1 185 ? -14.567 -7.522 3.245 1.00 98.06 185 PRO A O 1
ATOM 1395 N N . ILE A 1 186 ? -14.301 -6.876 5.373 1.00 97.88 186 ILE A N 1
ATOM 1396 C CA . ILE A 1 186 ? -12.884 -7.240 5.440 1.00 97.88 186 ILE A CA 1
ATOM 1397 C C . ILE A 1 186 ? -12.783 -8.769 5.525 1.00 97.88 186 ILE A C 1
ATOM 1399 O O . ILE A 1 186 ? -13.622 -9.438 6.123 1.00 97.88 186 ILE A O 1
ATOM 1403 N N . GLY A 1 187 ? -11.775 -9.332 4.867 1.00 97.19 187 GLY A N 1
ATOM 1404 C CA . GLY A 1 187 ? -11.594 -10.771 4.712 1.00 97.19 187 GLY A CA 1
ATOM 1405 C C . GLY A 1 187 ? -12.350 -11.407 3.538 1.00 97.19 187 GLY A C 1
ATOM 1406 O O . GLY A 1 187 ? -12.038 -12.547 3.204 1.00 97.19 187 GLY A O 1
ATOM 1407 N N . MET A 1 188 ? -13.282 -10.703 2.885 1.00 97.75 188 MET A N 1
ATOM 1408 C CA . MET A 1 188 ? -13.893 -11.144 1.618 1.00 97.75 188 MET A CA 1
ATOM 1409 C C . MET A 1 188 ? -12.805 -11.333 0.548 1.00 97.75 188 MET A C 1
ATOM 1411 O O . MET A 1 188 ? -11.843 -10.559 0.514 1.00 97.75 188 MET A O 1
ATOM 1415 N N . SER A 1 189 ? -12.912 -12.346 -0.314 1.00 97.62 189 SER A N 1
ATOM 1416 C CA . SER A 1 189 ? -11.875 -12.623 -1.317 1.00 97.62 189 SER A CA 1
ATOM 1417 C C . SER A 1 189 ? -11.899 -11.607 -2.461 1.00 97.62 189 SER A C 1
ATOM 1419 O O . SER A 1 189 ? -12.956 -11.120 -2.874 1.00 97.62 189 SER A O 1
ATOM 1421 N N . LEU A 1 190 ? -10.733 -11.318 -3.048 1.00 97.38 190 LEU A N 1
ATOM 1422 C CA . LEU A 1 190 ? -10.665 -10.494 -4.259 1.00 97.38 190 LEU A CA 1
ATOM 1423 C C . LEU A 1 190 ? -11.351 -11.159 -5.475 1.00 97.38 190 LEU A C 1
ATOM 1425 O O . LEU A 1 190 ? -11.707 -10.465 -6.426 1.00 97.38 190 LEU A O 1
ATOM 1429 N N . ARG A 1 191 ? -11.611 -12.472 -5.417 1.00 97.50 191 ARG A N 1
ATOM 1430 C CA . ARG A 1 191 ? -12.406 -13.246 -6.384 1.00 97.50 191 ARG A CA 1
ATOM 1431 C C . ARG A 1 191 ? -13.878 -12.836 -6.364 1.00 97.50 191 ARG A C 1
ATOM 1433 O O . ARG A 1 191 ? -14.429 -12.502 -7.410 1.00 97.50 191 ARG A O 1
ATOM 1440 N N . GLU A 1 192 ? -14.502 -12.803 -5.189 1.00 97.69 192 GLU A N 1
ATOM 1441 C CA . GLU A 1 192 ? -15.891 -12.346 -5.041 1.00 97.69 192 GLU A CA 1
ATOM 1442 C C . GLU A 1 192 ? -16.016 -10.847 -5.357 1.00 97.69 192 GLU A C 1
ATOM 1444 O O . GLU A 1 192 ? -16.959 -10.417 -6.017 1.00 97.69 192 GLU A O 1
ATOM 1449 N N . VAL A 1 193 ? -15.024 -10.045 -4.955 1.00 97.94 193 VAL A N 1
ATOM 1450 C CA . VAL A 1 193 ? -14.944 -8.613 -5.291 1.00 97.94 193 VAL A CA 1
ATOM 1451 C C . VAL A 1 193 ? -14.887 -8.382 -6.807 1.00 97.94 193 VAL A C 1
ATOM 1453 O O . VAL A 1 193 ? -15.530 -7.461 -7.308 1.00 97.94 193 VAL A O 1
ATOM 1456 N N . LEU A 1 194 ? -14.170 -9.227 -7.554 1.00 98.19 194 LEU A N 1
ATOM 1457 C CA . LEU A 1 194 ? -14.160 -9.197 -9.019 1.00 98.19 194 LEU A CA 1
ATOM 1458 C C . LEU A 1 194 ? -15.511 -9.625 -9.621 1.00 98.19 194 LEU A C 1
ATOM 1460 O O . LEU A 1 194 ? -15.931 -9.065 -10.634 1.00 98.19 194 LEU A O 1
ATOM 1464 N N . ALA A 1 195 ? -16.225 -10.564 -8.993 1.00 97.56 195 ALA A N 1
ATOM 1465 C CA . ALA A 1 195 ? -17.565 -10.965 -9.426 1.00 97.56 195 ALA A CA 1
ATOM 1466 C C . ALA A 1 195 ? -18.596 -9.824 -9.284 1.00 97.56 195 ALA A C 1
ATOM 1468 O O . ALA A 1 195 ? -19.436 -9.653 -10.166 1.00 97.56 195 ALA A O 1
ATOM 1469 N N . LEU A 1 196 ? -18.479 -8.966 -8.258 1.00 97.75 196 LEU A N 1
ATOM 1470 C CA . LEU A 1 196 ? -19.292 -7.739 -8.131 1.00 97.75 196 LEU A CA 1
ATOM 1471 C C . LEU A 1 196 ? -19.071 -6.747 -9.293 1.00 97.75 196 LEU A C 1
ATOM 1473 O O . LEU A 1 196 ? -19.968 -5.968 -9.615 1.00 97.75 196 LEU A O 1
ATOM 1477 N N . ALA A 1 197 ? -17.901 -6.797 -9.938 1.00 97.56 197 ALA A N 1
ATOM 1478 C CA . ALA A 1 197 ? -17.569 -6.037 -11.144 1.00 97.56 197 ALA A CA 1
ATOM 1479 C C . ALA A 1 197 ? -17.939 -6.768 -12.455 1.00 97.56 197 ALA A C 1
ATOM 1481 O O . ALA A 1 197 ? -17.538 -6.340 -13.537 1.00 97.56 197 ALA A O 1
ATOM 1482 N N . GLY A 1 198 ? -18.677 -7.882 -12.377 1.00 97.25 198 GLY A N 1
ATOM 1483 C CA . GLY A 1 198 ? -19.079 -8.694 -13.529 1.00 97.25 198 GLY A CA 1
ATOM 1484 C C . GLY A 1 198 ? -17.954 -9.525 -14.157 1.00 97.25 198 GLY A C 1
ATOM 1485 O O . GLY A 1 198 ? -18.102 -9.974 -15.289 1.00 97.25 198 GLY A O 1
ATOM 1486 N N . GLY A 1 199 ? -16.837 -9.735 -13.452 1.00 97.25 199 GLY A N 1
ATOM 1487 C CA . GLY A 1 199 ? -15.690 -10.484 -13.969 1.00 97.25 199 GLY A CA 1
ATOM 1488 C C . GLY A 1 199 ? -14.736 -9.657 -14.840 1.00 97.25 199 GLY A C 1
ATOM 1489 O O . GLY A 1 199 ? -14.927 -8.459 -15.059 1.00 97.25 199 GLY A O 1
ATOM 1490 N N . ALA A 1 200 ? -13.673 -10.312 -15.313 1.00 97.56 200 ALA A N 1
ATOM 1491 C CA . ALA A 1 200 ? -12.706 -9.731 -16.244 1.00 97.56 200 ALA A CA 1
ATOM 1492 C C . ALA A 1 200 ? -13.197 -9.845 -17.699 1.00 97.56 200 ALA A C 1
ATOM 1494 O O . ALA A 1 200 ? -13.834 -10.830 -18.058 1.00 97.56 200 ALA A O 1
ATOM 1495 N N . THR A 1 201 ? -12.866 -8.864 -18.541 1.00 97.38 201 THR A N 1
ATOM 1496 C CA . THR A 1 201 ? -13.284 -8.797 -19.961 1.00 97.38 201 THR A CA 1
ATOM 1497 C C . THR A 1 201 ? -12.171 -9.127 -20.959 1.00 97.38 201 THR A C 1
ATOM 1499 O O . THR A 1 201 ? -12.281 -8.804 -22.139 1.00 97.38 201 THR A O 1
ATOM 1502 N N . VAL A 1 202 ? -11.078 -9.739 -20.494 1.00 95.81 202 VAL A N 1
ATOM 1503 C CA . VAL A 1 202 ? -9.903 -10.086 -21.309 1.00 95.81 202 VAL A CA 1
ATOM 1504 C C . VAL A 1 202 ? -9.350 -11.450 -20.916 1.00 95.81 202 VAL A C 1
ATOM 1506 O O . VAL A 1 202 ? -9.338 -11.800 -19.734 1.00 95.81 202 VAL A O 1
ATOM 1509 N N . ASP A 1 203 ? -8.842 -12.183 -21.904 1.00 88.81 203 ASP A N 1
ATOM 1510 C CA . ASP A 1 203 ? -8.134 -13.443 -21.690 1.00 88.81 203 ASP A CA 1
ATOM 1511 C C . ASP A 1 203 ? -6.834 -13.229 -20.906 1.00 88.81 203 ASP A C 1
ATOM 1513 O O . ASP A 1 203 ? -6.158 -12.206 -21.049 1.00 88.81 203 ASP A O 1
ATOM 1517 N N . ALA A 1 204 ? -6.484 -14.215 -20.073 1.00 92.06 204 ALA A N 1
ATOM 1518 C CA . ALA A 1 204 ? -5.334 -14.176 -19.167 1.00 92.06 204 ALA A CA 1
ATOM 1519 C C . ALA A 1 204 ? -5.184 -12.817 -18.432 1.00 92.06 204 ALA A C 1
ATOM 1521 O O . ALA A 1 204 ? -4.226 -12.076 -18.677 1.00 92.06 204 ALA A O 1
ATOM 1522 N N . PRO A 1 205 ? -6.117 -12.451 -17.533 1.00 96.50 205 PRO A N 1
ATOM 1523 C CA . PRO A 1 205 ? -6.032 -11.209 -16.772 1.00 96.50 205 PRO A CA 1
ATOM 1524 C C . PRO A 1 205 ? -4.902 -11.247 -15.728 1.00 96.50 205 PRO A C 1
ATOM 1526 O O . PRO A 1 205 ? -4.747 -12.209 -14.977 1.00 96.50 205 PRO A O 1
ATOM 1529 N N . GLY A 1 206 ? -4.137 -10.160 -15.652 1.00 97.19 206 GLY A N 1
ATOM 1530 C CA . GLY A 1 206 ? -3.222 -9.841 -14.560 1.00 97.19 206 GLY A CA 1
ATOM 1531 C C . GLY A 1 206 ? -3.862 -8.868 -13.564 1.00 97.19 206 GLY A C 1
ATOM 1532 O O . GLY A 1 206 ? -4.610 -7.965 -13.948 1.00 97.19 206 GLY A O 1
ATOM 1533 N N . PHE A 1 207 ? -3.544 -9.033 -12.279 1.00 97.50 207 PHE A N 1
ATOM 1534 C CA . PHE A 1 207 ? -4.233 -8.356 -11.177 1.00 97.50 207 PHE A CA 1
ATOM 1535 C C . PHE A 1 207 ? -3.283 -7.517 -10.320 1.00 97.50 207 PHE A C 1
ATOM 1537 O O . PHE A 1 207 ? -2.256 -8.008 -9.849 1.00 97.50 207 PHE A O 1
ATOM 1544 N N . ILE A 1 208 ? -3.648 -6.258 -10.070 1.00 97.31 208 ILE A N 1
ATOM 1545 C CA . ILE A 1 208 ? -2.930 -5.354 -9.163 1.00 97.31 208 ILE A CA 1
ATOM 1546 C C . ILE A 1 208 ? -3.838 -4.994 -7.978 1.00 97.31 208 ILE A C 1
ATOM 1548 O O . ILE A 1 208 ? -4.942 -4.487 -8.170 1.00 97.31 208 ILE A O 1
ATOM 1552 N N . ASN A 1 209 ? -3.360 -5.222 -6.752 1.00 95.00 209 ASN A N 1
ATOM 1553 C CA . ASN A 1 209 ? -3.982 -4.730 -5.522 1.00 95.00 209 ASN A CA 1
ATOM 1554 C C . ASN A 1 209 ? -3.542 -3.274 -5.286 1.00 95.00 209 ASN A C 1
ATOM 1556 O O . ASN A 1 209 ? -2.347 -2.973 -5.226 1.00 95.00 209 ASN A O 1
ATOM 1560 N N . GLY A 1 210 ? -4.512 -2.367 -5.175 1.00 93.44 210 GLY A N 1
ATOM 1561 C CA . GLY A 1 210 ? -4.297 -0.922 -5.218 1.00 93.44 210 GLY A CA 1
ATOM 1562 C C . GLY A 1 210 ? -4.358 -0.375 -6.647 1.00 93.44 210 GLY A C 1
ATOM 1563 O O . GLY A 1 210 ? -5.148 -0.842 -7.464 1.00 93.44 210 GLY A O 1
ATOM 1564 N N . GLY A 1 211 ? -3.556 0.651 -6.933 1.00 93.50 211 GLY A N 1
ATOM 1565 C CA . GLY A 1 211 ? -3.528 1.325 -8.234 1.00 93.50 211 GLY A CA 1
ATOM 1566 C C . GLY A 1 211 ? -2.280 1.037 -9.082 1.00 93.50 211 GLY A C 1
ATOM 1567 O O . GLY A 1 211 ? -1.372 0.314 -8.658 1.00 93.50 211 GLY A O 1
ATOM 1568 N N . PRO A 1 212 ? -2.204 1.598 -10.301 1.00 94.81 212 PRO A N 1
ATOM 1569 C CA . PRO A 1 212 ? -1.168 1.264 -11.273 1.00 94.81 212 PRO A CA 1
ATOM 1570 C C . PRO A 1 212 ? 0.242 1.734 -10.889 1.00 94.81 212 PRO A C 1
ATOM 1572 O O . PRO A 1 212 ? 1.215 1.160 -11.392 1.00 94.81 212 PRO A O 1
ATOM 1575 N N . MET A 1 213 ? 0.385 2.740 -10.019 1.00 94.75 213 MET A N 1
ATOM 1576 C CA . MET A 1 213 ? 1.683 3.314 -9.660 1.00 94.75 213 MET A CA 1
ATOM 1577 C C . MET A 1 213 ? 2.335 2.553 -8.507 1.00 94.75 213 MET A C 1
ATOM 1579 O O . MET A 1 213 ? 3.379 1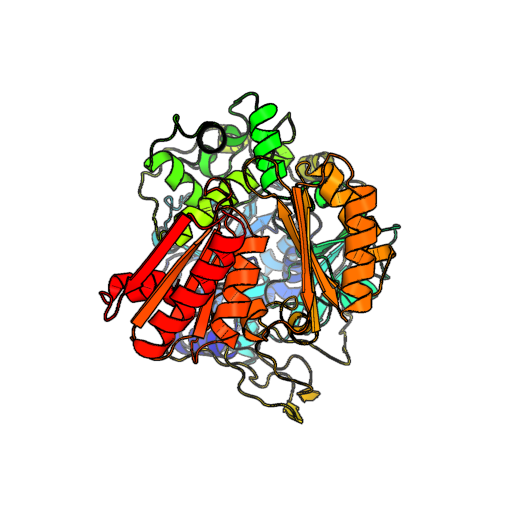.939 -8.730 1.00 94.75 213 MET A O 1
ATOM 1583 N N . MET A 1 214 ? 1.724 2.538 -7.320 1.00 91.69 214 MET A N 1
ATOM 1584 C CA . MET A 1 214 ? 2.286 1.928 -6.103 1.00 91.69 214 MET A CA 1
ATOM 1585 C C . MET A 1 214 ? 1.680 0.559 -5.748 1.00 91.69 214 MET A C 1
ATOM 1587 O O . MET A 1 214 ? 2.209 -0.123 -4.873 1.00 91.69 214 MET A O 1
ATOM 1591 N N . GLY A 1 215 ? 0.606 0.123 -6.419 1.00 92.19 215 GLY A N 1
ATOM 1592 C CA . GLY A 1 215 ? -0.040 -1.168 -6.151 1.00 92.19 215 GLY A CA 1
ATOM 1593 C C . GLY A 1 215 ? 0.837 -2.385 -6.470 1.00 92.19 215 GLY A C 1
ATOM 1594 O O . GLY A 1 215 ? 1.686 -2.349 -7.372 1.00 92.19 215 GLY A O 1
ATOM 1595 N N . SER A 1 216 ? 0.624 -3.481 -5.742 1.00 91.56 216 SER A N 1
ATOM 1596 C CA . SER A 1 216 ? 1.349 -4.749 -5.891 1.00 91.56 216 SER A CA 1
ATOM 1597 C C . SER A 1 216 ? 0.648 -5.695 -6.868 1.00 91.56 216 SER A C 1
ATOM 1599 O O . SER A 1 216 ? -0.576 -5.719 -6.947 1.00 91.56 216 SER A O 1
ATOM 1601 N N . LEU A 1 217 ? 1.419 -6.499 -7.606 1.00 93.94 217 LEU A N 1
ATOM 1602 C CA . LEU A 1 217 ? 0.864 -7.634 -8.352 1.00 93.94 217 LEU A CA 1
ATOM 1603 C C . LEU A 1 217 ? 0.364 -8.691 -7.357 1.00 93.94 217 LEU A C 1
ATOM 1605 O O . LEU A 1 217 ? 1.038 -8.939 -6.356 1.00 93.94 217 LEU A O 1
ATOM 1609 N N . ILE A 1 218 ? -0.767 -9.330 -7.649 1.00 92.69 218 ILE A N 1
ATOM 1610 C CA . ILE A 1 218 ? -1.234 -10.526 -6.935 1.00 92.69 218 ILE A CA 1
ATOM 1611 C C . ILE A 1 218 ? -1.366 -11.703 -7.904 1.00 92.69 218 ILE A C 1
ATOM 1613 O O . ILE A 1 218 ? -1.783 -11.535 -9.048 1.00 92.69 218 ILE A O 1
ATOM 1617 N N . THR A 1 219 ? -1.001 -12.897 -7.439 1.00 87.00 219 THR A N 1
ATOM 1618 C CA . THR A 1 219 ? -1.019 -14.147 -8.223 1.00 87.00 219 THR A CA 1
ATOM 1619 C C . THR A 1 219 ? -2.231 -15.035 -7.926 1.00 87.00 219 THR A C 1
ATOM 1621 O O . THR A 1 219 ? -2.506 -15.961 -8.682 1.00 87.00 219 THR A O 1
ATOM 1624 N N . SER A 1 220 ? -2.987 -14.744 -6.863 1.00 91.00 220 SER A N 1
ATOM 1625 C CA . SER A 1 220 ? -4.266 -15.387 -6.543 1.00 91.00 220 SER A CA 1
ATOM 1626 C C . SER A 1 220 ? -5.295 -14.341 -6.101 1.00 91.00 220 SER A C 1
ATOM 1628 O O . SER A 1 220 ? -5.004 -13.451 -5.295 1.00 91.00 220 SER A O 1
ATOM 1630 N N . LEU A 1 221 ? -6.520 -14.489 -6.611 1.00 93.12 221 LEU A N 1
ATOM 1631 C CA . LEU A 1 221 ? -7.701 -13.719 -6.209 1.00 93.12 221 LEU A CA 1
ATOM 1632 C C . LEU A 1 221 ? -8.305 -14.192 -4.875 1.00 93.12 221 LEU A C 1
ATOM 1634 O O . LEU A 1 221 ? -9.176 -13.529 -4.323 1.00 93.12 221 LEU A O 1
ATOM 1638 N N . ASP A 1 222 ? -7.828 -15.309 -4.331 1.00 93.12 222 ASP A N 1
ATOM 1639 C CA . ASP A 1 222 ? -8.216 -15.822 -3.010 1.00 93.12 222 ASP A CA 1
ATOM 1640 C C . ASP A 1 222 ? -7.532 -15.026 -1.879 1.00 93.12 222 ASP A C 1
ATOM 1642 O O . ASP A 1 222 ? -7.857 -15.182 -0.703 1.00 93.12 222 ASP A O 1
ATOM 1646 N N . THR A 1 223 ? -6.618 -14.117 -2.247 1.00 92.38 223 THR A N 1
ATOM 1647 C CA . THR A 1 223 ? -6.114 -13.040 -1.389 1.00 92.38 223 THR A CA 1
ATOM 1648 C C . THR A 1 223 ? -7.292 -12.232 -0.812 1.00 92.38 223 THR A C 1
ATOM 1650 O O . THR A 1 223 ? -8.077 -11.674 -1.585 1.00 92.38 223 THR A O 1
ATOM 1653 N N . PRO A 1 224 ? -7.426 -12.122 0.522 1.00 95.75 224 PRO A N 1
ATOM 1654 C CA . PRO A 1 224 ? -8.524 -11.393 1.148 1.00 95.75 224 PRO A CA 1
ATOM 1655 C C . PRO A 1 224 ? -8.344 -9.868 1.114 1.00 95.75 224 PRO A C 1
ATOM 1657 O O . PRO A 1 224 ? -7.230 -9.338 1.135 1.00 95.75 224 PRO A O 1
ATOM 1660 N N . VAL A 1 225 ? -9.464 -9.147 1.150 1.00 96.81 225 VAL A N 1
ATOM 1661 C CA . VAL A 1 225 ? -9.516 -7.697 1.381 1.00 96.81 225 VAL A CA 1
ATOM 1662 C C . VAL A 1 225 ? -9.057 -7.373 2.805 1.00 96.81 225 VAL A C 1
ATOM 1664 O O . VAL A 1 225 ? -9.606 -7.895 3.773 1.00 96.81 225 VAL A O 1
ATOM 1667 N N . SER A 1 226 ? -8.096 -6.462 2.949 1.00 95.12 226 SER A N 1
ATOM 1668 C CA . SER A 1 226 ? -7.635 -5.944 4.242 1.00 95.12 226 SER A CA 1
ATOM 1669 C C . SER A 1 226 ? -8.179 -4.536 4.523 1.00 95.12 226 SER A C 1
ATOM 1671 O O . SER A 1 226 ? -8.728 -3.868 3.642 1.00 95.12 226 SER A O 1
ATOM 1673 N N . LYS A 1 227 ? -7.916 -4.014 5.729 1.00 94.62 227 LYS A N 1
ATOM 1674 C CA . LYS A 1 227 ? -8.085 -2.588 6.076 1.00 94.62 227 LYS A CA 1
ATOM 1675 C C . LYS A 1 227 ? -7.338 -1.620 5.132 1.00 94.62 227 LYS A C 1
ATOM 1677 O O . LYS A 1 227 ? -7.654 -0.431 5.123 1.00 94.62 227 LYS A O 1
ATOM 1682 N N . THR A 1 228 ? -6.352 -2.093 4.361 1.00 92.38 228 THR A N 1
ATOM 1683 C CA . THR A 1 228 ? -5.495 -1.272 3.487 1.00 92.38 228 THR A CA 1
ATOM 1684 C C . THR A 1 228 ? -5.758 -1.454 1.987 1.00 92.38 228 THR A C 1
ATOM 1686 O O . THR A 1 228 ? -5.486 -0.519 1.237 1.00 92.38 228 THR A O 1
ATOM 1689 N N . THR A 1 229 ? -6.368 -2.558 1.530 1.00 94.31 229 THR A N 1
ATOM 1690 C CA . THR A 1 229 ? -6.728 -2.814 0.112 1.00 94.31 229 THR A CA 1
ATOM 1691 C C . THR A 1 229 ? -7.479 -1.631 -0.513 1.00 94.31 229 THR A C 1
ATOM 1693 O O . THR A 1 229 ? -8.641 -1.408 -0.191 1.00 94.31 229 THR A O 1
ATOM 1696 N N . GLY A 1 230 ? -6.830 -0.835 -1.370 1.00 90.38 230 GLY A N 1
ATOM 1697 C CA . GLY A 1 230 ? -7.429 0.377 -1.962 1.00 90.38 230 GLY A CA 1
ATOM 1698 C C . GLY A 1 230 ? -8.289 0.123 -3.204 1.00 90.38 230 GLY A C 1
ATOM 1699 O O . GLY A 1 230 ? -9.172 0.914 -3.529 1.00 90.38 230 GLY A O 1
ATOM 1700 N N . GLY A 1 231 ? -8.051 -0.992 -3.891 1.00 95.81 231 GLY A N 1
ATOM 1701 C CA . GLY A 1 231 ? -8.737 -1.345 -5.127 1.00 95.81 231 GLY A CA 1
ATOM 1702 C C . GLY A 1 231 ? -8.216 -2.636 -5.740 1.00 95.81 231 GLY A C 1
ATOM 1703 O O . GLY A 1 231 ? -7.258 -3.227 -5.236 1.00 95.81 231 GLY A O 1
ATOM 1704 N N . LEU A 1 232 ? -8.849 -3.043 -6.835 1.00 97.81 232 LEU A N 1
ATOM 1705 C CA . LEU A 1 232 ? -8.419 -4.135 -7.699 1.00 97.81 232 LEU A CA 1
ATOM 1706 C C . LEU A 1 232 ? -8.387 -3.620 -9.141 1.00 97.81 232 LEU A C 1
ATOM 1708 O O . LEU A 1 232 ? -9.428 -3.326 -9.729 1.00 97.81 232 LEU A O 1
ATOM 1712 N N . LEU A 1 233 ? -7.188 -3.496 -9.701 1.00 97.88 233 LEU A N 1
ATOM 1713 C CA . LEU A 1 233 ? -6.980 -3.107 -11.091 1.00 97.88 233 LEU A CA 1
ATOM 1714 C C . LEU A 1 233 ? -6.702 -4.355 -11.935 1.00 97.88 233 LEU A C 1
ATOM 1716 O O . LEU A 1 233 ? -5.700 -5.042 -11.725 1.00 97.88 233 LEU A O 1
ATOM 1720 N N . VAL A 1 234 ? -7.591 -4.629 -12.889 1.00 98.19 234 VAL A N 1
ATOM 1721 C CA . VAL A 1 234 ? -7.506 -5.762 -13.824 1.00 98.19 234 VAL A CA 1
ATOM 1722 C C . VAL A 1 234 ? -6.964 -5.279 -15.164 1.00 98.19 234 VAL A C 1
ATOM 1724 O O . VAL A 1 234 ? -7.461 -4.301 -15.715 1.00 98.19 234 VAL A O 1
ATOM 1727 N N . LEU A 1 235 ? -5.955 -5.945 -15.715 1.00 98.00 235 LEU A N 1
ATOM 1728 C CA . LEU A 1 235 ? -5.367 -5.612 -17.018 1.00 98.00 235 LEU A CA 1
ATOM 1729 C C . LEU A 1 235 ? -5.046 -6.907 -17.780 1.00 98.00 235 LEU A C 1
ATOM 1731 O O . LEU A 1 235 ? -4.867 -7.938 -17.135 1.00 98.00 235 LEU A O 1
ATOM 1735 N N . PRO A 1 236 ? -4.909 -6.897 -19.117 1.00 97.38 236 PRO A N 1
ATOM 1736 C CA . PRO A 1 236 ? -4.337 -8.038 -19.837 1.00 97.38 236 PRO A CA 1
ATOM 1737 C C . PRO A 1 236 ? -2.962 -8.405 -19.261 1.00 97.38 236 PRO A C 1
ATOM 1739 O O . PRO A 1 236 ? -2.174 -7.506 -18.957 1.00 97.38 236 PRO A O 1
ATOM 1742 N N . ASN A 1 237 ? -2.615 -9.691 -19.146 1.00 95.62 237 ASN A N 1
ATOM 1743 C CA . ASN A 1 237 ? -1.291 -10.090 -18.644 1.00 95.62 237 ASN A CA 1
ATOM 1744 C C . ASN A 1 237 ? -0.137 -9.537 -19.508 1.00 95.62 237 ASN A C 1
ATOM 1746 O O . ASN A 1 237 ? 0.938 -9.229 -18.996 1.00 95.62 237 ASN A O 1
ATOM 1750 N N . SER A 1 238 ? -0.369 -9.325 -20.806 1.00 94.88 238 SER A N 1
ATOM 1751 C CA . SER A 1 238 ? 0.563 -8.663 -21.732 1.00 94.88 238 SER A CA 1
ATOM 1752 C C . SER A 1 238 ? 0.801 -7.171 -21.439 1.00 94.88 238 SER A C 1
ATOM 1754 O O . SER A 1 238 ? 1.747 -6.585 -21.966 1.00 94.88 238 SER A O 1
ATOM 1756 N N . HIS A 1 239 ? -0.018 -6.532 -20.597 1.00 96.44 239 HIS A N 1
ATOM 1757 C CA . HIS A 1 239 ? 0.083 -5.104 -20.312 1.00 96.44 239 HIS A CA 1
ATOM 1758 C C . HIS A 1 239 ? 1.391 -4.755 -19.581 1.00 96.44 239 HIS A C 1
ATOM 1760 O O . HIS A 1 239 ? 1.799 -5.418 -18.624 1.00 96.44 239 HIS A O 1
ATOM 1766 N N . SER A 1 240 ? 2.025 -3.647 -19.977 1.00 92.88 240 SER A N 1
ATOM 1767 C CA . SER A 1 240 ? 3.355 -3.231 -19.497 1.00 92.88 240 SER A CA 1
ATOM 1768 C C . SER A 1 240 ? 3.471 -3.167 -17.965 1.00 92.88 240 SER A C 1
ATOM 1770 O O . SER A 1 240 ? 4.489 -3.563 -17.399 1.00 92.88 240 SER A O 1
ATOM 1772 N N . LEU A 1 241 ? 2.417 -2.715 -17.276 1.00 94.69 241 LEU A N 1
ATOM 1773 C CA . LEU A 1 241 ? 2.351 -2.639 -15.809 1.00 94.69 241 LEU A CA 1
ATOM 1774 C C . LEU A 1 241 ? 2.268 -3.990 -15.087 1.00 94.69 241 LEU A C 1
ATOM 1776 O O . LEU A 1 241 ? 2.617 -4.033 -13.904 1.00 94.69 241 LEU A O 1
ATOM 1780 N N . ILE A 1 242 ? 1.821 -5.049 -15.767 1.00 95.50 242 ILE A N 1
ATOM 1781 C CA . ILE A 1 242 ? 1.841 -6.429 -15.266 1.00 95.50 242 ILE A CA 1
ATOM 1782 C C . ILE A 1 242 ? 3.227 -7.026 -15.528 1.00 95.50 242 ILE A C 1
ATOM 1784 O O . ILE A 1 242 ? 3.915 -7.422 -14.588 1.00 95.50 242 ILE A O 1
ATOM 1788 N N . GLN A 1 243 ? 3.704 -6.959 -16.774 1.00 92.06 243 GLN A N 1
ATOM 1789 C CA . GLN A 1 243 ? 5.020 -7.469 -17.183 1.00 92.06 243 GLN A CA 1
ATOM 1790 C C . GLN A 1 243 ? 6.179 -6.884 -16.349 1.00 92.06 243 GLN A C 1
ATOM 1792 O O . GLN A 1 243 ? 7.010 -7.624 -15.823 1.00 92.06 243 GLN A O 1
ATOM 1797 N N . ARG A 1 244 ? 6.191 -5.564 -16.103 1.00 90.06 244 ARG A N 1
ATOM 1798 C CA . ARG A 1 244 ? 7.185 -4.887 -15.236 1.00 90.06 244 ARG A CA 1
ATOM 1799 C C . ARG A 1 244 ? 7.139 -5.309 -13.758 1.00 90.06 244 ARG A C 1
ATOM 1801 O O . ARG A 1 244 ? 8.089 -5.036 -13.020 1.00 90.06 244 ARG A O 1
ATOM 1808 N N . ARG A 1 245 ? 6.044 -5.929 -13.304 1.00 90.62 245 ARG A N 1
ATOM 1809 C CA . ARG A 1 245 ? 5.898 -6.488 -11.948 1.00 90.62 245 ARG A CA 1
ATOM 1810 C C . ARG A 1 245 ? 6.238 -7.982 -11.893 1.00 90.62 245 ARG A C 1
ATOM 1812 O O . ARG A 1 245 ? 6.773 -8.408 -10.879 1.00 90.62 245 ARG A O 1
ATOM 1819 N N . LEU A 1 246 ? 6.001 -8.733 -12.974 1.00 88.25 246 LEU A N 1
ATOM 1820 C CA . LEU A 1 246 ? 6.411 -10.139 -13.127 1.00 88.25 246 LEU A CA 1
ATOM 1821 C C . LEU A 1 246 ? 7.934 -10.323 -13.232 1.00 88.25 246 LEU A C 1
ATOM 1823 O O . LEU A 1 246 ? 8.459 -11.345 -12.800 1.00 88.25 246 LEU A O 1
ATOM 1827 N N . GLN A 1 247 ? 8.657 -9.341 -13.781 1.00 83.81 247 GLN A N 1
ATOM 1828 C CA . GLN A 1 247 ? 10.125 -9.345 -13.801 1.00 83.81 247 GLN A CA 1
ATOM 1829 C C . GLN A 1 247 ? 10.699 -9.576 -12.393 1.00 83.81 247 GLN A C 1
ATOM 1831 O O . GLN A 1 247 ? 10.344 -8.862 -11.454 1.00 83.81 247 GLN A O 1
ATOM 1836 N N . ASN A 1 248 ? 11.631 -10.518 -12.245 1.00 84.12 248 ASN A N 1
ATOM 1837 C CA . ASN A 1 248 ? 12.388 -10.701 -11.005 1.00 84.12 248 ASN A CA 1
ATOM 1838 C C . ASN A 1 248 ? 13.441 -9.582 -10.833 1.00 84.12 248 ASN A C 1
ATOM 1840 O O . ASN A 1 248 ? 13.864 -8.947 -11.803 1.00 84.12 248 ASN A O 1
ATOM 1844 N N . ASP A 1 249 ? 13.888 -9.340 -9.600 1.00 82.00 249 ASP A N 1
ATOM 1845 C CA . ASP A 1 249 ? 14.796 -8.224 -9.304 1.00 82.00 249 ASP A CA 1
ATOM 1846 C C . ASP A 1 249 ? 16.217 -8.400 -9.872 1.00 82.00 249 ASP A C 1
ATOM 1848 O O . ASP A 1 249 ? 16.842 -7.407 -10.249 1.00 82.00 249 ASP A O 1
ATOM 1852 N N . ARG A 1 250 ? 16.705 -9.639 -10.060 1.00 80.69 250 ARG A N 1
ATOM 1853 C CA . ARG A 1 250 ? 17.988 -9.897 -10.746 1.00 80.69 250 ARG A CA 1
ATOM 1854 C C . ARG A 1 250 ? 17.934 -9.453 -12.211 1.00 80.69 250 ARG A C 1
ATOM 1856 O O . ARG A 1 250 ? 18.885 -8.838 -12.686 1.00 80.69 250 ARG A O 1
ATOM 1863 N N . SER A 1 251 ? 16.827 -9.702 -12.912 1.00 78.94 251 SER A N 1
ATOM 1864 C CA . SER A 1 251 ? 16.609 -9.208 -14.278 1.00 78.94 251 SER A CA 1
ATOM 1865 C C . SER A 1 251 ? 16.522 -7.680 -14.328 1.00 78.94 251 SER A C 1
ATOM 1867 O O . SER A 1 251 ? 17.100 -7.079 -15.229 1.00 78.94 251 SER A O 1
ATOM 1869 N N . VAL A 1 252 ? 15.872 -7.034 -13.352 1.00 83.06 252 VAL A N 1
ATOM 1870 C CA . VAL A 1 252 ? 15.817 -5.559 -13.277 1.00 83.06 252 VAL A CA 1
ATOM 1871 C C . VAL A 1 252 ? 17.209 -4.956 -13.078 1.00 83.06 252 VAL A C 1
ATOM 1873 O O . VAL A 1 252 ? 17.553 -3.999 -13.770 1.00 83.06 252 VAL A O 1
ATOM 1876 N N . LEU A 1 253 ? 18.026 -5.529 -12.188 1.00 84.31 253 LEU A N 1
ATOM 1877 C CA . LEU A 1 253 ? 19.412 -5.104 -11.962 1.00 84.31 253 LEU A CA 1
ATOM 1878 C C . LEU A 1 253 ? 20.302 -5.351 -13.190 1.00 84.31 253 LEU A C 1
ATOM 1880 O O . LEU A 1 253 ? 21.076 -4.475 -13.567 1.00 84.31 253 LEU A O 1
ATOM 1884 N N . ALA A 1 254 ? 20.169 -6.506 -13.850 1.00 79.19 254 ALA A N 1
ATOM 1885 C CA . ALA A 1 254 ? 20.938 -6.831 -15.052 1.00 79.19 254 ALA A CA 1
ATOM 1886 C C . ALA A 1 254 ? 20.640 -5.856 -16.203 1.00 79.19 254 ALA A C 1
ATOM 1888 O O . ALA A 1 254 ? 21.561 -5.238 -16.734 1.00 79.19 254 ALA A O 1
ATOM 1889 N N . VAL A 1 255 ? 19.359 -5.640 -16.533 1.00 79.94 255 VAL A N 1
ATOM 1890 C CA . VAL A 1 255 ? 18.966 -4.678 -17.577 1.00 79.94 255 VAL A CA 1
ATOM 1891 C C . VAL A 1 255 ? 19.417 -3.265 -17.196 1.00 79.94 255 VAL A C 1
ATOM 1893 O O . VAL A 1 255 ? 19.983 -2.565 -18.031 1.00 79.94 255 VAL A O 1
ATOM 1896 N N . ALA A 1 256 ? 19.264 -2.858 -15.931 1.00 85.44 256 ALA A N 1
ATOM 1897 C CA . ALA A 1 256 ? 19.734 -1.554 -15.468 1.00 85.44 256 ALA A CA 1
ATOM 1898 C C . ALA A 1 256 ? 21.255 -1.372 -15.554 1.00 85.44 256 ALA A C 1
ATOM 1900 O O . ALA A 1 256 ? 21.698 -0.250 -15.789 1.00 85.44 256 ALA A O 1
ATOM 1901 N N . LYS A 1 257 ? 22.056 -2.433 -15.409 1.00 83.88 257 LYS A N 1
ATOM 1902 C CA . LYS A 1 257 ? 23.511 -2.374 -15.606 1.00 83.88 257 LYS A CA 1
ATOM 1903 C C . LYS A 1 257 ? 23.905 -2.253 -17.082 1.00 83.88 257 LYS A C 1
ATOM 1905 O O . LYS A 1 257 ? 24.904 -1.602 -17.373 1.00 83.88 257 LYS A O 1
ATOM 1910 N N . THR A 1 258 ? 23.123 -2.835 -17.993 1.00 79.62 258 THR A N 1
ATOM 1911 C CA . THR A 1 258 ? 23.406 -2.829 -19.438 1.00 79.62 258 THR A CA 1
ATOM 1912 C C . THR A 1 258 ? 22.905 -1.576 -20.160 1.00 79.62 258 THR A C 1
ATOM 1914 O O . THR A 1 258 ? 23.650 -1.025 -20.962 1.00 79.62 258 THR A O 1
ATOM 1917 N N . VAL A 1 259 ? 21.670 -1.114 -19.910 1.00 83.50 259 VAL A N 1
ATOM 1918 C CA . VAL A 1 259 ? 21.025 -0.075 -20.752 1.00 83.50 259 VAL A CA 1
ATOM 1919 C C . VAL A 1 259 ? 20.947 1.317 -20.116 1.00 83.50 259 VAL A C 1
ATOM 1921 O O . VAL A 1 259 ? 20.410 2.235 -20.725 1.00 83.50 259 VAL A O 1
ATOM 1924 N N . CYS A 1 260 ? 21.432 1.512 -18.885 1.00 85.88 260 CYS A N 1
ATOM 1925 C CA . CYS A 1 260 ? 21.315 2.807 -18.209 1.00 85.88 260 CYS A CA 1
ATOM 1926 C C . CYS A 1 260 ? 22.302 3.849 -18.764 1.00 85.88 260 CYS A C 1
ATOM 1928 O O . CYS A 1 260 ? 23.460 3.904 -18.359 1.00 85.88 260 CYS A O 1
ATOM 1930 N N . GLU A 1 261 ? 21.785 4.759 -19.591 1.00 86.25 261 GLU A N 1
ATOM 1931 C CA . GLU A 1 261 ? 22.458 5.946 -20.159 1.00 86.25 261 GLU A CA 1
ATOM 1932 C C . GLU A 1 261 ? 22.935 6.984 -19.112 1.00 86.25 261 GLU A C 1
ATOM 1934 O O . GLU A 1 261 ? 23.395 8.066 -19.460 1.00 86.25 261 GLU A O 1
ATOM 1939 N N . GLN A 1 262 ? 22.782 6.700 -17.813 1.00 87.44 262 GLN A N 1
ATOM 1940 C CA . GLN A 1 262 ? 23.184 7.541 -16.672 1.00 87.44 262 GLN A CA 1
ATOM 1941 C C . GLN A 1 262 ? 22.562 8.959 -16.626 1.00 87.44 262 GLN A C 1
ATOM 1943 O O . GLN A 1 262 ? 22.978 9.789 -15.816 1.00 87.44 262 GLN A O 1
ATOM 1948 N N . CYS A 1 263 ? 21.525 9.228 -17.431 1.00 92.50 263 CYS A N 1
ATOM 1949 C CA . CYS A 1 263 ? 20.821 10.513 -17.469 1.00 92.50 263 CYS A CA 1
ATOM 1950 C C . CYS A 1 263 ? 20.137 10.889 -16.134 1.00 92.50 263 CYS A C 1
ATOM 1952 O O . CYS A 1 263 ? 19.726 10.041 -15.335 1.00 92.50 263 CYS A O 1
ATOM 1954 N N . ARG A 1 264 ? 19.952 12.198 -15.911 1.00 94.50 264 ARG A N 1
ATOM 1955 C CA . ARG A 1 264 ? 19.441 12.758 -14.646 1.00 94.50 264 ARG A CA 1
ATOM 1956 C C . ARG A 1 264 ? 17.907 12.774 -14.513 1.00 94.50 264 ARG A C 1
ATOM 1958 O O . ARG A 1 264 ? 17.402 12.946 -13.405 1.00 94.50 264 ARG A O 1
ATOM 1965 N N . LEU A 1 265 ? 17.150 12.489 -15.582 1.00 94.94 265 LEU A N 1
ATOM 1966 C CA . LEU A 1 265 ? 15.677 12.618 -15.636 1.00 94.94 265 LEU A CA 1
ATOM 1967 C C . LEU A 1 265 ? 14.932 11.976 -14.450 1.00 94.94 265 LEU A C 1
ATOM 1969 O O . LEU A 1 265 ? 13.955 12.530 -13.947 1.00 94.94 265 LEU A O 1
ATOM 1973 N N . CYS A 1 266 ? 15.392 10.815 -13.974 1.00 95.81 266 CYS A N 1
ATOM 1974 C CA . CYS A 1 266 ? 14.783 10.109 -12.842 1.00 95.81 266 CYS A CA 1
ATOM 1975 C C . CYS A 1 266 ? 14.986 10.783 -11.470 1.00 95.81 266 CYS A C 1
ATOM 1977 O O . CYS A 1 266 ? 14.282 10.438 -10.520 1.00 95.81 266 CYS A O 1
ATOM 1979 N N . THR A 1 267 ? 15.895 11.755 -11.379 1.00 96.44 267 THR A N 1
ATOM 1980 C CA . THR A 1 267 ? 16.070 12.683 -10.254 1.00 96.44 267 THR A CA 1
ATOM 1981 C C . THR A 1 267 ? 15.366 14.010 -10.509 1.00 96.44 267 THR A C 1
ATOM 1983 O O . THR A 1 267 ? 14.684 14.496 -9.614 1.00 96.44 267 THR A O 1
ATOM 1986 N N . ASP A 1 268 ? 15.433 14.557 -11.723 1.00 95.62 268 ASP A N 1
ATOM 1987 C CA . ASP A 1 268 ? 14.784 15.839 -12.038 1.00 95.62 268 ASP A CA 1
ATOM 1988 C C . ASP A 1 268 ? 13.252 15.774 -11.936 1.00 95.62 268 ASP A C 1
ATOM 1990 O O . ASP A 1 268 ? 12.621 16.762 -11.571 1.00 95.62 268 ASP A O 1
ATOM 1994 N N . LEU A 1 269 ? 12.655 14.602 -12.187 1.00 96.00 269 LEU A N 1
ATOM 1995 C CA . LEU A 1 269 ? 11.232 14.312 -11.954 1.00 96.00 269 LEU A CA 1
ATOM 1996 C C . LEU A 1 269 ? 10.958 13.624 -10.599 1.00 96.00 269 LEU A C 1
ATOM 1998 O O . LEU A 1 269 ? 9.853 13.131 -10.371 1.00 96.00 269 LEU A O 1
ATOM 2002 N N . CYS A 1 270 ? 11.935 13.532 -9.690 1.00 96.50 270 CYS A N 1
ATOM 2003 C CA . CYS A 1 270 ? 11.722 12.914 -8.381 1.00 96.50 270 CYS A CA 1
ATOM 2004 C C . CYS A 1 270 ? 10.977 13.888 -7.444 1.00 96.50 270 CYS A C 1
ATOM 2006 O O . CYS A 1 270 ? 11.528 14.933 -7.098 1.00 96.50 270 CYS A O 1
ATOM 2008 N N . PRO A 1 271 ? 9.770 13.554 -6.945 1.00 94.56 271 PRO A N 1
ATOM 2009 C CA . PRO A 1 271 ? 8.974 14.475 -6.127 1.00 94.56 271 PRO A CA 1
ATOM 2010 C C . PRO A 1 271 ? 9.648 14.870 -4.809 1.00 94.56 271 PRO A C 1
ATOM 2012 O O . PRO A 1 271 ? 9.402 15.960 -4.304 1.00 94.56 271 PRO A O 1
ATOM 2015 N N . ARG A 1 272 ? 10.510 14.007 -4.254 1.00 94.69 272 ARG A N 1
ATOM 2016 C CA . ARG A 1 272 ? 11.276 14.310 -3.036 1.00 94.69 272 ARG A CA 1
ATOM 2017 C C . ARG A 1 272 ? 12.492 15.194 -3.324 1.00 94.69 272 ARG A C 1
ATOM 2019 O O . ARG A 1 272 ? 12.754 16.108 -2.550 1.00 94.69 272 ARG A O 1
ATOM 2026 N N . HIS A 1 273 ? 13.157 15.004 -4.466 1.00 95.44 273 HIS A N 1
ATOM 2027 C CA . HIS A 1 273 ? 14.213 15.911 -4.927 1.00 95.44 273 HIS A CA 1
ATOM 2028 C C . HIS A 1 273 ? 13.682 17.337 -5.123 1.00 95.44 273 HIS A C 1
ATOM 2030 O O . HIS A 1 273 ? 14.248 18.290 -4.597 1.00 95.44 273 HIS A O 1
ATOM 2036 N N . LEU A 1 274 ? 12.530 17.466 -5.790 1.00 94.56 274 LEU A N 1
ATOM 2037 C CA . LEU A 1 274 ? 11.901 18.753 -6.098 1.00 94.56 274 LEU A CA 1
ATOM 2038 C C . LEU A 1 274 ? 11.560 19.602 -4.858 1.00 94.56 274 LEU A C 1
ATOM 2040 O O . LEU A 1 274 ? 11.600 20.825 -4.939 1.00 94.56 274 LEU A O 1
ATOM 2044 N N . ILE A 1 275 ? 11.281 18.990 -3.701 1.00 93.88 275 ILE A N 1
ATOM 2045 C CA . ILE A 1 275 ? 11.029 19.714 -2.437 1.00 93.88 275 ILE A CA 1
ATOM 2046 C C . ILE A 1 275 ? 12.280 19.926 -1.564 1.00 93.88 275 ILE A C 1
ATOM 2048 O O . ILE A 1 275 ? 12.163 20.520 -0.488 1.00 93.88 275 ILE A O 1
ATOM 2052 N N . GLY A 1 276 ? 13.457 19.470 -2.008 1.00 93.56 276 GLY A N 1
ATOM 2053 C CA . GLY A 1 276 ? 14.742 19.667 -1.326 1.00 93.56 276 GLY A CA 1
ATOM 2054 C C . GLY A 1 276 ? 15.286 18.464 -0.539 1.00 93.56 276 GLY A C 1
ATOM 2055 O O . GLY A 1 276 ? 16.199 18.639 0.267 1.00 93.56 276 GLY A O 1
ATOM 2056 N N . HIS A 1 277 ? 14.760 17.245 -0.721 1.00 93.75 277 HIS A N 1
ATOM 2057 C CA . HIS A 1 277 ? 15.399 16.031 -0.177 1.00 93.75 277 HIS A CA 1
ATOM 2058 C C . HIS A 1 277 ? 16.551 15.595 -1.100 1.00 93.75 277 HIS A C 1
ATOM 2060 O O . HIS A 1 277 ? 16.418 15.648 -2.321 1.00 93.75 277 HIS A O 1
ATOM 2066 N N . GLU A 1 278 ? 17.656 15.083 -0.554 1.00 91.44 278 GLU A N 1
ATOM 2067 C CA . GLU A 1 278 ? 18.863 14.689 -1.321 1.00 91.44 278 GLU A CA 1
ATOM 2068 C C . GLU A 1 278 ? 18.686 13.444 -2.223 1.00 91.44 278 GLU A C 1
ATOM 2070 O O . GLU A 1 278 ? 19.643 12.926 -2.795 1.00 91.44 278 GLU A O 1
ATOM 2075 N N . LEU A 1 279 ? 17.456 12.949 -2.378 1.00 93.56 279 LEU A N 1
ATOM 2076 C CA . LEU A 1 279 ? 17.142 11.729 -3.112 1.00 93.56 279 LEU A CA 1
ATOM 2077 C C . LEU A 1 279 ? 17.484 11.844 -4.605 1.00 93.56 279 LEU A C 1
ATOM 2079 O O . LEU A 1 279 ? 16.714 12.387 -5.400 1.00 93.56 279 LEU A O 1
ATOM 2083 N N . ALA A 1 280 ? 18.609 11.244 -4.999 1.00 93.75 280 ALA A N 1
ATOM 2084 C CA . ALA A 1 280 ? 19.110 11.240 -6.370 1.00 93.75 280 ALA A CA 1
ATOM 2085 C C . ALA A 1 280 ? 19.052 9.839 -7.032 1.00 93.75 280 ALA A C 1
ATOM 2087 O O . ALA A 1 280 ? 20.087 9.181 -7.158 1.00 93.75 280 ALA A O 1
ATOM 2088 N N . PRO A 1 281 ? 17.880 9.370 -7.524 1.00 95.19 281 PRO A N 1
ATOM 2089 C CA . PRO A 1 281 ? 17.734 8.071 -8.184 1.00 95.19 281 PRO A CA 1
ATOM 2090 C C . PRO A 1 281 ? 18.758 7.750 -9.282 1.00 95.19 281 PRO A C 1
ATOM 2092 O O . PRO A 1 281 ? 19.163 6.595 -9.380 1.00 95.19 281 PRO A O 1
ATOM 2095 N N . HIS A 1 282 ? 19.223 8.730 -10.069 1.00 94.50 282 HIS A N 1
ATOM 2096 C CA . HIS A 1 282 ? 20.255 8.471 -11.086 1.00 94.50 282 HIS A CA 1
ATOM 2097 C C . HIS A 1 282 ? 21.596 8.049 -10.458 1.00 94.50 282 HIS A C 1
ATOM 2099 O O . HIS A 1 282 ? 22.236 7.112 -10.934 1.00 94.50 282 HIS A O 1
ATOM 2105 N N . LEU A 1 283 ? 21.990 8.673 -9.342 1.00 93.75 283 LEU A N 1
ATOM 2106 C CA . LEU A 1 283 ? 23.188 8.301 -8.590 1.00 93.75 283 LEU A CA 1
ATOM 2107 C C . LEU A 1 283 ? 23.001 6.976 -7.845 1.00 93.75 283 LEU A C 1
ATOM 2109 O O . LEU A 1 283 ? 23.921 6.166 -7.841 1.00 93.75 283 LEU A O 1
ATOM 2113 N N . LEU A 1 284 ? 21.813 6.704 -7.294 1.00 93.56 284 LEU A N 1
ATOM 2114 C CA . LEU A 1 284 ? 21.509 5.420 -6.646 1.00 93.56 284 LEU A CA 1
ATOM 2115 C C . LEU A 1 284 ? 21.567 4.234 -7.625 1.00 93.56 284 LEU A C 1
ATOM 2117 O O . LEU A 1 284 ? 22.078 3.174 -7.271 1.00 93.56 284 LEU A O 1
ATOM 2121 N N . VAL A 1 285 ? 21.115 4.405 -8.873 1.00 92.06 285 VAL A N 1
ATOM 2122 C CA . VAL A 1 285 ? 21.273 3.370 -9.913 1.00 92.06 285 VAL A CA 1
ATOM 2123 C C . VAL A 1 285 ? 22.748 3.173 -10.278 1.00 92.06 285 VAL A C 1
ATOM 2125 O O . VAL A 1 285 ? 23.202 2.034 -10.350 1.00 92.06 285 VAL A O 1
ATOM 2128 N N . ARG A 1 286 ? 23.530 4.252 -10.444 1.00 89.62 286 ARG A N 1
ATOM 2129 C CA . ARG A 1 286 ? 24.984 4.156 -10.700 1.00 89.62 286 ARG A CA 1
ATOM 2130 C C . ARG A 1 286 ? 25.717 3.458 -9.545 1.00 89.62 286 ARG A C 1
ATOM 2132 O O . ARG A 1 286 ? 26.535 2.577 -9.793 1.00 89.62 286 ARG A O 1
ATOM 2139 N N . ALA A 1 287 ? 25.380 3.804 -8.304 1.00 88.88 287 ALA A N 1
ATOM 2140 C CA . ALA A 1 287 ? 25.922 3.199 -7.092 1.00 88.88 287 ALA A CA 1
ATOM 2141 C C . ALA A 1 287 ? 25.712 1.676 -7.066 1.00 88.88 287 ALA A C 1
ATOM 2143 O O . ALA A 1 287 ? 26.679 0.928 -6.937 1.00 88.88 287 ALA A O 1
ATOM 2144 N N . VAL A 1 288 ? 24.474 1.209 -7.266 1.00 84.56 288 VAL A N 1
ATOM 2145 C CA . VAL A 1 288 ? 24.149 -0.229 -7.256 1.00 84.56 288 VAL A CA 1
ATOM 2146 C C . VAL A 1 288 ? 24.751 -0.971 -8.461 1.00 84.56 288 VAL A C 1
ATOM 2148 O O . VAL A 1 288 ? 25.238 -2.088 -8.306 1.00 84.56 288 VAL A O 1
ATOM 2151 N N . ASN A 1 289 ? 24.778 -0.362 -9.652 1.00 80.00 289 ASN A N 1
ATOM 2152 C CA . ASN A 1 289 ? 25.305 -0.997 -10.869 1.00 80.00 289 ASN A CA 1
ATOM 2153 C C . ASN A 1 289 ? 26.828 -1.238 -10.839 1.00 80.00 289 ASN A C 1
ATOM 2155 O O . ASN A 1 289 ? 27.306 -2.244 -11.385 1.00 80.00 289 ASN A O 1
ATOM 2159 N N . TYR A 1 290 ? 27.583 -0.294 -10.263 1.00 77.19 290 TYR A N 1
ATOM 2160 C CA . TYR A 1 290 ? 29.045 -0.224 -10.388 1.00 77.19 290 TYR A CA 1
ATOM 2161 C C . TYR A 1 290 ? 29.811 -0.390 -9.065 1.00 77.19 290 TYR A C 1
ATOM 2163 O O . TYR A 1 290 ? 31.016 -0.612 -9.120 1.00 77.19 290 TYR A O 1
ATOM 2171 N N . GLN A 1 291 ? 29.139 -0.328 -7.907 1.00 63.94 291 GLN A N 1
ATOM 2172 C CA . GLN A 1 291 ? 29.648 -0.538 -6.533 1.00 63.94 291 GLN A CA 1
ATOM 2173 C C . GLN A 1 291 ? 30.769 0.406 -6.038 1.00 63.94 291 GLN A C 1
ATOM 2175 O O . GLN A 1 291 ? 30.754 0.792 -4.876 1.00 63.94 291 GLN A O 1
ATOM 2180 N N . GLN A 1 292 ? 31.692 0.848 -6.894 1.00 54.81 292 GLN A N 1
ATOM 2181 C CA . GLN A 1 292 ? 32.853 1.686 -6.549 1.00 54.81 292 GLN A CA 1
ATOM 2182 C C . GLN A 1 292 ? 32.573 3.205 -6.581 1.00 54.81 292 GLN A C 1
ATOM 2184 O O . GLN A 1 292 ? 33.476 4.006 -6.365 1.00 54.81 292 GLN A O 1
ATOM 2189 N N . LEU A 1 293 ? 31.334 3.621 -6.873 1.00 56.91 293 LEU A N 1
ATOM 2190 C CA . LEU A 1 293 ? 30.950 5.027 -7.106 1.00 56.91 293 LEU A CA 1
ATOM 2191 C C . LEU A 1 293 ? 30.024 5.609 -6.018 1.00 56.91 293 LEU A C 1
ATOM 2193 O O . LEU A 1 293 ? 29.346 6.609 -6.256 1.00 56.91 293 LEU A O 1
ATOM 2197 N N . ALA A 1 294 ? 29.939 4.966 -4.852 1.00 66.56 294 ALA A N 1
ATOM 2198 C CA . ALA A 1 294 ? 28.951 5.279 -3.823 1.00 66.56 294 ALA A CA 1
ATOM 2199 C C . ALA A 1 294 ? 29.603 5.690 -2.497 1.00 66.56 294 ALA A C 1
ATOM 2201 O O . ALA A 1 294 ? 30.321 4.903 -1.887 1.00 66.56 294 ALA A O 1
ATOM 2202 N N . THR A 1 295 ? 29.294 6.891 -2.003 1.00 80.50 295 THR A N 1
ATOM 2203 C CA . THR A 1 295 ? 29.513 7.206 -0.585 1.00 80.50 295 THR A CA 1
ATOM 2204 C C . THR A 1 295 ? 28.412 6.549 0.261 1.00 80.50 295 THR A C 1
ATOM 2206 O O . THR A 1 295 ? 27.277 6.430 -0.216 1.00 80.50 295 THR A O 1
ATOM 2209 N N . PRO A 1 296 ? 28.676 6.162 1.525 1.00 84.25 296 PRO A N 1
ATOM 2210 C CA . PRO A 1 296 ? 27.636 5.631 2.410 1.00 84.25 296 PRO A CA 1
ATOM 2211 C C . PRO A 1 296 ? 26.440 6.587 2.545 1.00 84.25 296 PRO A C 1
ATOM 2213 O O . PRO A 1 296 ? 25.291 6.167 2.428 1.00 84.25 296 PRO A O 1
ATOM 2216 N N . GLN A 1 297 ? 26.711 7.892 2.667 1.00 86.69 297 GLN A N 1
ATOM 2217 C CA . GLN A 1 297 ? 25.691 8.942 2.743 1.00 86.69 297 GLN A CA 1
ATOM 2218 C C . GLN A 1 297 ? 24.765 8.971 1.516 1.00 86.69 297 GLN A C 1
ATOM 2220 O O . GLN A 1 297 ? 23.548 9.090 1.668 1.00 86.69 297 GLN A O 1
ATOM 2225 N N . LEU A 1 298 ? 25.307 8.798 0.301 1.00 88.69 298 LEU A N 1
ATOM 2226 C CA . LEU A 1 298 ? 24.494 8.720 -0.915 1.00 88.69 298 LEU A CA 1
ATOM 2227 C C . LEU A 1 298 ? 23.514 7.542 -0.847 1.00 88.69 298 LEU A C 1
ATOM 2229 O O . LEU A 1 298 ? 22.341 7.716 -1.176 1.00 88.69 298 LEU A O 1
ATOM 2233 N N . LEU A 1 299 ? 23.968 6.362 -0.411 1.00 90.69 299 LEU A N 1
ATOM 2234 C CA . LEU A 1 299 ? 23.112 5.176 -0.297 1.00 90.69 299 LEU A CA 1
ATOM 2235 C C . LEU A 1 299 ? 21.960 5.412 0.687 1.00 90.69 299 LEU A C 1
ATOM 2237 O O . LEU A 1 299 ? 20.813 5.094 0.367 1.00 90.69 299 LEU A O 1
ATOM 2241 N N . LEU A 1 300 ? 22.236 6.044 1.834 1.00 92.75 300 LEU A N 1
ATOM 2242 C CA . LEU A 1 300 ? 21.227 6.362 2.849 1.00 92.75 300 LEU A CA 1
ATOM 2243 C C . LEU A 1 300 ? 20.083 7.238 2.310 1.00 92.75 300 LEU A C 1
ATOM 2245 O O . LEU A 1 300 ? 18.948 7.080 2.767 1.00 92.75 300 LEU A O 1
ATOM 2249 N N . THR A 1 301 ? 20.312 8.083 1.291 1.00 93.44 301 THR A N 1
ATOM 2250 C CA . THR A 1 301 ? 19.231 8.880 0.665 1.00 93.44 301 THR A CA 1
ATOM 2251 C C . THR A 1 301 ? 18.061 8.010 0.186 1.00 93.44 301 THR A C 1
ATOM 2253 O O . THR A 1 301 ? 16.910 8.453 0.236 1.00 93.44 301 THR A O 1
ATOM 2256 N N . ALA A 1 302 ? 18.308 6.746 -0.189 1.00 93.50 302 ALA A N 1
ATOM 2257 C CA . ALA A 1 302 ? 17.292 5.790 -0.628 1.00 93.50 302 ALA A CA 1
ATOM 2258 C C . ALA A 1 302 ? 16.176 5.561 0.412 1.00 93.50 302 ALA A C 1
ATOM 2260 O O . ALA A 1 302 ? 15.033 5.286 0.033 1.00 93.50 302 ALA A O 1
ATOM 2261 N N . LEU A 1 303 ? 16.472 5.725 1.710 1.00 93.19 303 LEU A N 1
ATOM 2262 C CA . LEU A 1 303 ? 15.506 5.604 2.809 1.00 93.19 303 LEU A CA 1
ATOM 2263 C C . LEU A 1 303 ? 14.372 6.643 2.717 1.00 93.19 303 LEU A C 1
ATOM 2265 O O . LEU A 1 303 ? 13.243 6.353 3.115 1.00 93.19 303 LEU A O 1
ATOM 2269 N N . THR A 1 304 ? 14.649 7.818 2.138 1.00 92.88 304 THR A N 1
ATOM 2270 C CA . THR A 1 304 ? 13.707 8.949 2.001 1.00 92.88 304 THR A CA 1
ATOM 2271 C C . THR A 1 304 ? 12.660 8.758 0.891 1.00 92.88 304 THR A C 1
ATOM 2273 O O . THR A 1 304 ? 11.676 9.499 0.820 1.00 92.88 304 THR A O 1
ATOM 2276 N N . CYS A 1 305 ? 12.851 7.762 0.018 1.00 93.88 305 CYS A N 1
ATOM 2277 C CA . CYS A 1 305 ? 12.019 7.525 -1.159 1.00 93.88 305 CYS A CA 1
ATOM 2278 C C . CYS A 1 305 ? 10.590 7.099 -0.798 1.00 93.88 305 CYS A C 1
ATOM 2280 O O . CYS A 1 305 ? 10.397 6.147 -0.043 1.00 93.88 305 CYS A O 1
ATOM 2282 N N . SER A 1 306 ? 9.583 7.744 -1.394 1.00 91.81 306 SER A N 1
ATOM 2283 C CA . SER A 1 306 ? 8.165 7.386 -1.226 1.00 91.81 306 SER A CA 1
ATOM 2284 C C . SER A 1 306 ? 7.663 6.298 -2.181 1.00 91.81 306 SER A C 1
ATOM 2286 O O . SER A 1 306 ? 6.476 5.996 -2.183 1.00 91.81 306 SER A O 1
ATOM 2288 N N . GLU A 1 307 ? 8.543 5.699 -2.993 1.00 94.12 307 GLU A N 1
ATOM 2289 C CA . GLU A 1 307 ? 8.245 4.563 -3.892 1.00 94.12 307 GLU A CA 1
ATOM 2290 C C . GLU A 1 307 ? 7.142 4.827 -4.946 1.00 94.12 307 GLU A C 1
ATOM 2292 O O . GLU A 1 307 ? 6.708 3.916 -5.646 1.00 94.12 307 GLU A O 1
ATOM 2297 N N . CYS A 1 308 ? 6.784 6.098 -5.162 1.00 94.25 308 CYS A N 1
ATOM 2298 C CA . CYS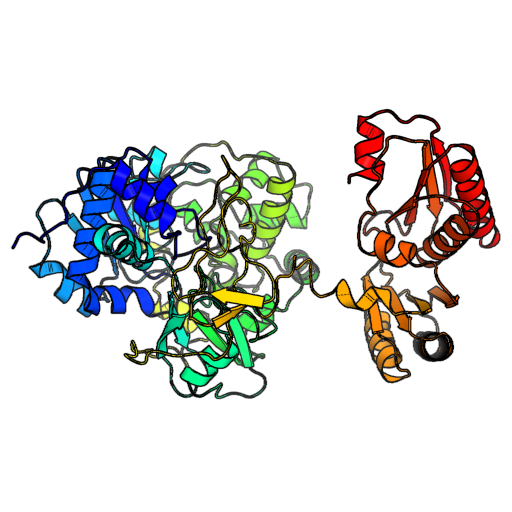 A 1 308 ? 5.789 6.618 -6.116 1.00 94.25 308 CYS A CA 1
ATOM 2299 C C . CYS A 1 308 ? 6.008 6.283 -7.611 1.00 94.25 308 CYS A C 1
ATOM 2301 O O . CYS A 1 308 ? 5.307 6.808 -8.468 1.00 94.25 308 CYS A O 1
ATOM 2303 N N . ASN A 1 309 ? 6.985 5.445 -7.964 1.00 94.88 309 ASN A N 1
ATOM 2304 C CA . ASN A 1 309 ? 7.178 4.855 -9.298 1.00 94.88 309 ASN A CA 1
ATOM 2305 C C . ASN A 1 309 ? 7.393 5.834 -10.489 1.00 94.88 309 ASN A C 1
ATOM 2307 O O . ASN A 1 309 ? 7.637 5.394 -11.614 1.00 94.88 309 ASN A O 1
ATOM 2311 N N . VAL A 1 310 ? 7.394 7.157 -10.264 1.00 96.19 310 VAL A N 1
ATOM 2312 C CA . VAL A 1 310 ? 7.615 8.205 -11.285 1.00 96.19 310 VAL A CA 1
ATOM 2313 C C . VAL A 1 310 ? 8.887 7.952 -12.094 1.00 96.19 310 VAL A C 1
ATOM 2315 O O . VAL A 1 310 ? 8.879 8.011 -13.325 1.00 96.19 310 VAL A O 1
ATOM 2318 N N . CYS A 1 311 ? 9.976 7.616 -11.405 1.00 95.44 311 CYS A N 1
ATOM 2319 C CA . CYS A 1 311 ? 11.286 7.403 -12.008 1.00 95.44 311 CYS A CA 1
ATOM 2320 C C . CYS A 1 311 ? 11.337 6.234 -13.013 1.00 95.44 311 CYS A C 1
ATOM 2322 O O . CYS A 1 311 ? 12.179 6.262 -13.906 1.00 95.44 311 CYS A O 1
ATOM 2324 N N . ALA A 1 312 ? 10.435 5.250 -12.912 1.00 93.12 312 ALA A N 1
ATOM 2325 C CA . ALA A 1 312 ? 10.377 4.084 -13.802 1.00 93.12 312 ALA A CA 1
ATOM 2326 C C . ALA A 1 312 ? 9.236 4.160 -14.835 1.00 93.12 312 ALA A C 1
ATOM 2328 O O . ALA A 1 312 ? 9.378 3.699 -15.969 1.00 93.12 312 ALA A O 1
ATOM 2329 N N . SER A 1 313 ? 8.091 4.731 -14.455 1.00 91.56 313 SER A N 1
ATOM 2330 C CA . SER A 1 313 ? 6.904 4.817 -15.318 1.00 91.56 313 SER A CA 1
ATOM 2331 C C . SER A 1 313 ? 6.860 6.082 -16.181 1.00 91.56 313 SER A C 1
ATOM 2333 O O . SER A 1 313 ? 6.211 6.083 -17.226 1.00 91.56 313 SER A O 1
ATOM 2335 N N . VAL A 1 314 ? 7.552 7.156 -15.778 1.00 93.56 314 VAL A N 1
ATOM 2336 C CA . VAL A 1 314 ? 7.529 8.449 -16.486 1.00 93.56 314 VAL A CA 1
ATOM 2337 C C . VAL A 1 314 ? 8.919 8.976 -16.834 1.00 93.56 314 VAL A C 1
ATOM 2339 O O . VAL A 1 314 ? 9.091 9.497 -17.931 1.00 93.56 314 VAL A O 1
ATOM 2342 N N . ALA A 1 315 ? 9.910 8.856 -15.950 1.00 95.19 315 ALA A N 1
ATOM 2343 C CA . ALA A 1 315 ? 11.186 9.541 -16.168 1.00 95.19 315 ALA A CA 1
ATOM 2344 C C . ALA A 1 315 ? 12.190 8.782 -17.046 1.00 95.19 315 ALA A C 1
ATOM 2346 O O . ALA A 1 315 ? 12.898 9.403 -17.831 1.00 95.19 315 ALA A O 1
ATOM 2347 N N . CYS A 1 316 ? 12.289 7.458 -16.902 1.00 93.31 316 CYS A N 1
ATOM 2348 C CA . CYS A 1 316 ? 13.293 6.679 -17.622 1.00 93.31 316 CYS A CA 1
ATOM 2349 C C . CYS A 1 316 ? 12.929 6.513 -19.117 1.00 93.31 316 CYS A C 1
ATOM 2351 O O . CYS A 1 316 ? 11.838 6.006 -19.401 1.00 93.31 316 CYS A O 1
ATOM 2353 N N . PRO A 1 317 ? 13.814 6.887 -20.068 1.00 87.56 317 PRO A N 1
ATOM 2354 C CA . PRO A 1 317 ? 13.602 6.632 -21.494 1.00 87.56 317 PRO A CA 1
ATOM 2355 C C . PRO A 1 317 ? 13.798 5.144 -21.830 1.00 87.56 317 PRO A C 1
ATOM 2357 O O . PRO A 1 317 ? 12.904 4.516 -22.388 1.00 87.56 317 PRO A O 1
ATOM 2360 N N . VAL A 1 318 ? 14.900 4.547 -21.366 1.00 86.94 318 VAL A N 1
ATOM 2361 C CA . VAL A 1 318 ? 15.296 3.136 -21.574 1.00 86.94 318 VAL A CA 1
ATOM 2362 C C . VAL A 1 318 ? 14.523 2.108 -20.726 1.00 86.94 318 VAL A C 1
ATOM 2364 O O . VAL A 1 318 ? 14.930 0.958 -20.591 1.00 86.94 318 VAL A O 1
ATOM 2367 N N . GLY A 1 319 ? 13.405 2.502 -20.111 1.00 85.00 319 GLY A N 1
ATOM 2368 C CA . GLY A 1 319 ? 12.458 1.588 -19.458 1.00 85.00 319 GLY A CA 1
ATOM 2369 C C . GLY A 1 319 ? 12.904 0.886 -18.163 1.00 85.00 319 GLY A C 1
ATOM 2370 O O . GLY A 1 319 ? 12.113 0.106 -17.628 1.00 85.00 319 GLY A O 1
ATOM 2371 N N . ILE A 1 320 ? 14.104 1.152 -17.631 1.00 89.94 320 ILE A N 1
ATOM 2372 C CA . ILE A 1 320 ? 14.579 0.568 -16.361 1.00 89.94 320 ILE A CA 1
ATOM 2373 C C . ILE A 1 320 ? 13.762 1.067 -15.155 1.00 89.94 320 ILE A C 1
ATOM 2375 O O . ILE A 1 320 ? 13.027 2.053 -15.242 1.00 89.94 320 ILE A O 1
ATOM 2379 N N . SER A 1 321 ? 13.907 0.410 -13.995 1.00 93.00 321 SER A N 1
ATOM 2380 C CA . SER A 1 321 ? 13.177 0.778 -12.771 1.00 93.00 321 SER A CA 1
ATOM 2381 C C . SER A 1 321 ? 14.081 1.260 -11.626 1.00 93.00 321 SER A C 1
ATOM 2383 O O . SER A 1 321 ? 14.395 0.483 -10.720 1.00 93.00 321 SER A O 1
ATOM 2385 N N . PRO A 1 322 ? 14.430 2.564 -11.581 1.00 95.00 322 PRO A N 1
ATOM 2386 C CA . PRO A 1 322 ? 15.110 3.156 -10.429 1.00 95.00 322 PRO A CA 1
ATOM 2387 C C . PRO A 1 322 ? 14.308 3.009 -9.127 1.00 95.00 322 PRO A C 1
ATOM 2389 O O . PRO A 1 322 ? 14.902 2.923 -8.059 1.00 95.00 322 PRO A O 1
ATOM 2392 N N . MET A 1 323 ? 12.969 2.927 -9.201 1.00 94.69 323 MET A N 1
ATOM 2393 C CA . MET A 1 323 ? 12.115 2.675 -8.032 1.00 94.69 323 MET A CA 1
ATOM 2394 C C . MET A 1 323 ? 12.405 1.307 -7.410 1.00 94.69 323 MET A C 1
ATOM 2396 O O . MET A 1 323 ? 12.656 1.242 -6.210 1.00 94.69 323 MET A O 1
ATOM 2400 N N . ARG A 1 324 ? 12.428 0.225 -8.205 1.00 92.12 324 ARG A N 1
ATOM 2401 C CA . ARG A 1 324 ? 12.721 -1.122 -7.684 1.00 92.12 324 ARG A CA 1
ATOM 2402 C C . ARG A 1 324 ? 14.142 -1.221 -7.137 1.00 92.12 324 ARG A C 1
ATOM 2404 O O . ARG A 1 324 ? 14.326 -1.759 -6.054 1.00 92.12 324 ARG A O 1
ATOM 2411 N N . ILE A 1 325 ? 15.117 -0.628 -7.828 1.00 92.12 325 ILE A N 1
ATOM 2412 C CA . ILE A 1 325 ? 16.523 -0.596 -7.390 1.00 92.12 325 ILE A CA 1
ATOM 2413 C C . ILE A 1 325 ? 16.659 0.143 -6.049 1.00 92.12 325 ILE A C 1
ATOM 2415 O O . ILE A 1 325 ? 17.255 -0.380 -5.109 1.00 92.12 325 ILE A O 1
ATOM 2419 N N . ASN A 1 326 ? 16.018 1.310 -5.911 1.00 93.88 326 ASN A N 1
ATOM 2420 C CA . ASN A 1 326 ? 15.930 2.024 -4.637 1.00 93.88 326 ASN A CA 1
ATOM 2421 C C . ASN A 1 326 ? 15.206 1.189 -3.572 1.00 93.88 326 ASN A C 1
ATOM 2423 O O . ASN A 1 326 ? 15.594 1.246 -2.411 1.00 93.88 326 ASN A O 1
ATOM 2427 N N . ARG A 1 327 ? 14.139 0.457 -3.913 1.00 92.81 327 ARG A N 1
ATOM 2428 C CA . ARG A 1 327 ? 13.375 -0.344 -2.946 1.00 92.81 327 ARG A CA 1
ATOM 2429 C C . ARG A 1 327 ? 14.210 -1.488 -2.372 1.00 92.81 327 ARG A C 1
ATOM 2431 O O . ARG A 1 327 ? 14.198 -1.657 -1.161 1.00 92.81 327 ARG A O 1
ATOM 2438 N N . LEU A 1 328 ? 14.978 -2.188 -3.208 1.00 90.38 328 LEU A N 1
ATOM 2439 C CA . LEU A 1 328 ? 15.917 -3.233 -2.782 1.00 90.38 328 LEU A CA 1
ATOM 2440 C C . LEU A 1 328 ? 16.973 -2.666 -1.823 1.00 90.38 328 LEU A C 1
ATOM 2442 O O . LEU A 1 328 ? 17.115 -3.148 -0.704 1.00 90.38 328 LEU A O 1
ATOM 2446 N N . LEU A 1 329 ? 17.630 -1.565 -2.208 1.00 91.06 329 LEU A N 1
ATOM 2447 C CA . LEU A 1 329 ? 18.589 -0.865 -1.346 1.00 91.06 329 LEU A CA 1
ATOM 2448 C C . LEU A 1 329 ? 17.944 -0.388 -0.028 1.00 91.06 329 LEU A C 1
ATOM 2450 O O . LEU A 1 329 ? 18.534 -0.494 1.039 1.00 91.06 329 LEU A O 1
ATOM 2454 N N . LYS A 1 330 ? 16.700 0.094 -0.077 1.00 91.75 330 LYS A N 1
ATOM 2455 C CA . LYS A 1 330 ? 15.924 0.527 1.095 1.00 91.75 330 LYS A CA 1
ATOM 2456 C C . LYS A 1 330 ? 15.499 -0.639 1.999 1.00 91.75 330 LYS A C 1
ATOM 2458 O O . LYS A 1 330 ? 15.275 -0.407 3.183 1.00 91.75 330 LYS A O 1
ATOM 2463 N N . GLN A 1 331 ? 15.371 -1.860 1.478 1.00 90.19 331 GLN A N 1
ATOM 2464 C CA . GLN A 1 331 ? 15.162 -3.070 2.281 1.00 90.19 331 GLN A CA 1
ATOM 2465 C C . GLN A 1 331 ? 16.462 -3.460 2.997 1.00 90.19 331 GLN A C 1
ATOM 2467 O O . GLN A 1 331 ? 16.442 -3.622 4.214 1.00 90.19 331 GLN A O 1
ATOM 2472 N N . GLU A 1 332 ? 17.584 -3.490 2.274 1.00 89.38 332 GLU A N 1
ATOM 2473 C CA . GLU A 1 332 ? 18.920 -3.790 2.811 1.00 89.38 332 GLU A CA 1
ATOM 2474 C C . GLU A 1 332 ? 19.318 -2.833 3.950 1.00 89.38 332 GLU A C 1
ATOM 2476 O O . GLU A 1 332 ? 19.541 -3.251 5.085 1.00 89.38 332 GLU A O 1
ATOM 2481 N N . LEU A 1 333 ? 19.284 -1.519 3.696 1.00 90.25 333 LEU A N 1
ATOM 2482 C CA . LEU A 1 333 ? 19.624 -0.496 4.695 1.00 90.25 333 LEU A CA 1
ATOM 2483 C C . LEU A 1 333 ? 18.718 -0.553 5.941 1.00 90.25 333 LEU A C 1
ATOM 2485 O O . LEU A 1 333 ? 19.146 -0.188 7.033 1.00 90.25 333 LEU A O 1
ATOM 2489 N N . ARG A 1 334 ? 17.469 -1.024 5.798 1.00 86.75 334 ARG A N 1
ATOM 2490 C CA . ARG A 1 334 ? 16.544 -1.225 6.926 1.00 86.75 334 ARG A CA 1
ATOM 2491 C C . ARG A 1 334 ? 16.844 -2.489 7.725 1.00 86.75 334 ARG A C 1
ATOM 2493 O O . ARG A 1 334 ? 16.689 -2.445 8.939 1.00 86.75 334 ARG A O 1
ATOM 2500 N N . ALA A 1 335 ? 17.278 -3.577 7.085 1.00 86.38 335 ALA A N 1
ATOM 2501 C CA . ALA A 1 335 ? 17.744 -4.773 7.790 1.00 86.38 335 ALA A CA 1
ATOM 2502 C C . ALA A 1 335 ? 18.982 -4.453 8.649 1.00 86.38 335 ALA A C 1
ATOM 2504 O O . ALA A 1 335 ? 19.067 -4.865 9.802 1.00 86.38 335 ALA A O 1
ATOM 2505 N N . GLN A 1 336 ? 19.868 -3.596 8.135 1.00 89.00 336 GLN A N 1
ATOM 2506 C CA . GLN A 1 336 ? 21.022 -3.049 8.858 1.00 89.00 336 GLN A CA 1
ATOM 2507 C C . GLN A 1 336 ? 20.655 -1.969 9.907 1.00 89.00 336 GLN A C 1
ATOM 2509 O O . GLN A 1 336 ? 21.542 -1.378 10.515 1.00 89.00 336 GLN A O 1
ATOM 2514 N N . ASN A 1 337 ? 19.361 -1.688 10.131 1.00 90.00 337 ASN A N 1
ATOM 2515 C CA . ASN A 1 337 ? 18.835 -0.651 11.039 1.00 90.00 337 ASN A CA 1
ATOM 2516 C C . ASN A 1 337 ? 19.353 0.785 10.789 1.00 90.00 337 ASN A C 1
ATOM 2518 O O . ASN A 1 337 ? 19.206 1.664 11.646 1.00 90.00 337 ASN A O 1
ATOM 2522 N N . LEU A 1 338 ? 19.913 1.054 9.606 1.00 88.88 338 LEU A N 1
ATOM 2523 C CA . LEU A 1 338 ? 20.510 2.342 9.269 1.00 88.88 338 LEU A CA 1
ATOM 2524 C C . LEU A 1 338 ? 19.452 3.440 9.108 1.00 88.88 338 LEU A C 1
ATOM 2526 O O . LEU A 1 338 ? 18.319 3.213 8.670 1.00 88.88 338 LEU A O 1
ATOM 2530 N N . ARG A 1 339 ? 19.851 4.668 9.445 1.00 87.50 339 ARG A N 1
ATOM 2531 C CA . ARG A 1 339 ? 19.027 5.878 9.358 1.00 87.50 339 ARG A CA 1
ATOM 2532 C C . ARG A 1 339 ? 19.698 6.890 8.441 1.00 87.50 339 ARG A C 1
ATOM 2534 O O . ARG A 1 339 ? 20.918 6.937 8.355 1.00 87.50 339 ARG A O 1
ATOM 2541 N N . TYR A 1 340 ? 18.887 7.689 7.754 1.00 90.44 340 TYR A N 1
ATOM 2542 C CA . TYR A 1 340 ? 19.373 8.848 7.016 1.00 90.44 340 TYR A CA 1
ATOM 2543 C C . TYR A 1 340 ? 19.310 10.078 7.917 1.00 90.44 340 TYR A C 1
ATOM 2545 O O . TYR A 1 340 ? 18.246 10.383 8.457 1.00 90.44 340 TYR A O 1
ATOM 2553 N N . GLU A 1 341 ? 20.415 10.807 7.992 1.00 86.25 341 GLU A N 1
ATOM 2554 C CA . GLU A 1 341 ? 20.504 12.137 8.585 1.00 86.25 341 GLU A CA 1
ATOM 2555 C C . GLU A 1 341 ? 21.096 13.080 7.533 1.00 86.25 341 GLU A C 1
ATOM 2557 O O . GLU A 1 341 ? 22.036 12.716 6.828 1.00 86.25 341 GLU A O 1
ATOM 2562 N N . GLY A 1 342 ? 20.516 14.267 7.365 1.00 84.94 342 GLY A N 1
ATOM 2563 C CA . GLY A 1 342 ? 20.937 15.217 6.335 1.00 84.94 342 GLY A CA 1
ATOM 2564 C C . GLY A 1 342 ? 19.955 16.372 6.163 1.00 84.94 342 GLY A C 1
ATOM 2565 O O . GLY A 1 342 ? 18.825 16.328 6.655 1.00 84.94 342 GLY A O 1
ATOM 2566 N N . ALA A 1 343 ? 20.396 17.424 5.478 1.00 86.75 343 ALA A N 1
ATOM 2567 C CA . ALA A 1 343 ? 19.683 18.694 5.426 1.00 86.75 343 ALA A CA 1
ATOM 2568 C C . ALA A 1 343 ? 18.423 18.658 4.541 1.00 86.75 343 ALA A C 1
ATOM 2570 O O . ALA A 1 343 ? 18.278 17.852 3.619 1.00 86.75 343 ALA A O 1
ATOM 2571 N N . LEU A 1 344 ? 17.511 19.598 4.804 1.00 93.19 344 LEU A N 1
ATOM 2572 C CA . LEU A 1 344 ? 16.427 19.954 3.893 1.00 93.19 344 LEU A CA 1
ATOM 2573 C C . LEU A 1 344 ? 16.879 21.148 3.043 1.00 93.19 344 LEU A C 1
ATOM 2575 O O . LEU A 1 344 ? 16.847 22.292 3.495 1.00 93.19 344 LEU A O 1
ATOM 2579 N N . ASN A 1 345 ? 17.294 20.874 1.810 1.00 94.12 345 ASN A N 1
ATOM 2580 C CA . ASN A 1 345 ? 17.757 21.887 0.862 1.00 94.12 345 ASN A CA 1
ATOM 2581 C C . ASN A 1 345 ? 16.602 22.814 0.417 1.00 94.12 345 ASN A C 1
ATOM 2583 O O . ASN A 1 345 ? 15.433 22.517 0.689 1.00 94.12 345 ASN A O 1
ATOM 2587 N N . PRO A 1 346 ? 16.865 23.942 -0.268 1.00 94.56 346 PRO A N 1
ATOM 2588 C CA . PRO A 1 346 ? 15.823 24.697 -0.966 1.00 94.56 346 PRO A CA 1
ATOM 2589 C C . PRO A 1 346 ? 15.019 23.808 -1.931 1.00 94.56 346 PRO A C 1
ATOM 2591 O O . PRO A 1 346 ? 15.538 22.825 -2.459 1.00 94.56 346 PRO A O 1
ATOM 2594 N N . ALA A 1 347 ? 13.746 24.139 -2.156 1.00 93.19 347 ALA A N 1
ATOM 2595 C CA . ALA A 1 347 ? 12.948 23.466 -3.180 1.00 93.19 347 ALA A CA 1
ATOM 2596 C C . ALA A 1 347 ? 13.397 23.917 -4.583 1.00 93.19 347 ALA A C 1
ATOM 2598 O O . ALA A 1 347 ? 13.728 25.088 -4.778 1.00 93.19 347 ALA A O 1
ATOM 2599 N N . ASP A 1 348 ? 13.387 23.004 -5.554 1.00 93.38 348 ASP A N 1
ATOM 2600 C CA . ASP A 1 348 ? 13.683 23.310 -6.958 1.00 93.38 348 ASP A CA 1
ATOM 2601 C C . ASP A 1 348 ? 12.561 24.218 -7.513 1.00 93.38 348 ASP A C 1
ATOM 2603 O O . ASP A 1 348 ? 11.391 23.830 -7.440 1.00 93.38 348 ASP A O 1
ATOM 2607 N N . PRO A 1 349 ? 12.852 25.398 -8.099 1.00 91.75 349 PRO A N 1
ATOM 2608 C CA . PRO A 1 349 ? 11.839 26.234 -8.755 1.00 91.75 349 PRO A CA 1
ATOM 2609 C C . PRO A 1 349 ? 11.023 25.493 -9.829 1.00 91.75 349 PRO A C 1
ATOM 2611 O O . PRO A 1 349 ? 9.879 25.854 -10.112 1.00 91.75 349 PRO A O 1
ATOM 2614 N N . MET A 1 350 ? 11.580 24.423 -10.406 1.00 92.62 350 MET A N 1
ATOM 2615 C CA . MET A 1 350 ? 10.905 23.543 -11.358 1.00 92.62 350 MET A CA 1
ATOM 2616 C C . MET A 1 350 ? 9.880 22.596 -10.718 1.00 92.62 350 MET A C 1
ATOM 2618 O O . MET A 1 350 ? 9.135 21.947 -11.453 1.00 92.62 350 MET A O 1
ATOM 2622 N N . ALA A 1 351 ? 9.767 22.529 -9.385 1.00 88.31 351 ALA A N 1
ATOM 2623 C CA . ALA A 1 351 ? 8.746 21.739 -8.690 1.00 88.31 351 ALA A CA 1
ATOM 2624 C C . ALA A 1 351 ? 7.322 22.082 -9.161 1.00 88.31 351 ALA A C 1
ATOM 2626 O O . ALA A 1 351 ? 6.505 21.186 -9.361 1.00 88.31 351 ALA A O 1
ATOM 2627 N N . ASN A 1 352 ? 7.064 23.362 -9.446 1.00 84.06 352 ASN A N 1
ATOM 2628 C CA . ASN A 1 352 ? 5.781 23.854 -9.957 1.00 84.06 352 ASN A CA 1
ATOM 2629 C C . ASN A 1 352 ? 5.450 23.360 -11.382 1.00 84.06 352 ASN A C 1
ATOM 2631 O O . ASN A 1 352 ? 4.287 23.359 -11.775 1.00 84.06 352 ASN A O 1
ATOM 2635 N N . TYR A 1 353 ? 6.457 22.929 -12.152 1.00 90.00 353 TYR A N 1
ATOM 2636 C CA . TYR A 1 353 ? 6.335 22.601 -13.581 1.00 90.00 353 TYR A CA 1
ATOM 2637 C C . TYR A 1 353 ? 6.631 21.128 -13.914 1.00 90.00 353 TYR A C 1
ATOM 2639 O O . TYR A 1 353 ? 6.304 20.667 -15.007 1.00 90.00 353 TYR A O 1
ATOM 2647 N N . ARG A 1 354 ? 7.254 20.381 -12.992 1.00 93.00 354 ARG A N 1
ATOM 2648 C CA . ARG A 1 354 ? 7.687 18.984 -13.188 1.00 93.00 354 ARG A CA 1
ATOM 2649 C C . ARG A 1 354 ? 6.781 17.929 -12.542 1.00 93.00 354 ARG A C 1
ATOM 2651 O O . ARG A 1 354 ? 6.985 16.738 -12.781 1.00 93.00 354 ARG A O 1
ATOM 2658 N N . LEU A 1 355 ? 5.766 18.328 -11.772 1.00 92.12 355 LEU A N 1
ATOM 2659 C CA . LEU A 1 355 ? 4.679 17.423 -11.372 1.00 92.12 355 LEU A CA 1
ATOM 2660 C C . LEU A 1 355 ? 3.852 17.008 -12.602 1.00 92.12 355 LEU A C 1
ATOM 2662 O O . LEU A 1 355 ? 3.702 17.767 -13.557 1.00 92.12 355 LEU A O 1
ATOM 2666 N N . ILE A 1 356 ? 3.331 15.780 -12.607 1.00 95.19 356 ILE A N 1
ATOM 2667 C CA . ILE A 1 356 ? 2.861 15.130 -13.841 1.00 95.19 356 ILE A CA 1
ATOM 2668 C C . ILE A 1 356 ? 1.330 15.193 -13.928 1.00 95.19 356 ILE A C 1
ATOM 2670 O O . ILE A 1 356 ? 0.677 14.537 -13.117 1.00 95.19 356 ILE A O 1
ATOM 2674 N N . PRO A 1 357 ? 0.717 15.890 -14.907 1.00 95.06 357 PRO A N 1
ATOM 2675 C CA . PRO A 1 357 ? -0.740 15.913 -15.060 1.00 95.06 357 PRO A CA 1
ATOM 2676 C C . PRO A 1 357 ? -1.317 14.500 -15.192 1.00 95.06 357 PRO A C 1
ATOM 2678 O O . PRO A 1 357 ? -0.866 13.726 -16.042 1.00 95.06 357 PRO A O 1
ATOM 2681 N N . VAL A 1 358 ? -2.329 14.152 -14.391 1.00 94.44 358 VAL A N 1
ATOM 2682 C CA . VAL A 1 358 ? -2.825 12.764 -14.285 1.00 94.44 358 VAL A CA 1
ATOM 2683 C C . VAL A 1 358 ? -3.340 12.239 -15.630 1.00 94.44 358 VAL A C 1
ATOM 2685 O O . VAL A 1 358 ? -3.091 11.083 -15.963 1.00 94.44 358 VAL A O 1
ATOM 2688 N N . LYS A 1 359 ? -3.941 13.092 -16.473 1.00 93.56 359 LYS A N 1
ATOM 2689 C CA . LYS A 1 359 ? -4.322 12.729 -17.853 1.00 93.56 359 LYS A CA 1
ATOM 2690 C C . LYS A 1 359 ? -3.118 12.292 -18.708 1.00 93.56 359 LYS A C 1
ATOM 2692 O O . LYS A 1 359 ? -3.222 11.314 -19.440 1.00 93.56 359 LYS A O 1
ATOM 2697 N N . ARG A 1 360 ? -1.963 12.965 -18.593 1.00 95.50 360 ARG A N 1
ATOM 2698 C CA . ARG A 1 360 ? -0.719 12.570 -19.291 1.00 95.50 360 ARG A CA 1
ATOM 2699 C C . ARG A 1 360 ? -0.131 11.283 -18.706 1.00 95.50 360 ARG A C 1
ATOM 2701 O O . ARG A 1 360 ? 0.371 10.455 -19.463 1.00 95.50 360 ARG A O 1
ATOM 2708 N N . LEU A 1 361 ? -0.221 11.100 -17.384 1.00 96.00 361 LEU A N 1
ATOM 2709 C CA . LEU A 1 361 ? 0.204 9.871 -16.711 1.00 96.00 361 LEU A CA 1
ATOM 2710 C C . LEU A 1 361 ? -0.596 8.658 -17.212 1.00 96.00 361 LEU A C 1
ATOM 2712 O O . LEU A 1 361 ? 0.005 7.682 -17.640 1.00 96.00 361 LEU A O 1
ATOM 2716 N N . VAL A 1 362 ? -1.930 8.741 -17.229 1.00 96.56 362 VAL A N 1
ATOM 2717 C CA . VAL A 1 362 ? -2.829 7.683 -17.728 1.00 96.56 362 VAL A CA 1
ATOM 2718 C C . VAL A 1 362 ? -2.464 7.251 -19.150 1.00 96.56 362 VAL A C 1
ATOM 2720 O O . VAL A 1 362 ? -2.265 6.058 -19.383 1.00 96.56 362 VAL A O 1
ATOM 2723 N N . THR A 1 363 ? -2.292 8.206 -20.073 1.00 96.25 363 THR A N 1
ATOM 2724 C CA . THR A 1 363 ? -1.875 7.905 -21.452 1.00 96.25 363 THR A CA 1
ATOM 2725 C C . THR A 1 363 ? -0.508 7.225 -21.495 1.00 96.25 363 THR A C 1
ATOM 2727 O O . THR A 1 363 ? -0.357 6.205 -22.161 1.00 96.25 363 THR A O 1
ATOM 2730 N N . ARG A 1 364 ? 0.488 7.732 -20.751 1.00 95.00 364 ARG A N 1
ATOM 2731 C CA . ARG A 1 364 ? 1.844 7.152 -20.730 1.00 95.00 364 ARG A CA 1
ATOM 2732 C C . ARG A 1 364 ? 1.899 5.752 -20.103 1.00 95.00 364 ARG A C 1
ATOM 2734 O O . ARG A 1 364 ? 2.773 4.966 -20.452 1.00 95.00 364 ARG A O 1
ATOM 2741 N N . LEU A 1 365 ? 0.972 5.433 -19.203 1.00 95.75 365 LEU A N 1
ATOM 2742 C CA . LEU A 1 365 ? 0.831 4.103 -18.604 1.00 95.75 365 LEU A CA 1
ATOM 2743 C C . LEU A 1 365 ? 0.124 3.088 -19.524 1.00 95.75 365 LEU A C 1
ATOM 2745 O O . LEU A 1 365 ? 0.071 1.917 -19.161 1.00 95.75 365 LEU A O 1
ATOM 2749 N N . GLY A 1 366 ? -0.426 3.513 -20.670 1.00 95.94 366 GLY A N 1
ATOM 2750 C CA . GLY A 1 366 ? -1.240 2.671 -21.559 1.00 95.94 366 GLY A CA 1
ATOM 2751 C C . GLY A 1 366 ? -2.693 2.481 -21.100 1.00 95.94 366 GLY A C 1
ATOM 2752 O O . GLY A 1 366 ? -3.425 1.696 -21.690 1.00 95.94 366 GLY A O 1
ATOM 2753 N N . LEU A 1 367 ? -3.133 3.203 -20.062 1.00 97.00 367 LEU A N 1
ATOM 2754 C CA . LEU A 1 367 ? -4.399 2.941 -19.364 1.00 97.00 367 LEU A CA 1
ATOM 2755 C C . LEU A 1 367 ? -5.632 3.603 -19.993 1.00 97.00 367 LEU A C 1
ATOM 2757 O O . LEU A 1 367 ? -6.744 3.348 -19.538 1.00 97.00 367 LEU A O 1
ATOM 2761 N N . THR A 1 368 ? -5.464 4.437 -21.023 1.00 96.38 368 THR A N 1
ATOM 2762 C CA . THR A 1 368 ? -6.563 5.168 -21.680 1.00 96.38 368 THR A CA 1
ATOM 2763 C C . THR A 1 368 ? -7.771 4.298 -22.070 1.00 96.38 368 THR A C 1
ATOM 2765 O O . THR A 1 368 ? -8.879 4.751 -21.787 1.00 96.38 368 THR A O 1
ATOM 2768 N N . PRO A 1 369 ? -7.626 3.070 -22.623 1.00 95.12 369 PRO A N 1
ATOM 2769 C CA . PRO A 1 369 ? -8.772 2.222 -22.984 1.00 95.12 369 PRO A CA 1
ATOM 2770 C C . PRO A 1 369 ? -9.677 1.833 -21.807 1.00 95.12 369 PRO A C 1
ATOM 2772 O O . PRO A 1 369 ? -10.828 1.475 -22.020 1.00 95.12 369 PRO A O 1
ATOM 2775 N N . TRP A 1 370 ? -9.169 1.916 -20.574 1.00 95.06 370 TRP A N 1
ATOM 2776 C CA . TRP A 1 370 ? -9.897 1.568 -19.353 1.00 95.06 370 TRP A CA 1
ATOM 2777 C C . TRP A 1 370 ? -10.053 2.753 -18.385 1.00 95.06 370 TRP A C 1
ATOM 2779 O O . TRP A 1 370 ? -10.522 2.571 -17.260 1.00 95.06 370 TRP A O 1
ATOM 2789 N N . TYR A 1 371 ? -9.654 3.974 -18.771 1.00 93.94 371 TYR A N 1
ATOM 2790 C CA . TYR A 1 371 ? -9.735 5.156 -17.903 1.00 93.94 371 TYR A CA 1
ATOM 2791 C C . TYR A 1 371 ? -11.156 5.735 -17.866 1.00 93.94 371 TYR A C 1
ATOM 2793 O O . TYR A 1 371 ? -11.452 6.819 -18.364 1.00 93.94 371 TYR A O 1
ATOM 2801 N N . GLN A 1 372 ? -12.035 4.962 -17.245 1.00 92.12 372 GLN A N 1
ATOM 2802 C CA . GLN A 1 372 ? -13.463 5.203 -17.088 1.00 92.12 372 GLN A CA 1
ATOM 2803 C C . GLN A 1 372 ? -13.817 5.551 -15.634 1.00 92.12 372 GLN A C 1
ATOM 2805 O O . GLN A 1 372 ? -12.954 5.574 -14.744 1.00 92.12 372 GLN A O 1
ATOM 2810 N N . ASP A 1 373 ? -15.088 5.849 -15.379 1.00 93.19 373 ASP A N 1
ATOM 2811 C CA . ASP A 1 373 ? -15.622 5.978 -14.024 1.00 93.19 373 ASP A CA 1
ATOM 2812 C C . ASP A 1 373 ? -15.997 4.624 -13.421 1.00 93.19 373 ASP A C 1
ATOM 2814 O O . ASP A 1 373 ? -16.294 3.666 -14.125 1.00 93.19 373 ASP A O 1
ATOM 2818 N N . ALA A 1 374 ? -15.955 4.559 -12.091 1.00 96.56 374 ALA A N 1
ATOM 2819 C CA . ALA A 1 374 ? -16.277 3.376 -11.302 1.00 96.56 374 ALA A CA 1
ATOM 2820 C C . ALA A 1 374 ? -17.214 3.812 -10.160 1.00 96.56 374 ALA A C 1
ATOM 2822 O O . ALA A 1 374 ? -16.737 4.110 -9.054 1.00 96.56 374 ALA A O 1
ATOM 2823 N N . PRO A 1 375 ? -18.522 3.976 -10.439 1.00 97.56 375 PRO A N 1
ATOM 2824 C CA . PRO A 1 375 ? -19.468 4.595 -9.517 1.00 97.56 375 PRO A CA 1
ATOM 2825 C C . PRO A 1 375 ? -19.590 3.822 -8.201 1.00 97.56 375 PRO A C 1
ATOM 2827 O O . PRO A 1 375 ? -19.494 2.593 -8.171 1.00 97.56 375 PRO A O 1
ATOM 2830 N N . LEU A 1 376 ? -19.801 4.557 -7.110 1.00 97.69 376 LEU A N 1
ATOM 2831 C CA . LEU A 1 376 ? -20.073 4.002 -5.788 1.00 97.69 376 LEU A CA 1
ATOM 2832 C C . LEU A 1 376 ? -21.423 3.273 -5.791 1.00 97.69 376 LEU A C 1
ATOM 2834 O O . LEU A 1 376 ? -22.469 3.884 -5.997 1.00 97.69 376 LEU A O 1
ATOM 2838 N N . SER A 1 377 ? -21.374 1.964 -5.571 1.00 96.81 377 SER A N 1
ATOM 2839 C CA . SER A 1 377 ? -22.526 1.074 -5.487 1.00 96.81 377 SER A CA 1
ATOM 2840 C C . SER A 1 377 ? -23.104 1.051 -4.077 1.00 96.81 377 SER A C 1
ATOM 2842 O O . SER A 1 377 ? -22.368 0.983 -3.091 1.00 96.81 377 SER A O 1
ATOM 2844 N N . GLU A 1 378 ? -24.433 1.043 -3.998 1.00 93.00 378 GLU A N 1
ATOM 2845 C CA . GLU A 1 378 ? -25.198 0.893 -2.754 1.00 93.00 378 GLU A CA 1
ATOM 2846 C C . GLU A 1 378 ? -25.397 -0.582 -2.357 1.00 93.00 378 GLU A C 1
ATOM 2848 O O . GLU A 1 378 ? -25.990 -0.877 -1.321 1.00 93.00 378 GLU A O 1
ATOM 2853 N N . GLN A 1 379 ? -24.878 -1.523 -3.157 1.00 91.81 379 GLN A N 1
ATOM 2854 C CA . GLN A 1 379 ? -24.872 -2.947 -2.823 1.00 91.81 379 GLN A CA 1
ATOM 2855 C C . GLN A 1 379 ? -24.164 -3.199 -1.485 1.00 91.81 379 GLN A C 1
ATOM 2857 O O . GLN A 1 379 ? -23.093 -2.653 -1.211 1.00 91.81 379 GLN A O 1
ATOM 2862 N N . VAL A 1 380 ? -24.736 -4.105 -0.691 1.00 92.25 380 VAL A N 1
ATOM 2863 C CA . VAL A 1 380 ? -24.194 -4.565 0.593 1.00 92.25 380 VAL A CA 1
ATOM 2864 C C . VAL A 1 380 ? -23.873 -6.060 0.471 1.00 92.25 380 VAL A C 1
ATOM 2866 O O . VAL A 1 380 ? -24.743 -6.884 0.747 1.00 92.25 380 VAL A O 1
ATOM 2869 N N . PRO A 1 381 ? -22.654 -6.441 0.043 1.00 93.69 381 PRO A N 1
ATOM 2870 C CA . PRO A 1 381 ? -22.292 -7.846 -0.113 1.00 93.69 381 PRO A CA 1
ATOM 2871 C C . PRO A 1 381 ? -22.309 -8.596 1.222 1.00 93.69 381 PRO A C 1
ATOM 2873 O O . PRO A 1 381 ? -21.895 -8.054 2.254 1.00 93.69 381 PRO A O 1
ATOM 2876 N N . GLN A 1 382 ? -22.770 -9.845 1.166 1.00 93.19 382 GLN A N 1
ATOM 2877 C CA . GLN A 1 382 ? -22.817 -10.798 2.273 1.00 93.19 382 GLN A CA 1
ATOM 2878 C C . GLN A 1 382 ? -22.095 -12.082 1.821 1.00 93.19 382 GLN A C 1
ATOM 2880 O O . GLN A 1 382 ? -22.725 -12.942 1.211 1.00 93.19 382 GLN A O 1
ATOM 2885 N N . PRO A 1 383 ? -20.766 -12.174 2.007 1.00 95.31 383 PRO A N 1
ATOM 2886 C CA . PRO A 1 383 ? -19.997 -13.363 1.657 1.00 95.31 383 PRO A CA 1
ATOM 2887 C C . PRO A 1 383 ? -20.241 -14.479 2.680 1.00 95.31 383 PRO A C 1
ATOM 2889 O O . PRO A 1 383 ? -20.309 -14.216 3.880 1.00 95.31 383 PRO A O 1
ATOM 2892 N N . GLU A 1 384 ? -20.316 -15.728 2.221 1.00 95.75 384 GLU A N 1
ATOM 2893 C CA . GLU A 1 384 ? -20.501 -16.905 3.091 1.00 95.75 384 GLU A CA 1
ATOM 2894 C C . GLU A 1 384 ? -19.274 -17.185 3.977 1.00 95.75 384 GLU A C 1
ATOM 2896 O O . GLU A 1 384 ? -19.381 -17.815 5.030 1.00 95.75 384 GLU A O 1
ATOM 2901 N N . LYS A 1 385 ? -18.091 -16.717 3.559 1.00 96.12 385 LYS A N 1
ATOM 2902 C CA . LYS A 1 385 ? -16.820 -16.908 4.261 1.00 96.12 385 LYS A CA 1
ATOM 2903 C C . LYS A 1 385 ? -15.924 -15.681 4.117 1.00 96.12 385 LYS A C 1
ATOM 2905 O O . LYS A 1 385 ? -15.856 -15.068 3.058 1.00 96.12 385 LYS A O 1
ATOM 2910 N N . VAL A 1 386 ? -15.175 -15.364 5.173 1.00 97.31 386 VAL A N 1
ATOM 2911 C CA . VAL A 1 386 ? -14.125 -14.334 5.163 1.00 97.31 386 VAL A CA 1
ATOM 2912 C C . VAL A 1 386 ? -12.839 -14.861 5.803 1.00 97.31 386 VAL A C 1
ATOM 2914 O O . VAL A 1 386 ? -12.887 -15.626 6.764 1.00 97.31 386 VAL A O 1
ATOM 2917 N N . THR A 1 387 ? -11.683 -14.422 5.300 1.00 96.56 387 THR A N 1
ATOM 2918 C CA . THR A 1 387 ? -10.353 -14.761 5.833 1.00 96.56 387 THR A CA 1
ATOM 2919 C C . THR A 1 387 ? -9.689 -13.508 6.401 1.00 96.56 387 THR A C 1
ATOM 2921 O O . THR A 1 387 ? -9.137 -12.683 5.672 1.00 96.56 387 THR A O 1
ATOM 2924 N N . LEU A 1 388 ? -9.744 -13.340 7.722 1.00 96.56 388 LEU A N 1
ATOM 2925 C CA . LEU A 1 388 ? -9.193 -12.173 8.412 1.00 96.56 388 LEU A CA 1
ATOM 2926 C C . LEU A 1 388 ? -7.692 -12.358 8.681 1.00 96.56 388 LEU A C 1
ATOM 2928 O O . LEU A 1 388 ? -7.301 -13.030 9.630 1.00 96.56 388 LEU A O 1
ATOM 2932 N N . LEU A 1 389 ? -6.837 -11.732 7.864 1.00 93.94 389 LEU A N 1
ATOM 2933 C CA . LEU A 1 389 ? -5.387 -11.712 8.104 1.00 93.94 389 LEU A CA 1
ATOM 2934 C C . LEU A 1 389 ? -5.080 -11.058 9.459 1.00 93.94 389 LEU A C 1
ATOM 2936 O O . LEU A 1 389 ? -5.538 -9.941 9.694 1.00 93.94 389 LEU A O 1
ATOM 2940 N N . LEU A 1 390 ? -4.255 -11.683 10.304 1.00 92.19 390 LEU A N 1
ATOM 2941 C CA . LEU A 1 390 ? -3.867 -11.120 11.608 1.00 92.19 390 LEU A CA 1
ATOM 2942 C C . LEU A 1 390 ? -2.894 -9.926 11.511 1.00 92.19 390 LEU A C 1
ATOM 2944 O O . LEU A 1 390 ? -2.771 -9.138 12.449 1.00 92.19 390 LEU A O 1
ATOM 2948 N N . ARG A 1 391 ? -2.243 -9.737 10.355 1.00 90.12 391 ARG A N 1
ATOM 2949 C CA . ARG A 1 391 ? -1.332 -8.617 10.077 1.00 90.12 391 ARG A CA 1
ATOM 2950 C C . ARG A 1 391 ? -1.886 -7.734 8.957 1.00 90.12 391 ARG A C 1
ATOM 2952 O O . ARG A 1 391 ? -1.804 -8.088 7.785 1.00 90.12 391 ARG A O 1
ATOM 2959 N N . GLN A 1 392 ? -2.437 -6.569 9.313 1.00 85.81 392 GLN A N 1
ATOM 2960 C CA . GLN A 1 392 ? -3.027 -5.605 8.357 1.00 85.81 392 GLN A CA 1
ATOM 2961 C C . GLN A 1 392 ? -2.525 -4.159 8.543 1.00 85.81 392 GLN A C 1
ATOM 2963 O O . GLN A 1 392 ? -3.126 -3.217 8.025 1.00 85.81 392 GLN A O 1
ATOM 2968 N N . HIS A 1 393 ? -1.452 -3.969 9.310 1.00 87.06 393 HIS A N 1
ATOM 2969 C CA . HIS A 1 393 ? -0.923 -2.662 9.698 1.00 87.06 393 HIS A CA 1
ATOM 2970 C C . HIS A 1 393 ? 0.591 -2.703 9.941 1.00 87.06 393 HIS A C 1
ATOM 2972 O O . HIS A 1 393 ? 1.190 -3.772 10.078 1.00 87.06 393 HIS A O 1
ATOM 2978 N N . ILE A 1 394 ? 1.201 -1.519 10.041 1.00 82.75 394 ILE A N 1
ATOM 2979 C CA . ILE A 1 394 ? 2.513 -1.347 10.681 1.00 82.75 394 ILE A CA 1
ATOM 2980 C C . ILE A 1 394 ? 2.402 -1.723 12.169 1.00 82.75 394 ILE A C 1
ATOM 2982 O O . ILE A 1 394 ? 1.378 -1.466 12.805 1.00 82.75 394 ILE A O 1
ATOM 2986 N N . GLY A 1 395 ? 3.468 -2.313 12.713 1.00 84.69 395 GLY A N 1
ATOM 2987 C CA . GLY A 1 395 ? 3.548 -2.771 14.100 1.00 84.69 395 GLY A CA 1
ATOM 2988 C C . GLY A 1 395 ? 3.624 -4.294 14.225 1.00 84.69 395 GLY A C 1
ATOM 2989 O O . GLY A 1 395 ? 4.013 -4.981 13.273 1.00 84.69 395 GLY A O 1
ATOM 2990 N N . ALA A 1 396 ? 3.265 -4.801 15.405 1.00 83.44 396 ALA A N 1
ATOM 2991 C CA . ALA A 1 396 ? 3.116 -6.227 15.680 1.00 83.44 396 ALA A CA 1
ATOM 2992 C C . ALA A 1 396 ? 1.949 -6.833 14.876 1.00 83.44 396 ALA A C 1
ATOM 2994 O O . ALA A 1 396 ? 1.087 -6.113 14.370 1.00 83.44 396 ALA A O 1
ATOM 2995 N N . SER A 1 397 ? 1.903 -8.163 14.760 1.00 88.44 397 SER A N 1
ATOM 2996 C CA . SER A 1 397 ? 0.670 -8.850 14.352 1.00 88.44 397 SER A CA 1
ATOM 2997 C C . SER A 1 397 ? -0.343 -8.810 15.496 1.00 88.44 397 SER A C 1
ATOM 2999 O O . SER A 1 397 ? 0.049 -8.774 16.663 1.00 88.44 397 SER A O 1
ATOM 3001 N N . ALA A 1 398 ? -1.636 -8.874 15.180 1.00 90.44 398 ALA A N 1
ATOM 3002 C CA . ALA A 1 398 ? -2.613 -9.283 16.178 1.00 90.44 398 ALA A CA 1
ATOM 3003 C C . ALA A 1 398 ? -2.403 -10.765 16.547 1.00 90.44 398 ALA A C 1
ATOM 3005 O O . ALA A 1 398 ? -1.990 -11.564 15.702 1.00 90.44 398 ALA A O 1
ATOM 3006 N N . ILE A 1 399 ? -2.715 -11.116 17.792 1.00 92.00 399 ILE A N 1
ATOM 3007 C CA . ILE A 1 399 ? -2.870 -12.490 18.283 1.00 92.00 399 ILE A CA 1
ATOM 3008 C C . ILE A 1 399 ? -4.366 -12.808 18.245 1.00 92.00 399 ILE A C 1
ATOM 3010 O O . ILE A 1 399 ? -5.174 -11.990 18.690 1.00 92.00 399 ILE A O 1
ATOM 3014 N N . ALA A 1 400 ? -4.750 -13.969 17.709 1.00 94.38 400 ALA A N 1
ATOM 3015 C CA . ALA A 1 400 ? -6.147 -14.398 17.698 1.00 94.38 400 ALA A CA 1
ATOM 3016 C C . ALA A 1 400 ? -6.684 -14.566 19.132 1.00 94.38 400 ALA A C 1
ATOM 3018 O O . ALA A 1 400 ? -6.031 -15.172 19.976 1.00 94.38 400 ALA A O 1
ATOM 3019 N N . CYS A 1 401 ? -7.883 -14.045 19.400 1.00 93.75 401 CYS A N 1
ATOM 3020 C CA . CYS A 1 401 ? -8.584 -14.207 20.682 1.00 93.75 401 CYS A CA 1
ATOM 3021 C C . CYS A 1 401 ? -9.880 -15.026 20.541 1.00 93.75 401 CYS A C 1
ATOM 3023 O O . CYS A 1 401 ? -10.817 -14.848 21.314 1.00 93.75 401 CYS A O 1
ATOM 3025 N N . VAL A 1 402 ? -9.919 -15.888 19.523 1.00 95.62 402 VAL A N 1
ATOM 3026 C CA . VAL A 1 402 ? -10.958 -16.886 19.235 1.00 95.62 402 VAL A CA 1
ATOM 3027 C C . VAL A 1 402 ? -10.290 -18.159 18.714 1.00 95.62 402 VAL A C 1
ATOM 3029 O O . VAL A 1 402 ? -9.173 -18.105 18.191 1.00 95.62 402 VAL A O 1
ATOM 3032 N N . GLN A 1 403 ? -10.968 -19.292 18.846 1.00 95.38 403 GLN A N 1
ATOM 3033 C CA . GLN A 1 403 ? -10.507 -20.622 18.457 1.00 95.38 403 GLN A CA 1
ATOM 3034 C C . GLN A 1 403 ? -11.450 -21.266 17.430 1.00 95.38 403 GLN A C 1
ATOM 3036 O O . GLN A 1 403 ? -12.555 -20.794 17.167 1.00 95.38 403 GLN A O 1
ATOM 3041 N N . LYS A 1 404 ? -11.003 -22.364 16.815 1.00 95.94 404 LYS A N 1
ATOM 3042 C CA . LYS A 1 404 ? -11.795 -23.130 15.845 1.00 95.94 404 LYS A CA 1
ATOM 3043 C C . LYS A 1 404 ? -13.057 -23.699 16.502 1.00 95.94 404 LYS A C 1
ATOM 3045 O O . LYS A 1 404 ? -12.963 -24.423 17.485 1.00 95.94 404 LYS A O 1
ATOM 3050 N N . GLY A 1 405 ? -14.217 -23.407 15.917 1.00 95.50 405 GLY A N 1
ATOM 3051 C CA . GLY A 1 405 ? -15.533 -23.764 16.457 1.00 95.50 405 GLY A CA 1
ATOM 3052 C C . GLY A 1 405 ? -16.232 -22.638 17.227 1.00 95.50 405 GLY A C 1
ATOM 3053 O O . GLY A 1 405 ? -17.444 -22.724 17.417 1.00 95.50 405 GLY A O 1
ATOM 3054 N N . ASP A 1 406 ? -15.533 -21.557 17.598 1.00 97.44 406 ASP A N 1
ATOM 3055 C CA . ASP A 1 406 ? -16.166 -20.413 18.265 1.00 97.44 406 ASP A CA 1
ATOM 3056 C C . ASP A 1 406 ? -17.231 -19.771 17.372 1.00 97.44 406 ASP A C 1
ATOM 3058 O O . ASP A 1 406 ? -17.015 -19.532 16.179 1.00 97.44 406 ASP A O 1
ATOM 3062 N N . ARG A 1 407 ? -18.377 -19.420 17.962 1.00 97.56 407 ARG A N 1
ATOM 3063 C CA . ARG A 1 407 ? -19.379 -18.579 17.303 1.00 97.56 407 ARG A CA 1
ATOM 3064 C C . ARG A 1 407 ? -19.030 -17.110 17.523 1.00 97.56 407 ARG A C 1
ATOM 3066 O O . ARG A 1 407 ? -18.824 -16.688 18.658 1.00 97.56 407 ARG A O 1
ATOM 3073 N N . VAL A 1 408 ? -19.002 -16.333 16.443 1.00 97.38 408 VAL A N 1
ATOM 3074 C CA . VAL A 1 408 ? -18.666 -14.903 16.460 1.00 97.38 408 VAL A CA 1
ATOM 3075 C C . VAL A 1 408 ? -19.799 -14.055 15.892 1.00 97.38 408 VAL A C 1
ATOM 3077 O O . VAL A 1 408 ? -20.470 -14.463 14.942 1.00 97.38 408 VAL A O 1
ATOM 3080 N N . VAL A 1 409 ? -19.998 -12.866 16.462 1.00 97.44 409 VAL A N 1
ATOM 3081 C CA . VAL A 1 409 ? -20.950 -11.858 15.959 1.00 97.44 409 VAL A CA 1
ATOM 3082 C C . VAL A 1 409 ? -20.230 -10.701 15.267 1.00 97.44 409 VAL A C 1
ATOM 3084 O O . VAL A 1 409 ? -19.101 -10.363 15.630 1.00 97.44 409 VAL A O 1
ATOM 3087 N N . HIS A 1 410 ? -20.864 -10.063 14.282 1.00 96.94 410 HIS A N 1
ATOM 3088 C CA . HIS A 1 410 ? -20.279 -8.944 13.542 1.00 96.94 410 HIS A CA 1
ATOM 3089 C C . HIS A 1 410 ? -19.805 -7.839 14.505 1.00 96.94 410 HIS A C 1
ATOM 3091 O O . HIS A 1 410 ? -20.587 -7.224 15.232 1.00 96.94 410 HIS A O 1
ATOM 3097 N N . GLY A 1 411 ? -18.518 -7.504 14.431 1.00 96.56 411 GLY A N 1
ATOM 3098 C CA . GLY A 1 411 ? -17.875 -6.485 15.256 1.00 96.56 411 GLY A CA 1
ATOM 3099 C C . GLY A 1 411 ? -17.261 -7.002 16.559 1.00 96.56 411 GLY A C 1
ATOM 3100 O O . GLY A 1 411 ? -16.535 -6.250 17.202 1.00 96.56 411 GLY A O 1
ATOM 3101 N N . GLN A 1 412 ? -17.458 -8.272 16.924 1.00 97.44 412 GLN A N 1
ATOM 3102 C CA . GLN A 1 412 ? -16.708 -8.910 18.009 1.00 97.44 412 GLN A CA 1
ATOM 3103 C C . GLN A 1 412 ? -15.203 -8.860 17.720 1.00 97.44 412 GLN A C 1
ATOM 3105 O O . GLN A 1 412 ? -14.777 -9.098 16.587 1.00 97.44 412 GLN A O 1
ATOM 3110 N N . CYS A 1 413 ? -14.386 -8.561 18.732 1.00 97.00 413 CYS A N 1
ATOM 3111 C CA . CYS A 1 413 ? -12.932 -8.640 18.603 1.00 97.00 413 CYS A CA 1
ATOM 3112 C C . CYS A 1 413 ? -12.506 -10.108 18.453 1.00 97.00 413 CYS A C 1
ATOM 3114 O O . CYS A 1 413 ? -12.889 -10.954 19.257 1.00 97.00 413 CYS A O 1
ATOM 3116 N N . VAL A 1 414 ? -11.731 -10.395 17.406 1.00 96.81 414 VAL A N 1
ATOM 3117 C CA . VAL A 1 414 ? -11.196 -11.730 17.079 1.00 96.81 414 VAL A CA 1
ATOM 3118 C C . VAL A 1 414 ? -9.668 -11.755 17.027 1.00 96.81 414 VAL A C 1
ATOM 3120 O O . VAL A 1 414 ? -9.074 -12.829 16.996 1.00 96.81 414 VAL A O 1
ATOM 3123 N N . GLY A 1 415 ? -9.017 -10.587 17.047 1.00 95.00 415 GLY A N 1
ATOM 3124 C CA . GLY A 1 415 ? -7.567 -10.475 17.175 1.00 95.00 415 GLY A CA 1
ATOM 3125 C C . GLY A 1 415 ? -7.160 -9.241 17.975 1.00 95.00 415 GLY A C 1
ATOM 3126 O O . GLY A 1 415 ? -7.461 -8.115 17.573 1.00 95.00 415 GLY A O 1
ATOM 3127 N N . GLN A 1 416 ? -6.455 -9.446 19.086 1.00 93.56 416 GLN A N 1
ATOM 3128 C CA . GLN A 1 416 ? -5.967 -8.386 19.974 1.00 93.56 416 GLN A CA 1
ATOM 3129 C C . GLN A 1 416 ? -4.487 -8.080 19.722 1.00 93.56 416 GLN A C 1
ATOM 3131 O O . GLN A 1 416 ? -3.760 -8.879 19.139 1.00 93.56 416 GLN A O 1
ATOM 3136 N N . ILE A 1 417 ? -4.032 -6.903 20.146 1.00 91.06 417 ILE A N 1
ATOM 3137 C CA . ILE A 1 417 ? -2.638 -6.468 19.984 1.00 91.06 417 ILE A CA 1
ATOM 3138 C C . ILE A 1 417 ? -1.848 -6.819 21.252 1.00 91.06 417 ILE A C 1
ATOM 3140 O O . ILE A 1 417 ? -2.358 -6.552 22.342 1.00 91.06 417 ILE A O 1
ATOM 3144 N N . PRO A 1 418 ? -0.626 -7.383 21.150 1.00 86.69 418 PRO A N 1
ATOM 3145 C CA . PRO A 1 418 ? 0.202 -7.668 22.320 1.00 86.69 418 PRO A CA 1
ATOM 3146 C C . PRO A 1 418 ? 0.417 -6.413 23.174 1.00 86.69 418 PRO A C 1
ATOM 3148 O O . PRO A 1 418 ? 0.686 -5.331 22.639 1.00 86.69 418 PRO A O 1
ATOM 3151 N N . HIS A 1 419 ? 0.298 -6.547 24.496 1.00 81.50 419 HIS A N 1
ATOM 3152 C CA . HIS A 1 419 ? 0.331 -5.408 25.413 1.00 81.50 419 HIS A CA 1
ATOM 3153 C C . HIS A 1 419 ? 1.616 -4.574 25.254 1.00 81.50 419 HIS A C 1
ATOM 3155 O O . HIS A 1 419 ? 2.714 -5.115 25.147 1.00 81.50 419 HIS A O 1
ATOM 3161 N N . GLY A 1 420 ? 1.476 -3.245 25.218 1.00 77.44 420 GLY A N 1
ATOM 3162 C CA . GLY A 1 420 ? 2.590 -2.312 25.008 1.00 77.44 420 GLY A CA 1
ATOM 3163 C C . GLY A 1 420 ? 3.135 -2.233 23.573 1.00 77.44 420 GLY A C 1
ATOM 3164 O O . GLY A 1 420 ? 4.034 -1.433 23.325 1.00 77.44 420 GLY A O 1
ATOM 3165 N N . THR A 1 421 ? 2.610 -3.006 22.612 1.00 85.31 421 THR A N 1
ATOM 3166 C CA . THR A 1 421 ? 3.085 -2.979 21.215 1.00 85.31 421 THR A CA 1
ATOM 3167 C C . THR A 1 421 ? 2.233 -2.098 20.297 1.00 85.31 421 THR A C 1
ATOM 3169 O O . THR A 1 421 ? 1.044 -1.867 20.520 1.00 85.31 421 THR A O 1
ATOM 3172 N N . LEU A 1 422 ? 2.849 -1.606 19.219 1.00 87.25 422 LEU A N 1
ATOM 3173 C CA . LEU A 1 422 ? 2.166 -0.866 18.157 1.00 87.25 422 LEU A CA 1
ATOM 3174 C C . LEU A 1 422 ? 1.275 -1.813 17.331 1.00 87.25 422 LEU A C 1
ATOM 3176 O O . LEU A 1 422 ? 1.779 -2.785 16.773 1.00 87.25 422 LEU A O 1
ATOM 3180 N N . GLY A 1 423 ? -0.015 -1.504 17.174 1.00 90.19 423 GLY A N 1
ATOM 3181 C CA . GLY A 1 423 ? -0.932 -2.258 16.306 1.00 90.19 423 GLY A CA 1
ATOM 3182 C C . GLY A 1 423 ? -2.374 -1.736 16.337 1.00 90.19 423 GLY A C 1
ATOM 3183 O O . GLY A 1 423 ? -2.620 -0.679 16.911 1.00 90.19 423 GLY A O 1
ATOM 3184 N N . ALA A 1 424 ? -3.339 -2.439 15.729 1.00 93.19 424 ALA A N 1
ATOM 3185 C CA . ALA A 1 424 ? -4.767 -2.116 15.860 1.00 93.19 424 ALA A CA 1
ATOM 3186 C C . ALA A 1 424 ? -5.688 -3.363 15.771 1.00 93.19 424 ALA A C 1
ATOM 3188 O O . ALA A 1 424 ? -5.641 -4.059 14.752 1.00 93.19 424 ALA A O 1
ATOM 3189 N N . PRO A 1 425 ? -6.573 -3.615 16.762 1.00 95.75 425 PRO A N 1
ATOM 3190 C CA . PRO A 1 425 ? -7.354 -4.854 16.886 1.00 95.75 425 PRO A CA 1
ATOM 3191 C C . PRO A 1 425 ? -8.248 -5.180 15.681 1.00 95.75 425 PRO A C 1
ATOM 3193 O O . PRO A 1 425 ? -8.634 -4.313 14.887 1.00 95.75 425 PRO A O 1
ATOM 3196 N N . ILE A 1 426 ? -8.564 -6.463 15.530 1.00 96.56 426 ILE A N 1
ATOM 3197 C CA . ILE A 1 426 ? -9.233 -7.057 14.369 1.00 96.56 426 ILE A CA 1
ATOM 3198 C C . ILE A 1 426 ? -10.571 -7.648 14.803 1.00 96.56 426 ILE A C 1
ATOM 3200 O O . ILE A 1 426 ? -10.670 -8.262 15.862 1.00 96.56 426 ILE A O 1
ATOM 3204 N N . HIS A 1 427 ? -11.596 -7.457 13.971 1.00 97.94 427 HIS A N 1
ATOM 3205 C CA . HIS A 1 427 ? -12.987 -7.724 14.322 1.00 97.94 427 HIS A CA 1
ATOM 3206 C C . HIS A 1 427 ? -13.668 -8.630 13.294 1.00 97.94 427 HIS A C 1
ATOM 3208 O O . HIS A 1 427 ? -13.413 -8.515 12.089 1.00 97.94 427 HIS A O 1
ATOM 3214 N N . ALA A 1 428 ? -14.558 -9.502 13.771 1.00 97.81 428 ALA A N 1
ATOM 3215 C CA . ALA A 1 428 ? -15.414 -10.338 12.940 1.00 97.81 428 ALA A CA 1
ATOM 3216 C C . ALA A 1 428 ? -16.201 -9.456 11.960 1.00 97.81 428 ALA A C 1
ATOM 3218 O O . ALA A 1 428 ? -16.898 -8.526 12.366 1.00 97.81 428 ALA A O 1
ATOM 3219 N N . SER A 1 429 ? -16.044 -9.704 10.660 1.00 97.50 429 SER A N 1
ATOM 3220 C CA . SER A 1 429 ? -16.597 -8.829 9.611 1.00 97.50 429 SER A CA 1
ATOM 3221 C C . SER A 1 429 ? -17.954 -9.290 9.061 1.00 97.50 429 SER A C 1
ATOM 3223 O O . SER A 1 429 ? -18.596 -8.559 8.307 1.00 97.50 429 SER A O 1
ATOM 3225 N N . ILE A 1 430 ? -18.397 -10.464 9.509 1.00 97.00 430 ILE A N 1
ATOM 3226 C CA . ILE A 1 430 ? -19.730 -11.062 9.387 1.00 97.00 430 ILE A CA 1
ATOM 3227 C C . ILE A 1 430 ? -20.021 -11.815 10.698 1.00 97.00 430 ILE A C 1
ATOM 3229 O O . ILE A 1 430 ? -19.088 -12.103 11.454 1.00 97.00 430 ILE A O 1
ATOM 3233 N N . ASP A 1 431 ? -21.282 -12.146 10.960 1.00 97.62 431 ASP A N 1
ATOM 3234 C CA . ASP A 1 431 ? -21.647 -13.172 11.943 1.00 97.62 431 ASP A CA 1
ATOM 3235 C C . ASP A 1 431 ? -21.288 -14.567 11.402 1.00 97.62 431 ASP A C 1
ATOM 3237 O O . ASP A 1 431 ? -21.359 -14.797 10.194 1.00 97.62 431 ASP A O 1
ATOM 3241 N N . GLY A 1 432 ? -20.914 -15.517 12.262 1.00 96.50 432 GLY A N 1
ATOM 3242 C CA . GLY A 1 432 ? -20.589 -16.870 11.804 1.00 96.50 432 GLY A CA 1
ATOM 3243 C C . GLY A 1 432 ? -19.948 -17.778 12.850 1.00 96.50 432 GLY A C 1
ATOM 3244 O O . GLY A 1 432 ? -20.080 -17.568 14.056 1.00 96.50 432 GLY A O 1
ATOM 3245 N N . MET A 1 433 ? -19.245 -18.802 12.366 1.00 97.06 433 MET A N 1
ATOM 3246 C CA . MET A 1 433 ? -18.446 -19.734 13.165 1.00 97.06 433 MET A CA 1
ATOM 3247 C C . MET A 1 433 ? -17.006 -19.741 12.643 1.00 97.06 433 MET A C 1
ATOM 3249 O O . MET A 1 433 ? -16.778 -19.746 11.432 1.00 97.06 433 MET A O 1
ATOM 3253 N N . VAL A 1 434 ? -16.028 -19.744 13.546 1.00 97.12 434 VAL A N 1
ATOM 3254 C CA . VAL A 1 434 ? -14.602 -19.739 13.210 1.00 97.12 434 VAL A CA 1
ATOM 3255 C C . VAL A 1 434 ? -14.216 -21.102 12.635 1.00 97.12 434 VAL A C 1
ATOM 3257 O O . VAL A 1 434 ? -14.012 -22.070 13.365 1.00 97.12 434 VAL A O 1
ATOM 3260 N N . SER A 1 435 ? -14.123 -21.190 11.305 1.00 95.00 435 SER A N 1
ATOM 3261 C CA . SER A 1 435 ? -13.822 -22.453 10.617 1.00 95.00 435 SER A CA 1
ATOM 3262 C C . SER A 1 435 ? -12.399 -22.958 10.864 1.00 95.00 435 SER A C 1
ATOM 3264 O O . SER A 1 435 ? -12.157 -24.158 10.767 1.00 95.00 435 SER A O 1
ATOM 3266 N N . ASP A 1 436 ? -11.451 -22.045 11.104 1.00 94.25 436 ASP A N 1
ATOM 3267 C CA . ASP A 1 436 ? -10.038 -22.355 11.330 1.00 94.25 436 ASP A CA 1
ATOM 3268 C C . ASP A 1 436 ? -9.275 -21.136 11.874 1.00 94.25 436 ASP A C 1
ATOM 3270 O O . ASP A 1 436 ? -9.695 -20.001 11.637 1.00 94.25 436 ASP A O 1
ATOM 3274 N N . VAL A 1 437 ? -8.143 -21.361 12.549 1.00 91.56 437 VAL A N 1
ATOM 3275 C CA . VAL A 1 437 ? -7.212 -20.310 13.005 1.00 91.56 437 VAL A CA 1
ATOM 3276 C C . VAL A 1 437 ? -5.781 -20.802 12.784 1.00 91.56 437 VAL A C 1
ATOM 3278 O O . VAL A 1 437 ? -5.314 -21.679 13.502 1.00 91.56 437 VAL A O 1
ATOM 3281 N N . THR A 1 438 ? -5.087 -20.259 11.781 1.00 84.31 438 THR A N 1
ATOM 3282 C CA . THR A 1 438 ? -3.746 -20.716 11.379 1.00 84.31 438 THR A CA 1
ATOM 3283 C C . THR A 1 438 ? -2.685 -19.630 11.550 1.00 84.31 438 THR A C 1
ATOM 3285 O O . THR A 1 438 ? -2.832 -18.507 11.061 1.00 84.31 438 THR A O 1
ATOM 3288 N N . GLU A 1 439 ? -1.561 -19.977 12.186 1.00 62.69 439 GLU A N 1
ATOM 3289 C CA . GLU A 1 439 ? -0.328 -19.186 12.095 1.00 62.69 439 GLU A CA 1
ATOM 3290 C C . GLU A 1 439 ? 0.288 -19.363 10.707 1.00 62.69 439 GLU A C 1
ATOM 3292 O O . GLU A 1 439 ? 1.193 -20.175 10.497 1.00 62.69 439 GLU A O 1
ATOM 3297 N N . LYS A 1 440 ? -0.225 -18.619 9.723 1.00 44.81 440 LYS A N 1
ATOM 3298 C CA . LYS A 1 440 ? 0.204 -18.787 8.337 1.00 44.81 440 LYS A CA 1
ATOM 3299 C C . LYS A 1 440 ? 1.592 -18.196 8.067 1.00 44.81 440 LYS A C 1
ATOM 3301 O O . LYS A 1 440 ? 1.731 -17.102 7.518 1.00 44.81 440 LYS A O 1
ATOM 3306 N N . ARG A 1 441 ? 2.614 -18.988 8.407 1.00 39.69 441 ARG A N 1
ATOM 3307 C CA . ARG A 1 441 ? 3.901 -19.031 7.695 1.00 39.69 441 ARG A CA 1
ATOM 3308 C C . ARG A 1 441 ? 3.629 -19.326 6.210 1.00 39.69 441 ARG A C 1
ATOM 3310 O O . ARG A 1 441 ? 2.579 -19.873 5.870 1.00 39.69 441 ARG A O 1
ATOM 3317 N N . ASP A 1 442 ? 4.532 -18.926 5.319 1.00 32.91 442 ASP A N 1
ATOM 3318 C CA . ASP A 1 442 ? 4.270 -18.931 3.874 1.00 32.91 442 ASP A CA 1
ATOM 3319 C C . ASP A 1 442 ? 3.785 -20.290 3.338 1.00 32.91 442 ASP A C 1
ATOM 3321 O O . ASP A 1 442 ? 4.378 -21.334 3.608 1.00 32.91 442 ASP A O 1
ATOM 3325 N N . TYR A 1 443 ? 2.731 -20.267 2.510 1.00 34.09 443 TYR A N 1
ATOM 3326 C CA . TYR A 1 443 ? 2.046 -21.461 1.978 1.00 34.09 443 TYR A CA 1
ATOM 3327 C C . TYR A 1 443 ? 2.926 -22.411 1.139 1.00 34.09 443 TYR A C 1
ATOM 3329 O O . TYR A 1 443 ? 2.464 -23.482 0.759 1.00 34.09 443 TYR A O 1
ATOM 3337 N N . ALA A 1 444 ? 4.171 -22.037 0.844 1.00 34.09 444 ALA A N 1
ATOM 3338 C CA . ALA A 1 444 ? 5.154 -22.941 0.254 1.00 34.09 444 ALA A CA 1
ATOM 3339 C C . ALA A 1 444 ? 5.620 -24.034 1.239 1.00 34.09 444 ALA A C 1
ATOM 3341 O O . ALA A 1 444 ? 5.989 -25.122 0.810 1.00 34.09 444 ALA A O 1
ATOM 3342 N N . CYS A 1 445 ? 5.601 -23.767 2.551 1.00 31.67 445 CYS A N 1
ATOM 3343 C CA . CYS A 1 445 ? 6.181 -24.668 3.552 1.00 31.67 445 CYS A CA 1
ATOM 3344 C C . CYS A 1 445 ? 5.337 -25.936 3.785 1.00 31.67 445 CYS A C 1
ATOM 3346 O O . CYS A 1 445 ? 5.866 -27.027 3.978 1.00 31.67 445 CYS A O 1
ATOM 3348 N N . GLU A 1 446 ? 4.011 -25.808 3.701 1.00 31.95 446 GLU A N 1
ATOM 3349 C CA . GLU A 1 446 ? 3.030 -26.819 4.130 1.00 31.95 446 GLU A CA 1
ATOM 3350 C C . GLU A 1 446 ? 2.957 -28.077 3.235 1.00 31.95 446 GLU A C 1
ATOM 3352 O O . GLU A 1 446 ? 2.222 -29.011 3.543 1.00 31.95 446 GLU A O 1
ATOM 3357 N N . ARG A 1 447 ? 3.717 -28.121 2.129 1.00 38.19 447 ARG A N 1
ATOM 3358 C CA . ARG A 1 447 ? 3.793 -29.279 1.215 1.00 38.19 447 ARG A CA 1
ATOM 3359 C C . ARG A 1 447 ? 5.081 -30.099 1.318 1.00 38.19 447 ARG A C 1
ATOM 3361 O O . ARG A 1 447 ? 5.076 -31.286 1.002 1.00 38.19 447 ARG A O 1
ATOM 3368 N N . LEU A 1 448 ? 6.170 -29.494 1.798 1.00 41.34 448 LEU A N 1
ATOM 3369 C CA . LEU A 1 448 ? 7.504 -30.114 1.833 1.00 41.34 448 LEU A CA 1
ATOM 3370 C C . LEU A 1 448 ? 7.550 -31.414 2.660 1.00 41.34 448 LEU A C 1
ATOM 3372 O O . LEU A 1 448 ? 8.331 -32.315 2.358 1.00 41.34 448 LEU A O 1
ATOM 3376 N N . THR A 1 449 ? 6.692 -31.541 3.671 1.00 42.84 449 THR A N 1
ATOM 3377 C CA . THR A 1 449 ? 6.707 -32.612 4.682 1.00 42.84 449 THR A CA 1
ATOM 3378 C C . THR A 1 449 ? 6.265 -34.002 4.202 1.00 42.84 449 THR A C 1
ATOM 3380 O O . THR A 1 449 ? 6.325 -34.938 4.995 1.00 42.84 449 THR A O 1
ATOM 3383 N N . MET A 1 450 ? 5.841 -34.177 2.942 1.00 47.41 450 MET A N 1
ATOM 3384 C CA . MET A 1 450 ? 5.322 -35.463 2.429 1.00 47.41 450 MET A CA 1
ATOM 3385 C C . MET A 1 450 ? 6.226 -36.195 1.416 1.00 47.41 450 MET A C 1
ATOM 3387 O O . MET A 1 450 ? 5.870 -37.283 0.960 1.00 47.41 450 MET A O 1
ATOM 3391 N N . SER A 1 451 ? 7.387 -35.645 1.046 1.00 55.38 451 SER A N 1
ATOM 3392 C CA . SER A 1 451 ? 8.285 -36.292 0.071 1.00 55.38 451 SER A CA 1
ATOM 3393 C C . SER A 1 451 ? 9.183 -37.363 0.714 1.00 55.38 451 SER A C 1
ATOM 3395 O O . SER A 1 451 ? 9.866 -37.100 1.700 1.00 55.38 451 SER A O 1
ATOM 3397 N N . LYS A 1 452 ? 9.192 -38.586 0.155 1.00 67.69 452 LYS A N 1
ATOM 3398 C CA . LYS A 1 452 ? 10.018 -39.710 0.653 1.00 67.69 452 LYS A CA 1
ATOM 3399 C C . LYS A 1 452 ? 11.425 -39.726 0.055 1.00 67.69 452 LYS A C 1
ATOM 3401 O O . LYS A 1 452 ? 12.333 -40.324 0.623 1.00 67.69 452 LYS A O 1
ATOM 3406 N N . ALA A 1 453 ? 11.604 -39.108 -1.107 1.00 83.25 453 ALA A N 1
ATOM 3407 C CA . ALA A 1 453 ? 12.873 -39.011 -1.809 1.00 83.25 453 ALA A CA 1
ATOM 3408 C C . ALA A 1 453 ? 13.053 -37.622 -2.419 1.00 83.25 453 ALA A C 1
ATOM 3410 O O . ALA A 1 453 ? 12.075 -36.971 -2.801 1.00 83.25 453 ALA A O 1
ATOM 3411 N N . VAL A 1 454 ? 14.315 -37.211 -2.552 1.00 88.12 454 VAL A N 1
ATOM 3412 C CA . VAL A 1 454 ? 14.703 -35.956 -3.204 1.00 88.12 454 VAL A CA 1
ATOM 3413 C C . VAL A 1 454 ? 15.645 -36.250 -4.363 1.00 88.12 454 VAL A C 1
ATOM 3415 O O . VAL A 1 454 ? 16.719 -36.816 -4.170 1.00 88.12 454 VAL A O 1
ATOM 3418 N N . GLY A 1 455 ? 15.246 -35.845 -5.566 1.00 89.75 455 GLY A N 1
ATOM 3419 C CA . GLY A 1 455 ? 16.123 -35.744 -6.727 1.00 89.75 455 GLY A CA 1
ATOM 3420 C C . GLY A 1 455 ? 16.772 -34.361 -6.793 1.00 89.75 455 GLY A C 1
ATOM 3421 O O . GLY A 1 455 ? 16.105 -33.360 -6.539 1.00 89.75 455 GLY A O 1
ATOM 3422 N N . ILE A 1 456 ? 18.053 -34.292 -7.146 1.00 89.88 456 ILE A N 1
ATOM 3423 C CA . ILE A 1 456 ? 18.847 -33.064 -7.272 1.00 89.88 456 ILE A CA 1
ATOM 3424 C C . ILE A 1 456 ? 19.572 -33.078 -8.619 1.00 89.88 456 ILE A C 1
ATOM 3426 O O . ILE A 1 456 ? 20.233 -34.062 -8.947 1.00 89.88 456 ILE A O 1
ATOM 3430 N N . LEU A 1 457 ? 19.473 -31.987 -9.381 1.00 90.12 457 LEU A N 1
ATOM 3431 C CA . LEU A 1 457 ? 20.167 -31.821 -10.660 1.00 90.12 457 LEU A CA 1
ATOM 3432 C C . LEU A 1 457 ? 20.901 -30.473 -10.686 1.00 90.12 457 LEU A C 1
ATOM 3434 O O . LEU A 1 457 ? 20.261 -29.419 -10.609 1.00 90.12 457 LEU A O 1
ATOM 3438 N N . GLU A 1 458 ? 22.229 -30.496 -10.808 1.00 87.88 458 GLU A N 1
ATOM 3439 C CA . GLU A 1 458 ? 23.029 -29.306 -11.117 1.00 87.88 458 GLU A CA 1
ATOM 3440 C C . GLU A 1 458 ? 23.324 -29.247 -12.622 1.00 87.88 458 GLU A C 1
ATOM 3442 O O . GLU A 1 458 ? 23.707 -30.245 -13.232 1.00 87.88 458 GLU A O 1
ATOM 3447 N N . LEU A 1 459 ? 23.200 -28.061 -13.222 1.00 89.12 459 LEU A N 1
ATOM 3448 C CA . LEU A 1 459 ? 23.554 -27.799 -14.620 1.00 89.12 459 LEU A CA 1
ATOM 3449 C C . LEU A 1 459 ? 24.509 -26.608 -14.738 1.00 89.12 459 LEU A C 1
ATOM 3451 O O . LEU A 1 459 ? 24.479 -25.692 -13.917 1.00 89.12 459 LEU A O 1
ATOM 3455 N N . SER A 1 460 ? 25.307 -26.565 -15.803 1.00 86.50 460 SER A N 1
ATOM 3456 C CA . SER A 1 460 ? 26.220 -25.455 -16.122 1.00 86.50 460 SER A CA 1
ATOM 3457 C C . SER A 1 460 ? 25.522 -24.255 -16.781 1.00 86.50 460 SER A C 1
ATOM 3459 O O . SER A 1 460 ? 26.114 -23.182 -16.889 1.00 86.50 460 SER A O 1
ATOM 3461 N N . SER A 1 461 ? 24.257 -24.411 -17.193 1.00 88.75 461 SER A N 1
ATOM 3462 C CA . SER A 1 461 ? 23.480 -23.411 -17.935 1.00 88.75 461 SER A CA 1
ATOM 3463 C C . SER A 1 461 ? 22.113 -23.141 -17.301 1.00 88.75 461 SER A C 1
ATOM 3465 O O . SER A 1 461 ? 21.316 -24.051 -17.073 1.00 88.75 461 SER A O 1
ATOM 3467 N N . ILE A 1 462 ? 21.811 -21.857 -17.078 1.00 87.56 462 ILE A N 1
ATOM 3468 C CA . ILE A 1 462 ? 20.535 -21.376 -16.517 1.00 87.56 462 ILE A CA 1
ATOM 3469 C C . ILE A 1 462 ? 19.360 -21.676 -17.453 1.00 87.56 462 ILE A C 1
ATOM 3471 O O . ILE A 1 462 ? 18.321 -22.148 -17.000 1.00 87.56 462 ILE A O 1
ATOM 3475 N N . ALA A 1 463 ? 19.522 -21.422 -18.756 1.00 86.94 463 ALA A N 1
ATOM 3476 C CA . ALA A 1 463 ? 18.465 -21.656 -19.739 1.00 86.94 463 ALA A CA 1
ATOM 3477 C C . ALA A 1 463 ? 18.160 -23.155 -19.875 1.00 86.94 463 ALA A C 1
ATOM 3479 O O . ALA A 1 463 ? 16.996 -23.552 -19.820 1.00 86.94 463 ALA A O 1
ATOM 3480 N N . LYS A 1 464 ? 19.211 -23.987 -19.941 1.00 91.94 464 LYS A N 1
ATOM 3481 C CA . LYS A 1 464 ? 19.067 -25.446 -19.965 1.00 91.94 464 LYS A CA 1
ATOM 3482 C C . LYS A 1 464 ? 18.425 -25.961 -18.679 1.00 91.94 464 LYS A C 1
ATOM 3484 O O . LYS A 1 464 ? 17.573 -26.836 -18.745 1.00 91.94 464 LYS A O 1
ATOM 3489 N N . GLY A 1 465 ? 18.763 -25.393 -17.521 1.00 91.69 465 GLY A N 1
ATOM 3490 C CA . GLY A 1 465 ? 18.141 -25.744 -16.243 1.00 91.69 465 GLY A CA 1
ATOM 3491 C C . GLY A 1 465 ? 16.639 -25.450 -16.180 1.00 91.69 465 GLY A C 1
ATOM 3492 O O . GLY A 1 465 ? 15.891 -26.242 -15.614 1.00 91.69 465 GLY A O 1
ATOM 3493 N N . MET A 1 466 ? 16.171 -24.369 -16.809 1.00 91.44 466 MET A N 1
ATOM 3494 C CA . MET A 1 466 ? 14.737 -24.062 -16.895 1.00 91.44 466 MET A CA 1
ATOM 3495 C C . MET A 1 466 ? 13.988 -25.022 -17.832 1.00 91.44 466 MET A C 1
ATOM 3497 O O . MET A 1 466 ? 12.956 -25.560 -17.441 1.00 91.44 466 MET A O 1
ATOM 3501 N N . GLU A 1 467 ? 14.527 -25.279 -19.028 1.00 93.75 467 GLU A N 1
ATOM 3502 C CA . GLU A 1 467 ? 14.000 -26.274 -19.980 1.00 93.75 467 GLU A CA 1
ATOM 3503 C C . GLU A 1 467 ? 13.948 -27.677 -19.354 1.00 93.75 467 GLU A C 1
ATOM 3505 O O . GLU A 1 467 ? 12.936 -28.372 -19.416 1.00 93.75 467 GLU A O 1
ATOM 3510 N N . THR A 1 468 ? 15.036 -28.069 -18.689 1.00 93.69 468 THR A N 1
ATOM 3511 C CA . THR A 1 468 ? 15.170 -29.383 -18.059 1.00 93.69 468 THR A CA 1
ATOM 3512 C C . THR A 1 468 ? 14.187 -29.531 -16.901 1.00 93.69 468 THR A C 1
ATOM 3514 O O . THR A 1 468 ? 13.494 -30.539 -16.830 1.00 93.69 468 THR A O 1
ATOM 3517 N N . GLY A 1 469 ? 14.037 -28.518 -16.040 1.00 92.56 469 GLY A N 1
ATOM 3518 C CA . GLY A 1 469 ? 13.077 -28.556 -14.931 1.00 92.56 469 GLY A CA 1
ATOM 3519 C C . GLY A 1 469 ? 11.620 -28.694 -15.381 1.00 92.56 469 GLY A C 1
ATOM 3520 O O . GLY A 1 469 ? 10.870 -29.467 -14.789 1.00 92.56 469 GLY A O 1
ATOM 3521 N N . ASP A 1 470 ? 11.230 -28.001 -16.454 1.00 92.69 470 ASP A N 1
ATOM 3522 C CA . ASP A 1 470 ? 9.901 -28.127 -17.066 1.00 92.69 470 ASP A CA 1
ATOM 3523 C C . ASP A 1 470 ? 9.649 -29.546 -17.615 1.00 92.69 470 ASP A C 1
ATOM 3525 O O . ASP A 1 470 ? 8.594 -30.129 -17.355 1.00 92.69 470 ASP A O 1
ATOM 3529 N N . ALA A 1 471 ? 10.633 -30.143 -18.294 1.00 92.00 471 ALA A N 1
ATOM 3530 C CA . ALA A 1 471 ? 10.543 -31.521 -18.774 1.00 92.00 471 ALA A CA 1
ATOM 3531 C C . ALA A 1 471 ? 10.481 -32.545 -17.625 1.00 92.00 471 ALA A C 1
ATOM 3533 O O . ALA A 1 471 ? 9.650 -33.453 -17.652 1.00 92.00 471 ALA A O 1
ATOM 3534 N N . MET A 1 472 ? 11.299 -32.378 -16.580 1.00 93.50 472 MET A N 1
ATOM 3535 C CA . MET A 1 472 ? 11.316 -33.266 -15.412 1.00 93.50 472 MET A CA 1
ATOM 3536 C C . MET A 1 472 ? 9.955 -33.303 -14.705 1.00 93.50 472 MET A C 1
ATOM 3538 O O . MET A 1 472 ? 9.446 -34.390 -14.431 1.00 93.50 472 MET A O 1
ATOM 3542 N N . LEU A 1 473 ? 9.334 -32.138 -14.488 1.00 91.94 473 LEU A N 1
ATOM 3543 C CA . LEU A 1 473 ? 8.003 -32.004 -13.875 1.00 91.94 473 LEU A CA 1
ATOM 3544 C C . LEU A 1 473 ? 6.868 -32.588 -14.734 1.00 91.94 473 LEU A C 1
ATOM 3546 O O . LEU A 1 473 ? 5.811 -32.921 -14.207 1.00 91.94 473 LEU A O 1
ATOM 3550 N N . LYS A 1 474 ? 7.075 -32.725 -16.049 1.00 92.19 474 LYS A N 1
ATOM 3551 C CA . LYS A 1 474 ? 6.143 -33.401 -16.969 1.00 92.19 474 LYS A CA 1
ATOM 3552 C C . LYS A 1 474 ? 6.406 -34.903 -17.085 1.00 92.19 474 LYS A C 1
ATOM 3554 O O . LYS A 1 474 ? 5.516 -35.642 -17.492 1.00 92.19 474 LYS A O 1
ATOM 3559 N N . SER A 1 475 ? 7.615 -35.354 -16.748 1.00 89.88 475 SER A N 1
ATOM 3560 C CA . SER A 1 475 ? 8.047 -36.745 -16.925 1.00 89.88 475 SER A CA 1
ATOM 3561 C C . SER A 1 475 ? 7.588 -37.699 -15.818 1.00 89.88 475 SER A C 1
ATOM 3563 O O . SER A 1 475 ? 7.503 -38.899 -16.072 1.00 89.88 475 SER A O 1
ATOM 3565 N N . ALA A 1 476 ? 7.308 -37.202 -14.607 1.00 90.44 476 ALA A N 1
ATOM 3566 C CA . ALA A 1 476 ? 6.918 -38.004 -13.446 1.00 90.44 476 ALA A CA 1
ATOM 3567 C C . ALA A 1 476 ? 6.094 -37.185 -12.434 1.00 90.44 476 ALA A C 1
ATOM 3569 O O . ALA A 1 476 ? 6.121 -35.957 -12.446 1.00 90.44 476 ALA A O 1
ATOM 3570 N N . ASN A 1 477 ? 5.400 -37.864 -11.514 1.00 87.69 477 ASN A N 1
ATOM 3571 C CA . ASN A 1 477 ? 4.662 -37.219 -10.423 1.00 87.69 477 ASN A CA 1
ATOM 3572 C C . ASN A 1 477 ? 5.618 -36.747 -9.307 1.00 87.69 477 ASN A C 1
ATOM 3574 O O . ASN A 1 477 ? 5.838 -37.464 -8.330 1.00 87.69 477 ASN A O 1
ATOM 3578 N N . VAL A 1 478 ? 6.213 -35.564 -9.484 1.00 87.38 478 VAL A N 1
ATOM 3579 C CA . VAL A 1 478 ? 7.163 -34.937 -8.547 1.00 87.38 478 VAL A CA 1
ATOM 3580 C C . VAL A 1 478 ? 6.850 -33.452 -8.333 1.00 87.38 478 VAL A C 1
ATOM 3582 O O . VAL A 1 478 ? 6.390 -32.769 -9.245 1.00 87.38 478 VAL A O 1
ATOM 3585 N N . GLU A 1 479 ? 7.121 -32.934 -7.134 1.00 83.81 479 GLU A N 1
ATOM 3586 C CA . GLU A 1 479 ? 6.956 -31.513 -6.792 1.00 83.81 479 GLU A CA 1
ATOM 3587 C C . GLU A 1 479 ? 8.290 -30.752 -6.870 1.00 83.81 479 GLU A C 1
ATOM 3589 O O . GLU A 1 479 ? 9.344 -31.273 -6.506 1.00 83.81 479 GLU A O 1
ATOM 3594 N N . LEU A 1 480 ? 8.249 -29.497 -7.328 1.00 84.56 480 LEU A N 1
ATOM 3595 C CA . LEU A 1 480 ? 9.420 -28.625 -7.424 1.00 84.56 480 LEU A CA 1
ATOM 3596 C C . LEU A 1 480 ? 9.772 -28.021 -6.057 1.00 84.56 480 LEU A C 1
ATOM 3598 O O . LEU A 1 480 ? 9.175 -27.029 -5.646 1.00 84.56 480 LEU A O 1
ATOM 3602 N N . LEU A 1 481 ? 10.770 -28.588 -5.375 1.00 79.25 481 LEU A N 1
ATOM 3603 C CA . LEU A 1 481 ? 11.222 -28.103 -4.065 1.00 79.25 481 LEU A CA 1
ATOM 3604 C C . LEU A 1 481 ? 12.144 -26.885 -4.197 1.00 79.25 481 LEU A C 1
ATOM 3606 O O . LEU A 1 481 ? 12.050 -25.936 -3.422 1.00 79.25 481 LEU A O 1
ATOM 3610 N N . VAL A 1 482 ? 13.048 -26.907 -5.183 1.00 79.62 482 VAL A N 1
ATOM 3611 C CA . VAL A 1 482 ? 13.986 -25.810 -5.464 1.00 79.62 482 VAL A CA 1
ATOM 3612 C C . VAL A 1 482 ? 14.174 -25.65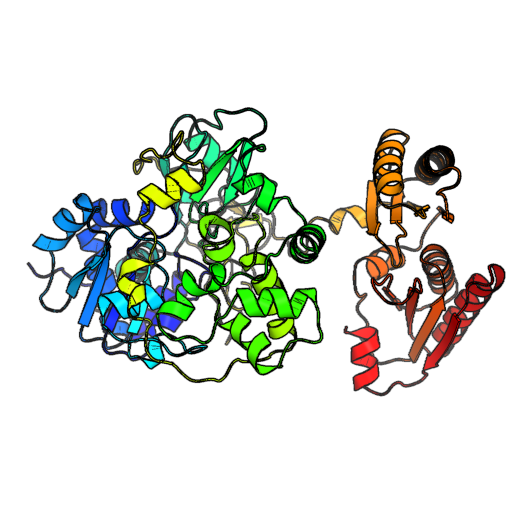7 -6.971 1.00 79.62 482 VAL A C 1
ATOM 3614 O O . VAL A 1 482 ? 14.388 -26.631 -7.686 1.00 79.62 482 VAL A O 1
ATOM 3617 N N . SER A 1 483 ? 14.160 -24.413 -7.446 1.00 84.44 483 SER A N 1
ATOM 3618 C CA . SER A 1 483 ? 14.620 -24.029 -8.782 1.00 84.44 483 SER A CA 1
ATOM 3619 C C . SER A 1 483 ? 15.350 -22.698 -8.662 1.00 84.44 483 SER A C 1
ATOM 3621 O O . SER A 1 483 ? 14.724 -21.658 -8.448 1.00 84.44 483 SER A O 1
ATOM 3623 N N . LYS A 1 484 ? 16.688 -22.724 -8.679 1.00 79.75 484 LYS A N 1
ATOM 3624 C CA . LYS A 1 484 ? 17.503 -21.517 -8.472 1.00 79.75 484 LYS A CA 1
ATOM 3625 C C . LYS A 1 484 ? 18.828 -21.553 -9.216 1.00 79.75 484 LYS A C 1
ATOM 3627 O O . LYS A 1 484 ? 19.420 -22.596 -9.454 1.00 79.75 484 LYS A O 1
ATOM 3632 N N . THR A 1 485 ? 19.344 -20.369 -9.515 1.00 78.69 485 THR A N 1
ATOM 3633 C CA . THR A 1 485 ? 20.704 -20.188 -10.032 1.00 78.69 485 THR A CA 1
ATOM 3634 C C . THR A 1 485 ? 21.732 -20.293 -8.907 1.00 78.69 485 THR A C 1
ATOM 3636 O O . THR A 1 485 ? 21.538 -19.670 -7.861 1.00 78.69 485 THR A O 1
ATOM 3639 N N . LEU A 1 486 ? 22.850 -20.969 -9.152 1.00 71.69 486 LEU A N 1
ATOM 3640 C CA . LEU A 1 486 ? 24.038 -20.963 -8.294 1.00 71.69 486 LEU A CA 1
ATOM 3641 C C . LEU A 1 486 ? 25.128 -20.048 -8.895 1.00 71.69 486 LEU A C 1
ATOM 3643 O O . LEU A 1 486 ? 24.989 -19.533 -10.008 1.00 71.69 486 LEU A O 1
ATOM 3647 N N . CYS A 1 487 ? 26.214 -19.821 -8.153 1.00 59.97 487 CYS A N 1
ATOM 3648 C CA . CYS A 1 487 ? 27.352 -19.015 -8.609 1.00 59.97 487 CYS A CA 1
ATOM 3649 C C . CYS A 1 487 ? 28.602 -19.881 -8.838 1.00 59.97 487 CYS A C 1
ATOM 3651 O O . CYS A 1 487 ? 28.900 -20.692 -7.964 1.00 59.97 487 CYS A O 1
ATOM 3653 N N . PRO A 1 488 ? 29.386 -19.655 -9.912 1.00 59.09 488 PRO A N 1
ATOM 3654 C CA . PRO A 1 488 ? 29.101 -18.810 -11.075 1.00 59.09 488 PRO A CA 1
ATOM 3655 C C . PRO A 1 488 ? 28.322 -19.579 -12.163 1.00 59.09 488 PRO A C 1
ATOM 3657 O O . PRO A 1 488 ? 28.695 -20.683 -12.539 1.00 59.09 488 PRO A O 1
ATOM 3660 N N . GLY A 1 489 ? 27.245 -18.995 -12.698 1.00 68.12 489 GLY A N 1
ATOM 3661 C CA . GLY A 1 489 ? 26.565 -19.468 -13.922 1.00 68.12 489 GLY A CA 1
ATOM 3662 C C . GLY A 1 489 ? 25.699 -20.736 -13.818 1.00 68.12 489 GLY A C 1
ATOM 3663 O O . GLY A 1 489 ? 24.751 -20.861 -14.589 1.00 68.12 489 GLY A O 1
ATOM 3664 N N . LYS A 1 490 ? 25.970 -21.628 -12.859 1.00 80.44 490 LYS A N 1
ATOM 3665 C CA . LYS A 1 490 ? 25.231 -22.882 -12.632 1.00 80.44 490 LYS A CA 1
ATOM 3666 C C . LYS A 1 490 ? 23.722 -22.695 -12.356 1.00 80.44 490 LYS A C 1
ATOM 3668 O O . LYS A 1 490 ? 23.266 -21.646 -11.888 1.00 80.44 490 LYS A O 1
ATOM 3673 N N . PHE A 1 491 ? 22.952 -23.765 -12.542 1.00 85.56 491 PHE A N 1
ATOM 3674 C CA . PHE A 1 491 ? 21.546 -23.903 -12.148 1.00 85.56 491 PHE A CA 1
ATOM 3675 C C . PHE A 1 491 ? 21.342 -25.137 -11.262 1.00 85.56 491 PHE A C 1
ATOM 3677 O O . PHE A 1 491 ? 22.034 -26.132 -11.443 1.00 85.56 491 PHE A O 1
ATOM 3684 N N . LEU A 1 492 ? 20.396 -25.071 -10.327 1.00 86.62 492 LEU A N 1
ATOM 3685 C CA . LEU A 1 492 ? 20.028 -26.146 -9.409 1.00 86.62 492 LEU A CA 1
ATOM 3686 C C . LEU A 1 492 ? 18.520 -26.387 -9.464 1.00 86.62 492 LEU A C 1
ATOM 3688 O O . LEU A 1 492 ? 17.728 -25.471 -9.212 1.00 86.62 492 LEU A O 1
ATOM 3692 N N . LEU A 1 493 ? 18.154 -27.641 -9.700 1.00 88.81 493 LEU A N 1
ATOM 3693 C CA . LEU A 1 493 ? 16.817 -28.183 -9.498 1.00 88.81 493 LEU A CA 1
ATOM 3694 C C . LEU A 1 493 ? 16.835 -29.137 -8.302 1.00 88.81 493 LEU A C 1
ATOM 3696 O O . LEU A 1 493 ? 17.763 -29.932 -8.157 1.00 88.81 493 LEU A O 1
ATOM 3700 N N . MET A 1 494 ? 15.788 -29.096 -7.482 1.00 87.81 494 MET A N 1
ATOM 3701 C CA . MET A 1 494 ? 15.475 -30.150 -6.519 1.00 87.81 494 MET A CA 1
ATOM 3702 C C . MET A 1 494 ? 13.999 -30.522 -6.623 1.00 87.81 494 MET A C 1
ATOM 3704 O O . MET A 1 494 ? 13.137 -29.641 -6.651 1.00 87.81 494 MET A O 1
ATOM 3708 N N . LEU A 1 495 ? 13.722 -31.822 -6.664 1.00 88.44 495 LEU A N 1
ATOM 3709 C CA . LEU A 1 495 ? 12.404 -32.407 -6.894 1.00 88.44 495 LEU A CA 1
ATOM 3710 C C . LEU A 1 495 ? 12.075 -33.407 -5.784 1.00 88.44 495 LEU A C 1
ATOM 3712 O O . LEU A 1 495 ? 12.921 -34.225 -5.432 1.00 88.44 495 LEU A O 1
ATOM 3716 N N . GLY A 1 496 ? 10.859 -33.354 -5.250 1.00 87.31 496 GLY A N 1
ATOM 3717 C CA . GLY A 1 496 ? 10.382 -34.235 -4.185 1.00 87.31 496 GLY A CA 1
ATOM 3718 C C . GLY A 1 496 ? 9.336 -35.218 -4.693 1.00 87.31 496 GLY A C 1
ATOM 3719 O O . GLY A 1 496 ? 8.498 -34.860 -5.519 1.00 87.31 496 GLY A O 1
ATOM 3720 N N . GLY A 1 497 ? 9.349 -36.448 -4.186 1.00 86.56 497 GLY A N 1
ATOM 3721 C CA . GLY A 1 497 ? 8.319 -37.437 -4.503 1.00 86.56 497 GLY A CA 1
ATOM 3722 C C . GLY A 1 497 ? 8.557 -38.788 -3.838 1.00 86.56 497 GLY A C 1
ATOM 3723 O O . GLY A 1 497 ? 9.291 -38.894 -2.854 1.00 86.56 497 GLY A O 1
ATOM 3724 N N . ASP A 1 498 ? 7.944 -39.830 -4.395 1.00 86.00 498 ASP A N 1
ATOM 3725 C CA . ASP A 1 498 ? 8.349 -41.216 -4.149 1.00 86.00 498 ASP A CA 1
ATOM 3726 C C . ASP A 1 498 ? 9.624 -41.558 -4.937 1.00 86.00 498 ASP A C 1
ATOM 3728 O O . ASP A 1 498 ? 9.869 -40.996 -6.006 1.00 86.00 498 ASP A O 1
ATOM 3732 N N . VAL A 1 499 ? 10.420 -42.512 -4.433 1.00 87.38 499 VAL A N 1
ATOM 3733 C CA . VAL A 1 499 ? 11.750 -42.872 -4.977 1.00 87.38 499 VAL A CA 1
ATOM 3734 C C . VAL A 1 499 ? 11.721 -43.103 -6.494 1.00 87.38 499 VAL A C 1
ATOM 3736 O O . VAL A 1 499 ? 12.546 -42.547 -7.213 1.00 87.38 499 VAL A O 1
ATOM 3739 N N . GLY A 1 500 ? 10.745 -43.869 -6.996 1.00 86.81 500 GLY A N 1
ATOM 3740 C CA . GLY A 1 500 ? 10.616 -44.154 -8.430 1.00 86.81 500 GLY A CA 1
ATOM 3741 C C . GLY A 1 500 ? 10.313 -42.913 -9.277 1.00 86.81 500 GLY A C 1
ATOM 3742 O O . GLY A 1 500 ? 10.908 -42.740 -10.337 1.00 86.81 500 GLY A O 1
ATOM 3743 N N . ALA A 1 501 ? 9.454 -42.011 -8.791 1.00 88.94 501 ALA A N 1
ATOM 3744 C CA . ALA A 1 501 ? 9.120 -40.773 -9.494 1.00 88.94 501 ALA A CA 1
ATOM 3745 C C . ALA A 1 501 ? 10.302 -39.788 -9.494 1.00 88.94 501 ALA A C 1
ATOM 3747 O O . ALA A 1 501 ? 10.616 -39.204 -10.531 1.00 88.94 501 ALA A O 1
ATOM 3748 N N . ALA A 1 502 ? 11.008 -39.664 -8.364 1.00 89.81 502 ALA A N 1
ATOM 3749 C CA . ALA A 1 502 ? 12.228 -38.865 -8.259 1.00 89.81 502 ALA A CA 1
ATOM 3750 C C . ALA A 1 502 ? 13.338 -39.390 -9.190 1.00 89.81 502 ALA A C 1
ATOM 3752 O O . ALA A 1 502 ? 13.971 -38.602 -9.892 1.00 89.81 502 ALA A O 1
ATOM 3753 N N . GLN A 1 503 ? 13.530 -40.713 -9.262 1.00 92.31 503 GLN A N 1
ATOM 3754 C CA . GLN A 1 503 ? 14.502 -41.334 -10.167 1.00 92.31 503 GLN A CA 1
ATOM 3755 C C . GLN A 1 503 ? 14.117 -41.157 -11.643 1.00 92.31 503 GLN A C 1
ATOM 3757 O O . GLN A 1 503 ? 14.975 -40.823 -12.456 1.00 92.31 503 GLN A O 1
ATOM 3762 N N . GLN A 1 504 ? 12.841 -41.329 -12.000 1.00 92.75 504 GLN A N 1
ATOM 3763 C CA . GLN A 1 504 ? 12.344 -41.110 -13.363 1.00 92.75 504 GLN A CA 1
ATOM 3764 C C . GLN A 1 504 ? 12.553 -39.657 -13.811 1.00 92.75 504 GLN A C 1
ATOM 3766 O O . GLN A 1 504 ? 13.091 -39.423 -14.896 1.00 92.75 504 GLN A O 1
ATOM 3771 N N . ALA A 1 505 ? 12.213 -38.692 -12.951 1.00 94.50 505 ALA A N 1
ATOM 3772 C CA . ALA A 1 505 ? 12.454 -37.278 -13.206 1.00 94.50 505 ALA A CA 1
ATOM 3773 C C . ALA A 1 505 ? 13.950 -36.970 -13.364 1.00 94.50 505 ALA A C 1
ATOM 3775 O O . ALA A 1 505 ? 14.336 -36.303 -14.320 1.00 94.50 505 ALA A O 1
ATOM 3776 N N . ILE A 1 506 ? 14.812 -37.484 -12.481 1.00 94.75 506 ILE A N 1
ATOM 3777 C CA . ILE A 1 506 ? 16.262 -37.252 -12.563 1.00 94.75 506 ILE A CA 1
ATOM 3778 C C . ILE A 1 506 ? 16.880 -37.891 -13.806 1.00 94.75 506 ILE A C 1
ATOM 3780 O O . ILE A 1 506 ? 17.676 -37.235 -14.473 1.00 94.75 506 ILE A O 1
ATOM 3784 N N . ASN A 1 507 ? 16.467 -39.101 -14.188 1.00 93.75 507 ASN A N 1
ATOM 3785 C CA . ASN A 1 507 ? 16.938 -39.752 -15.412 1.00 93.75 507 ASN A CA 1
ATOM 3786 C C . ASN A 1 507 ? 16.519 -38.961 -16.665 1.00 93.75 507 ASN A C 1
ATOM 3788 O O . ASN A 1 507 ? 17.342 -38.724 -17.550 1.00 93.75 507 ASN A O 1
ATOM 3792 N N . SER A 1 508 ? 15.260 -38.506 -16.724 1.00 94.00 508 SER A N 1
ATOM 3793 C CA . SER A 1 508 ? 14.758 -37.660 -17.815 1.00 94.00 508 SER A CA 1
ATOM 3794 C C . SER A 1 508 ? 15.502 -36.321 -17.884 1.00 94.00 508 SER A C 1
ATOM 3796 O O . SER A 1 508 ? 15.911 -35.893 -18.964 1.00 94.00 508 SER A O 1
ATOM 3798 N N . GLY A 1 509 ? 15.751 -35.698 -16.729 1.00 94.00 509 GLY A N 1
ATOM 3799 C CA . GLY A 1 509 ? 16.477 -34.437 -16.630 1.00 94.00 509 GLY A CA 1
ATOM 3800 C C . GLY A 1 509 ? 17.947 -34.552 -17.030 1.00 94.00 509 GLY A C 1
ATOM 3801 O O . GLY A 1 509 ? 18.421 -33.767 -17.844 1.00 94.00 509 GLY A O 1
ATOM 3802 N N . ALA A 1 510 ? 18.660 -35.557 -16.521 1.00 93.38 510 ALA A N 1
ATOM 3803 C CA . ALA A 1 510 ? 20.054 -35.823 -16.870 1.00 93.38 510 ALA A CA 1
ATOM 3804 C C . ALA A 1 510 ? 20.224 -36.102 -18.375 1.00 93.38 510 ALA A C 1
ATOM 3806 O O . ALA A 1 510 ? 21.112 -35.534 -19.010 1.00 93.38 510 ALA A O 1
ATOM 3807 N N . SER A 1 511 ? 19.329 -36.906 -18.964 1.00 92.62 511 SER A N 1
ATOM 3808 C CA . SER A 1 511 ? 19.341 -37.188 -20.404 1.00 92.62 511 SER A CA 1
ATOM 3809 C C . SER A 1 511 ? 19.084 -35.943 -21.255 1.00 92.62 511 SER A C 1
ATOM 3811 O O . SER A 1 511 ? 19.690 -35.808 -22.315 1.00 92.62 511 SER A O 1
ATOM 3813 N N . LEU A 1 512 ? 18.192 -35.042 -20.827 1.00 92.69 512 LEU A N 1
ATOM 3814 C CA . LEU A 1 512 ? 17.911 -33.801 -21.554 1.00 92.69 512 LEU A CA 1
ATOM 3815 C C . LEU A 1 512 ? 19.009 -32.745 -21.350 1.00 92.69 512 LEU A C 1
ATOM 3817 O O . LEU A 1 512 ? 19.261 -31.958 -22.261 1.00 92.69 512 LEU A O 1
ATOM 3821 N N . ALA A 1 513 ? 19.666 -32.724 -20.188 1.00 90.94 513 ALA A N 1
ATOM 3822 C CA . ALA A 1 513 ? 20.757 -31.804 -19.868 1.00 90.94 513 ALA A CA 1
ATOM 3823 C C . ALA A 1 513 ? 22.010 -32.039 -20.732 1.00 90.94 513 ALA A C 1
ATOM 3825 O O . ALA A 1 513 ? 22.660 -31.069 -21.131 1.00 90.94 513 ALA A O 1
ATOM 3826 N N . GLY A 1 514 ? 22.331 -33.302 -21.042 1.00 91.50 514 GLY A N 1
ATOM 3827 C CA . GLY A 1 514 ? 23.479 -33.674 -21.875 1.00 91.50 514 GLY A CA 1
ATOM 3828 C C . GLY A 1 514 ? 24.802 -33.136 -21.319 1.00 91.50 514 GLY A C 1
ATOM 3829 O O . GLY A 1 514 ? 25.037 -33.174 -20.114 1.00 91.50 514 GLY A O 1
ATOM 3830 N N . GLU A 1 515 ? 25.643 -32.564 -22.184 1.00 88.44 515 GLU A N 1
ATOM 3831 C CA . GLU A 1 515 ? 26.931 -31.939 -21.816 1.00 88.44 515 GLU A CA 1
ATOM 3832 C C . GLU A 1 515 ? 26.807 -30.759 -20.830 1.00 88.44 515 GLU A C 1
ATOM 3834 O O . GLU A 1 515 ? 27.806 -30.303 -20.276 1.00 88.44 515 GLU A O 1
ATOM 3839 N N . MET A 1 516 ? 25.595 -30.238 -20.597 1.00 90.00 516 MET A N 1
ATOM 3840 C CA . MET A 1 516 ? 25.355 -29.185 -19.606 1.00 90.00 516 MET A CA 1
ATOM 3841 C C . MET A 1 516 ? 25.012 -29.729 -18.213 1.00 90.00 516 MET A C 1
ATOM 3843 O O . MET A 1 516 ? 24.788 -28.930 -17.302 1.00 90.00 516 MET A O 1
ATOM 3847 N N . LEU A 1 517 ? 24.963 -31.051 -18.023 1.00 87.75 517 LEU A N 1
ATOM 3848 C CA . LEU A 1 517 ? 24.858 -31.671 -16.705 1.00 87.75 517 LEU A CA 1
ATOM 3849 C C . LEU A 1 517 ? 26.161 -31.469 -15.916 1.00 87.75 517 LEU A C 1
ATOM 3851 O O . LEU A 1 517 ? 27.253 -31.648 -16.447 1.00 87.75 517 LEU A O 1
ATOM 3855 N N . VAL A 1 518 ? 26.042 -31.100 -14.642 1.00 81.25 518 VAL A N 1
ATOM 3856 C CA . VAL A 1 518 ? 27.177 -30.911 -13.723 1.00 81.25 518 VAL A CA 1
ATOM 3857 C C . VAL A 1 518 ? 27.199 -31.982 -12.638 1.00 81.25 518 VAL A C 1
ATOM 3859 O O . VAL A 1 518 ? 28.265 -32.501 -12.327 1.00 81.25 518 VAL A O 1
ATOM 3862 N N . ASP A 1 519 ? 26.042 -32.287 -12.051 1.00 82.44 519 ASP A N 1
ATOM 3863 C CA . ASP A 1 519 ? 25.887 -33.295 -10.997 1.00 82.44 519 ASP A CA 1
ATOM 3864 C C . ASP A 1 519 ? 24.432 -33.797 -10.990 1.00 82.44 519 ASP A C 1
ATOM 3866 O O . ASP A 1 519 ? 23.507 -33.053 -11.341 1.00 82.44 519 ASP A O 1
ATOM 3870 N N . SER A 1 520 ? 24.217 -35.049 -10.595 1.00 87.38 520 SER A N 1
ATOM 3871 C CA . SER A 1 520 ? 22.890 -35.646 -10.442 1.00 87.38 520 SER A CA 1
ATOM 3872 C C . SER A 1 520 ? 22.861 -36.611 -9.259 1.00 87.38 520 SER A C 1
ATOM 3874 O O . SER A 1 520 ? 23.697 -37.501 -9.122 1.00 87.38 520 SER A O 1
ATOM 3876 N N . LEU A 1 521 ? 21.874 -36.439 -8.381 1.00 87.12 521 LEU A N 1
ATOM 3877 C CA . LEU A 1 521 ? 21.747 -37.228 -7.159 1.00 87.12 521 LEU A CA 1
ATOM 3878 C C . LEU A 1 521 ? 20.280 -37.556 -6.880 1.00 87.12 521 LEU A C 1
ATOM 3880 O O . LEU A 1 521 ? 19.402 -36.715 -7.053 1.00 87.12 521 LEU A O 1
ATOM 3884 N N . VAL A 1 522 ? 20.018 -38.768 -6.396 1.00 89.56 522 VAL A N 1
ATOM 3885 C CA . VAL A 1 522 ? 18.738 -39.148 -5.786 1.00 89.56 522 VAL A CA 1
ATOM 3886 C C . VAL A 1 522 ? 19.030 -39.629 -4.373 1.00 89.56 522 VAL A C 1
ATOM 3888 O O . VAL A 1 522 ? 19.805 -40.562 -4.184 1.00 89.56 522 VAL A O 1
ATOM 3891 N N . LEU A 1 523 ? 18.407 -38.989 -3.386 1.00 87.25 523 LEU A N 1
ATOM 3892 C CA . LEU A 1 523 ? 18.462 -39.386 -1.983 1.00 87.25 523 LEU A CA 1
ATOM 3893 C C . LEU A 1 523 ? 17.153 -40.105 -1.616 1.00 87.25 523 LEU A C 1
ATOM 3895 O O . LEU A 1 523 ? 16.114 -39.447 -1.489 1.00 87.25 523 LEU A O 1
ATOM 3899 N N . PRO A 1 524 ? 17.158 -41.445 -1.478 1.00 83.12 524 PRO A N 1
ATOM 3900 C CA . PRO A 1 524 ? 16.004 -42.198 -1.006 1.00 83.12 524 PRO A CA 1
ATOM 3901 C C . PRO A 1 524 ? 15.880 -42.108 0.521 1.00 83.12 524 PRO A C 1
ATOM 3903 O O . PRO A 1 524 ? 16.870 -42.208 1.245 1.00 83.12 524 PRO A O 1
ATOM 3906 N N . ASN A 1 525 ? 14.646 -41.992 1.018 1.00 81.38 525 ASN A N 1
ATOM 3907 C CA . ASN A 1 525 ? 14.317 -41.961 2.447 1.00 81.38 525 ASN A CA 1
ATOM 3908 C C . ASN A 1 525 ? 15.094 -40.871 3.208 1.00 81.38 525 ASN A C 1
ATOM 3910 O O . ASN A 1 525 ? 15.763 -41.158 4.204 1.00 81.38 525 ASN A O 1
ATOM 3914 N N . ILE A 1 526 ? 15.052 -39.630 2.711 1.00 85.56 526 ILE A N 1
ATOM 3915 C CA . ILE A 1 526 ? 15.676 -38.469 3.369 1.00 85.56 526 ILE A CA 1
ATOM 3916 C C . ILE A 1 526 ? 15.160 -38.270 4.801 1.00 85.56 526 ILE A C 1
ATOM 3918 O O . ILE A 1 526 ? 13.992 -38.522 5.101 1.00 85.56 526 ILE A O 1
ATOM 3922 N N . HIS A 1 527 ? 16.019 -37.779 5.690 1.00 84.25 527 HIS A N 1
ATOM 3923 C CA . HIS A 1 527 ? 15.617 -37.460 7.055 1.00 84.25 527 HIS A CA 1
ATOM 3924 C C . HIS A 1 527 ? 14.727 -36.196 7.101 1.00 84.25 527 HIS A C 1
ATOM 3926 O O . HIS A 1 527 ? 15.101 -35.179 6.509 1.00 84.25 527 HIS A O 1
ATOM 3932 N N . PRO A 1 528 ? 13.590 -36.177 7.831 1.00 75.69 528 PRO A N 1
ATOM 3933 C CA . PRO A 1 528 ? 12.627 -35.068 7.770 1.00 75.69 528 PRO A CA 1
ATOM 3934 C C . PRO A 1 528 ? 13.190 -33.676 8.102 1.00 75.69 528 PRO A C 1
ATOM 3936 O O . PRO A 1 528 ? 12.762 -32.684 7.514 1.00 75.69 528 PRO A O 1
ATOM 3939 N N . SER A 1 529 ? 14.177 -33.578 9.003 1.00 81.69 529 SER A N 1
ATOM 3940 C CA . SER A 1 529 ? 14.792 -32.289 9.372 1.00 81.69 529 SER A CA 1
ATOM 3941 C C . SER A 1 529 ? 15.599 -31.633 8.243 1.00 81.69 529 SER A C 1
ATOM 3943 O O . SER A 1 529 ? 15.835 -30.424 8.302 1.00 81.69 529 SER A O 1
ATOM 3945 N N . LEU A 1 530 ? 15.992 -32.400 7.216 1.00 83.38 530 LEU A N 1
ATOM 3946 C CA . LEU A 1 530 ? 16.802 -31.948 6.083 1.00 83.38 530 LEU A CA 1
ATOM 3947 C C . LEU A 1 530 ? 16.081 -30.881 5.255 1.00 83.38 530 LEU A C 1
ATOM 3949 O O . LEU A 1 530 ? 16.664 -29.843 4.954 1.00 83.38 530 LEU A O 1
ATOM 3953 N N . LEU A 1 531 ? 14.800 -31.099 4.937 1.00 76.38 531 LEU A N 1
ATOM 3954 C CA . LEU A 1 531 ? 13.996 -30.136 4.178 1.00 76.38 531 LEU A CA 1
ATOM 3955 C C . LEU A 1 531 ? 13.746 -28.854 4.977 1.00 76.38 531 LEU A C 1
ATOM 3957 O O . LEU A 1 531 ? 13.880 -27.758 4.432 1.00 76.38 531 LEU A O 1
ATOM 3961 N N . SER A 1 532 ? 13.476 -28.976 6.278 1.00 74.06 532 SER A N 1
ATOM 3962 C CA . SER A 1 532 ? 13.335 -27.824 7.172 1.00 74.06 532 SER A CA 1
ATOM 3963 C C . SER A 1 532 ? 14.619 -26.986 7.204 1.00 74.06 532 SER A C 1
ATOM 3965 O O . SER A 1 532 ? 14.561 -25.789 6.924 1.00 74.06 532 SER A O 1
ATOM 3967 N N . ALA A 1 533 ? 15.781 -27.621 7.402 1.00 81.62 533 ALA A N 1
ATOM 3968 C CA . ALA A 1 533 ? 17.103 -26.979 7.410 1.00 81.62 533 ALA A CA 1
ATOM 3969 C C . ALA A 1 533 ? 17.541 -26.412 6.042 1.00 81.62 533 ALA A C 1
ATOM 3971 O O . ALA A 1 533 ? 18.422 -25.554 5.969 1.00 81.62 533 ALA A O 1
ATOM 3972 N N . ILE A 1 534 ? 16.957 -26.906 4.950 1.00 78.94 534 ILE A N 1
ATOM 3973 C CA . ILE A 1 534 ? 17.122 -26.378 3.589 1.00 78.94 534 ILE A CA 1
ATOM 3974 C C . ILE A 1 534 ? 16.251 -25.133 3.365 1.00 78.94 534 ILE A C 1
ATOM 3976 O O . ILE A 1 534 ? 16.673 -24.197 2.684 1.00 78.94 534 ILE A O 1
ATOM 3980 N N . SER A 1 535 ? 15.040 -25.125 3.929 1.00 66.69 535 SER A N 1
ATOM 3981 C CA . SER A 1 535 ? 14.063 -24.037 3.791 1.00 66.69 535 SER A CA 1
ATOM 3982 C C . SER A 1 535 ? 14.311 -22.852 4.734 1.00 66.69 535 SER A C 1
ATOM 3984 O O . SER A 1 535 ? 13.909 -21.730 4.428 1.00 66.69 535 SER A O 1
ATOM 3986 N N . GLY A 1 536 ? 14.981 -23.084 5.866 1.00 66.50 536 GLY A N 1
ATOM 3987 C CA . GLY A 1 536 ? 15.210 -22.098 6.916 1.00 66.50 536 GLY A CA 1
ATOM 3988 C C . GLY A 1 536 ? 16.077 -22.642 8.053 1.00 66.50 536 GLY A C 1
ATOM 3989 O O . GLY A 1 536 ? 16.881 -23.550 7.855 1.00 66.50 536 GLY A O 1
ATOM 3990 N N . LEU A 1 537 ? 15.920 -22.064 9.245 1.00 71.00 537 LEU A N 1
ATOM 3991 C CA . LEU A 1 537 ? 16.621 -22.475 10.465 1.00 71.00 537 LEU A CA 1
ATOM 3992 C C . LEU A 1 537 ? 15.729 -23.392 11.310 1.00 71.00 537 LEU A C 1
ATOM 3994 O O . LEU A 1 537 ? 14.593 -23.031 11.627 1.00 71.00 537 LEU A O 1
ATOM 3998 N N . ASN A 1 538 ? 16.255 -24.547 11.717 1.00 78.56 538 ASN A N 1
ATOM 3999 C CA . ASN A 1 538 ? 15.650 -25.363 12.769 1.00 78.56 538 ASN A CA 1
ATOM 4000 C C . ASN A 1 538 ? 16.021 -24.791 14.145 1.00 78.56 538 ASN A C 1
ATOM 4002 O O . ASN A 1 538 ? 17.184 -24.488 14.407 1.00 78.56 538 ASN A O 1
ATOM 4006 N N . HIS A 1 539 ? 15.029 -24.654 15.026 1.00 76.75 539 HIS A N 1
ATOM 4007 C CA . HIS A 1 539 ? 15.207 -24.066 16.354 1.00 76.75 539 HIS A CA 1
ATOM 4008 C C . HIS A 1 539 ? 16.041 -24.970 17.276 1.00 76.75 539 HIS A C 1
ATOM 4010 O O . HIS A 1 539 ? 15.844 -26.185 17.301 1.00 76.75 539 HIS A O 1
ATOM 4016 N N . VAL A 1 540 ? 16.926 -24.369 18.077 1.00 81.25 540 VAL A N 1
ATOM 4017 C CA . VAL A 1 540 ? 17.725 -25.067 19.093 1.00 81.25 540 VAL A CA 1
ATOM 4018 C C . VAL A 1 540 ? 17.574 -24.337 20.423 1.00 81.25 540 VAL A C 1
ATOM 4020 O O . VAL A 1 540 ? 18.049 -23.219 20.586 1.00 81.25 540 VAL A O 1
ATOM 4023 N N . GLU A 1 541 ? 16.907 -24.972 21.384 1.00 69.81 541 GLU A N 1
ATOM 4024 C CA . GLU A 1 541 ? 16.508 -24.338 22.652 1.00 69.81 541 GLU A CA 1
ATOM 4025 C C . GLU A 1 541 ? 17.663 -24.114 23.642 1.00 69.81 541 GLU A C 1
ATOM 4027 O O . GLU A 1 541 ? 17.507 -23.393 24.626 1.00 69.81 541 GLU A O 1
ATOM 4032 N N . GLN A 1 542 ? 18.809 -24.767 23.432 1.00 80.00 542 GLN A N 1
ATOM 4033 C CA . GLN A 1 542 ? 19.898 -24.829 24.406 1.00 80.00 542 GLN A CA 1
ATOM 4034 C C . GLN A 1 542 ? 21.253 -24.591 23.744 1.00 80.00 542 GLN A C 1
ATOM 4036 O O . GLN A 1 542 ? 21.586 -25.230 22.749 1.00 80.00 542 GLN A O 1
ATOM 4041 N N . HIS A 1 543 ? 22.063 -23.726 24.354 1.00 85.56 543 HIS A N 1
ATOM 4042 C CA . HIS A 1 543 ? 23.424 -23.416 23.921 1.00 85.56 543 HIS A CA 1
ATOM 4043 C C . HIS A 1 543 ? 24.376 -24.603 24.180 1.00 85.56 543 HIS A C 1
ATOM 4045 O O . HIS A 1 543 ? 24.952 -24.731 25.264 1.00 85.56 543 HIS A O 1
ATOM 4051 N N . ARG A 1 544 ? 24.546 -25.471 23.177 1.00 89.06 544 ARG A N 1
ATOM 4052 C CA . ARG A 1 544 ? 25.345 -26.712 23.235 1.00 89.06 544 ARG A CA 1
ATOM 4053 C C . ARG A 1 544 ? 26.585 -26.648 22.320 1.00 89.06 544 ARG A C 1
ATOM 4055 O O . ARG A 1 544 ? 27.079 -25.560 22.026 1.00 89.06 544 ARG A O 1
ATOM 4062 N N . ALA A 1 545 ? 27.120 -27.797 21.898 1.00 93.94 545 ALA A N 1
ATOM 4063 C CA . ALA A 1 545 ? 28.191 -27.862 20.908 1.00 93.94 545 ALA A CA 1
ATOM 4064 C C . ALA A 1 545 ? 27.647 -27.617 19.489 1.00 93.94 545 ALA A C 1
ATOM 4066 O O . ALA A 1 545 ? 26.483 -27.905 19.204 1.00 93.94 545 ALA A O 1
ATOM 4067 N N . VAL A 1 546 ? 28.504 -27.111 18.597 1.00 95.69 546 VAL A N 1
ATOM 4068 C CA . VAL A 1 546 ? 28.184 -26.860 17.180 1.00 95.69 546 VAL A CA 1
ATOM 4069 C C . VAL A 1 546 ? 29.184 -27.575 16.280 1.00 95.69 546 VAL A C 1
ATOM 4071 O O . VAL A 1 546 ? 30.389 -27.500 16.505 1.00 95.69 546 VAL A O 1
ATOM 4074 N N . GLY A 1 547 ? 28.685 -28.246 15.247 1.00 95.75 547 GLY A N 1
ATOM 4075 C CA . GLY A 1 547 ? 29.473 -28.833 14.169 1.00 95.75 547 GLY A CA 1
ATOM 4076 C C . GLY A 1 547 ? 29.207 -28.117 12.851 1.00 95.75 547 GLY A C 1
ATOM 4077 O O . GLY A 1 547 ? 28.061 -27.787 12.550 1.00 95.75 547 GLY A O 1
ATOM 4078 N N . VAL A 1 548 ? 30.251 -27.887 12.057 1.00 95.62 548 VAL A N 1
ATOM 4079 C CA . VAL A 1 548 ? 30.160 -27.255 10.732 1.00 95.62 548 VAL A CA 1
ATOM 4080 C C . VAL A 1 548 ? 30.945 -28.085 9.723 1.00 95.62 548 VAL A C 1
ATOM 4082 O O . VAL A 1 548 ? 32.102 -28.426 9.973 1.00 95.62 548 VAL A O 1
ATOM 4085 N N . VAL A 1 549 ? 30.334 -28.383 8.575 1.00 95.31 549 VAL A N 1
ATOM 4086 C CA . VAL A 1 549 ? 30.994 -29.053 7.441 1.00 95.31 549 VAL A CA 1
ATOM 4087 C C . VAL A 1 549 ? 30.754 -28.238 6.177 1.00 95.31 549 VAL A C 1
ATOM 4089 O O . VAL A 1 549 ? 29.613 -27.919 5.846 1.00 95.31 549 VAL A O 1
ATOM 4092 N N . GLU A 1 550 ? 31.838 -27.883 5.491 1.00 92.50 550 GLU A N 1
ATOM 4093 C CA . GLU A 1 550 ? 31.866 -27.070 4.272 1.00 92.50 550 GLU A CA 1
ATOM 4094 C C . GLU A 1 550 ? 32.272 -27.950 3.078 1.00 92.50 550 GLU A C 1
ATOM 4096 O O . GLU A 1 550 ? 33.164 -28.790 3.193 1.00 92.50 550 GLU A O 1
ATOM 4101 N N . THR A 1 551 ? 31.630 -27.767 1.924 1.00 87.75 551 THR A N 1
ATOM 4102 C CA . THR A 1 551 ? 31.791 -28.597 0.717 1.00 87.75 551 THR A CA 1
ATOM 4103 C C . THR A 1 551 ? 31.751 -27.760 -0.571 1.00 87.75 551 THR A C 1
ATOM 4105 O O . THR A 1 551 ? 31.281 -26.623 -0.567 1.00 87.75 551 THR A O 1
ATOM 4108 N N . TRP A 1 552 ? 32.232 -28.317 -1.687 1.00 79.25 552 TRP A N 1
ATOM 4109 C CA . TRP A 1 552 ? 32.302 -27.670 -3.011 1.00 79.25 552 TRP A CA 1
ATOM 4110 C C . TRP A 1 552 ? 31.053 -27.867 -3.910 1.00 79.25 552 TRP A C 1
ATOM 4112 O O . TRP A 1 552 ? 31.064 -27.438 -5.064 1.00 79.25 552 TRP A O 1
ATOM 4122 N N . SER A 1 553 ? 29.989 -28.523 -3.428 1.00 77.94 553 SER A N 1
ATOM 4123 C CA . SER A 1 553 ? 28.769 -28.847 -4.200 1.00 77.94 553 SER A CA 1
ATOM 4124 C C . SER A 1 553 ? 27.521 -28.785 -3.314 1.00 77.94 553 SER A C 1
ATOM 4126 O O . SER A 1 553 ? 27.587 -29.108 -2.125 1.00 77.94 553 SER A O 1
ATOM 4128 N N . VAL A 1 554 ? 26.366 -28.413 -3.885 1.00 79.38 554 VAL A N 1
ATOM 4129 C CA . VAL A 1 554 ? 25.084 -28.467 -3.163 1.00 79.38 554 VAL A CA 1
ATOM 4130 C C . VAL A 1 554 ? 24.708 -29.918 -2.869 1.00 79.38 554 VAL A C 1
ATOM 4132 O O . VAL A 1 554 ? 24.353 -30.244 -1.736 1.00 79.38 554 VAL A O 1
ATOM 4135 N N . ALA A 1 555 ? 24.816 -30.795 -3.870 1.00 80.94 555 ALA A N 1
ATOM 4136 C CA . ALA A 1 555 ? 24.456 -32.203 -3.739 1.00 80.94 555 ALA A CA 1
ATOM 4137 C C . ALA A 1 555 ? 25.325 -32.917 -2.688 1.00 80.94 555 ALA A C 1
ATOM 4139 O O . ALA A 1 555 ? 24.796 -33.656 -1.858 1.00 80.94 555 ALA A O 1
ATOM 4140 N N . ALA A 1 556 ? 26.633 -32.628 -2.651 1.00 84.56 556 ALA A N 1
ATOM 4141 C CA . ALA A 1 556 ? 27.537 -33.154 -1.625 1.00 84.56 556 ALA A CA 1
ATOM 4142 C C . ALA A 1 556 ? 27.173 -32.666 -0.212 1.00 84.56 556 ALA A C 1
ATOM 4144 O O . ALA A 1 556 ? 27.182 -33.457 0.730 1.00 84.56 556 ALA A O 1
ATOM 4145 N N . CYS A 1 557 ? 26.804 -31.389 -0.060 1.00 89.31 557 CYS A N 1
ATOM 4146 C CA . CYS A 1 557 ? 26.398 -30.831 1.230 1.00 89.31 557 CYS A CA 1
ATOM 4147 C C . CYS A 1 557 ? 25.108 -31.462 1.780 1.00 89.31 557 CYS A C 1
ATOM 4149 O O . CYS A 1 557 ? 24.961 -31.595 2.993 1.00 89.31 557 CYS A O 1
ATOM 4151 N N . ILE A 1 558 ? 24.163 -31.817 0.904 1.00 89.25 558 ILE A N 1
ATOM 4152 C CA . ILE A 1 558 ? 22.860 -32.381 1.290 1.00 89.25 558 ILE A CA 1
ATOM 4153 C C . ILE A 1 558 ? 22.985 -33.877 1.617 1.00 89.25 558 ILE A C 1
ATOM 4155 O O . ILE A 1 558 ? 22.438 -34.312 2.624 1.00 89.25 558 ILE A O 1
ATOM 4159 N N . ASP A 1 559 ? 23.750 -34.638 0.829 1.00 88.44 559 ASP A N 1
ATOM 4160 C CA . ASP A 1 559 ? 24.106 -36.046 1.094 1.00 88.44 559 ASP A CA 1
ATOM 4161 C C . ASP A 1 559 ? 24.841 -36.186 2.442 1.00 88.44 559 ASP A C 1
ATOM 4163 O O . ASP A 1 559 ? 24.434 -36.956 3.309 1.00 88.44 559 ASP A O 1
ATOM 4167 N N . ALA A 1 560 ? 25.854 -35.344 2.682 1.00 91.31 560 ALA A N 1
ATOM 4168 C CA . ALA A 1 560 ? 26.566 -35.288 3.958 1.00 91.31 560 ALA A CA 1
ATOM 4169 C C . ALA A 1 560 ? 25.649 -34.922 5.145 1.00 91.31 560 ALA A C 1
ATOM 4171 O O . ALA A 1 560 ? 25.758 -35.526 6.214 1.00 91.31 560 ALA A O 1
ATOM 4172 N N . ALA A 1 561 ? 24.727 -33.968 4.963 1.00 92.25 561 ALA A N 1
ATOM 4173 C CA . ALA A 1 561 ? 23.783 -33.560 6.003 1.00 92.25 561 ALA A CA 1
ATOM 4174 C C . ALA A 1 561 ? 22.745 -34.645 6.332 1.00 92.25 561 ALA A C 1
ATOM 4176 O O . ALA A 1 561 ? 22.424 -34.828 7.506 1.00 92.25 561 ALA A O 1
ATOM 4177 N N . ASP A 1 562 ? 22.256 -35.377 5.327 1.00 92.19 562 ASP A N 1
ATOM 4178 C CA . ASP A 1 562 ? 21.340 -36.511 5.492 1.00 92.19 562 ASP A CA 1
ATOM 4179 C C . ASP A 1 562 ? 22.013 -37.680 6.231 1.00 92.19 562 ASP A C 1
ATOM 4181 O O . ASP A 1 562 ? 21.448 -38.224 7.181 1.00 92.19 562 ASP A O 1
ATOM 4185 N N . CYS A 1 563 ? 23.257 -38.020 5.872 1.00 91.00 563 CYS A N 1
ATOM 4186 C CA . CYS A 1 563 ? 24.040 -39.028 6.590 1.00 91.00 563 CYS A CA 1
ATOM 4187 C C . CYS A 1 563 ? 24.311 -38.629 8.053 1.00 91.00 563 CYS A C 1
ATOM 4189 O O . CYS A 1 563 ? 24.188 -39.468 8.943 1.00 91.00 563 CYS A O 1
ATOM 4191 N N . ALA A 1 564 ? 24.624 -37.358 8.325 1.00 93.19 564 ALA A N 1
ATOM 4192 C CA . ALA A 1 564 ? 24.933 -36.875 9.673 1.00 93.19 564 ALA A CA 1
ATOM 4193 C C . ALA A 1 564 ? 23.776 -37.049 10.669 1.00 93.19 564 ALA A C 1
ATOM 4195 O O . ALA A 1 564 ? 23.979 -37.568 11.766 1.00 93.19 564 ALA A O 1
ATOM 4196 N N . VAL A 1 565 ? 22.558 -36.646 10.284 1.00 92.44 565 VAL A N 1
ATOM 4197 C CA . VAL A 1 565 ? 21.362 -36.759 11.145 1.00 92.44 565 VAL A CA 1
ATOM 4198 C C . VAL A 1 565 ? 20.855 -38.192 11.289 1.00 92.44 565 VAL A C 1
ATOM 4200 O O . VAL A 1 565 ? 20.142 -38.494 12.238 1.00 92.44 565 VAL A O 1
ATOM 4203 N N . LYS A 1 566 ? 21.224 -39.084 10.363 1.00 91.44 566 LYS A N 1
ATOM 4204 C CA . LYS A 1 566 ? 20.950 -40.524 10.465 1.00 91.44 566 LYS A CA 1
ATOM 4205 C C . LYS A 1 566 ? 21.957 -41.256 11.359 1.00 91.44 566 LYS A C 1
ATOM 4207 O O . LYS A 1 566 ? 21.640 -42.337 11.846 1.00 91.44 566 LYS A O 1
ATOM 4212 N N . ALA A 1 567 ? 23.149 -40.692 11.568 1.00 90.75 567 ALA A N 1
ATOM 4213 C CA . ALA A 1 567 ? 24.236 -41.322 12.318 1.00 90.75 567 ALA A CA 1
ATOM 4214 C C . ALA A 1 567 ? 24.335 -40.893 13.794 1.00 90.75 567 ALA A C 1
ATOM 4216 O O . ALA A 1 567 ? 24.926 -41.625 14.588 1.00 90.75 567 ALA A O 1
ATOM 4217 N N . ALA A 1 568 ? 23.799 -39.727 14.172 1.00 92.44 568 ALA A N 1
ATOM 4218 C CA . ALA A 1 568 ? 23.922 -39.175 15.524 1.00 92.44 568 ALA A CA 1
ATOM 4219 C C . ALA A 1 568 ? 22.703 -38.333 15.933 1.00 92.44 568 ALA A C 1
ATOM 4221 O O . ALA A 1 568 ? 22.006 -37.778 15.082 1.00 92.44 568 ALA A O 1
ATOM 4222 N N . ASN A 1 569 ? 22.476 -38.176 17.241 1.00 91.25 569 ASN A N 1
ATOM 4223 C CA . ASN A 1 569 ? 21.348 -37.417 17.783 1.00 91.25 569 ASN A CA 1
ATOM 4224 C C . ASN A 1 569 ? 21.627 -35.900 17.769 1.00 91.25 569 ASN A C 1
ATOM 4226 O O . ASN A 1 569 ? 21.851 -35.275 18.809 1.00 91.25 569 ASN A O 1
ATOM 4230 N N . VAL A 1 570 ? 21.648 -35.304 16.572 1.00 92.44 570 VAL A N 1
ATOM 4231 C CA . VAL A 1 570 ? 21.916 -33.872 16.361 1.00 92.44 570 VAL A CA 1
ATOM 4232 C C . VAL A 1 570 ? 20.754 -33.143 15.691 1.00 92.44 570 VAL A C 1
ATOM 4234 O O . VAL A 1 570 ? 20.113 -33.642 14.765 1.00 92.44 570 VAL A O 1
ATOM 4237 N N . ILE A 1 571 ? 20.535 -31.892 16.097 1.00 90.75 571 ILE A N 1
ATOM 4238 C CA . ILE A 1 571 ? 19.659 -30.968 15.380 1.00 90.75 571 ILE A CA 1
ATOM 4239 C C . ILE A 1 571 ? 20.462 -30.381 14.218 1.00 90.75 571 ILE A C 1
ATOM 4241 O O . ILE A 1 571 ? 21.373 -29.578 14.416 1.00 90.75 571 ILE A O 1
ATOM 4245 N N . LEU A 1 572 ? 20.119 -30.762 12.988 1.00 92.06 572 LEU A N 1
ATOM 4246 C CA . LEU A 1 572 ? 20.591 -30.071 11.788 1.00 92.06 572 LEU A CA 1
ATOM 4247 C C . LEU A 1 572 ? 19.938 -28.692 11.724 1.00 92.06 572 LEU A C 1
ATOM 4249 O O . LEU A 1 572 ? 18.751 -28.574 11.439 1.00 92.06 572 LEU A O 1
ATOM 4253 N N . VAL A 1 573 ? 20.722 -27.660 12.008 1.00 88.88 573 VAL A N 1
ATOM 4254 C CA . VAL A 1 573 ? 20.286 -26.267 12.133 1.00 88.88 573 VAL A CA 1
ATOM 4255 C C . VAL A 1 573 ? 19.948 -25.673 10.766 1.00 88.88 573 VAL A C 1
ATOM 4257 O O . VAL A 1 573 ? 18.904 -25.048 10.605 1.00 88.88 573 VAL A O 1
ATOM 4260 N N . ARG A 1 574 ? 20.840 -25.860 9.783 1.00 88.44 574 ARG A N 1
ATOM 4261 C CA . ARG A 1 574 ? 20.770 -25.265 8.434 1.00 88.44 574 ARG A CA 1
ATOM 4262 C C . ARG A 1 574 ? 21.622 -26.038 7.430 1.00 88.44 574 ARG A C 1
ATOM 4264 O O . ARG A 1 574 ? 22.693 -26.532 7.782 1.00 88.44 574 ARG A O 1
ATOM 4271 N N . VAL A 1 575 ? 21.200 -26.027 6.167 1.00 88.56 575 VAL A N 1
ATOM 4272 C CA . VAL A 1 575 ? 22.003 -26.393 4.990 1.00 88.56 575 VAL A CA 1
ATOM 4273 C C . VAL A 1 575 ? 22.084 -25.170 4.075 1.00 88.56 575 VAL A C 1
ATOM 4275 O O . VAL A 1 575 ? 21.171 -24.849 3.313 1.00 88.56 575 VAL A O 1
ATOM 4278 N N . HIS A 1 576 ? 23.177 -24.420 4.190 1.00 83.69 576 HIS A N 1
ATOM 4279 C CA . HIS A 1 576 ? 23.312 -23.086 3.622 1.00 83.69 576 HIS A CA 1
ATOM 4280 C C . HIS A 1 576 ? 23.813 -23.113 2.169 1.00 83.69 576 HIS A C 1
ATOM 4282 O O . HIS A 1 576 ? 24.989 -22.909 1.866 1.00 83.69 576 HIS A O 1
ATOM 4288 N N . MET A 1 577 ? 22.872 -23.342 1.254 1.00 75.62 577 MET A N 1
ATOM 4289 C CA . MET A 1 577 ? 23.077 -23.317 -0.198 1.00 75.62 577 MET A CA 1
ATOM 4290 C C . MET A 1 577 ? 23.093 -21.882 -0.764 1.00 75.62 577 MET A C 1
ATOM 4292 O O . MET A 1 577 ? 22.123 -21.447 -1.408 1.00 75.62 577 MET A O 1
ATOM 4296 N N . ALA A 1 578 ? 24.153 -21.124 -0.481 1.00 56.88 578 ALA A N 1
ATOM 4297 C CA . ALA A 1 578 ? 24.188 -19.681 -0.711 1.00 56.88 578 ALA A CA 1
ATOM 4298 C C . ALA A 1 578 ? 24.592 -19.237 -2.127 1.00 56.88 578 ALA A C 1
ATOM 4300 O O . ALA A 1 578 ? 25.415 -19.834 -2.819 1.00 56.88 578 ALA A O 1
ATOM 4301 N N . PHE A 1 579 ? 24.043 -18.091 -2.524 1.00 52.81 579 PHE A N 1
ATOM 4302 C CA . PHE A 1 579 ? 24.453 -17.347 -3.708 1.00 52.81 579 PHE A CA 1
ATOM 4303 C C . PHE A 1 579 ? 25.672 -16.475 -3.355 1.00 52.81 579 PHE A C 1
ATOM 4305 O O . PHE A 1 579 ? 25.604 -15.681 -2.423 1.00 52.81 579 PHE A O 1
ATOM 4312 N N . GLY A 1 580 ? 26.779 -16.608 -4.092 1.00 50.47 580 GLY A N 1
ATOM 4313 C CA . GLY A 1 580 ? 27.966 -15.745 -3.947 1.00 50.47 580 GLY A CA 1
ATOM 4314 C C . GLY A 1 580 ? 29.205 -16.367 -3.285 1.00 50.47 580 GLY A C 1
ATOM 4315 O O . GLY A 1 580 ? 30.293 -15.840 -3.486 1.00 50.47 580 GLY A O 1
ATOM 4316 N N . ILE A 1 581 ? 29.105 -17.514 -2.602 1.00 61.50 581 ILE A N 1
ATOM 4317 C CA . ILE A 1 581 ? 30.251 -18.169 -1.924 1.00 61.50 581 ILE A CA 1
ATOM 4318 C C . ILE A 1 581 ? 31.076 -19.104 -2.837 1.00 61.50 581 ILE A C 1
ATOM 4320 O O . ILE A 1 581 ? 31.506 -20.180 -2.434 1.00 61.50 581 ILE A O 1
ATOM 4324 N N . GLY A 1 582 ? 31.285 -18.712 -4.099 1.00 60.16 582 GLY A N 1
ATOM 4325 C CA . GLY A 1 582 ? 32.187 -19.423 -5.023 1.00 60.16 582 GLY A CA 1
ATOM 4326 C C . GLY A 1 582 ? 31.794 -20.867 -5.378 1.00 60.16 582 GLY A C 1
ATOM 4327 O O . GLY A 1 582 ? 32.665 -21.657 -5.721 1.00 60.16 582 GLY A O 1
ATOM 4328 N N . GLY A 1 583 ? 30.510 -21.222 -5.271 1.00 63.41 583 GLY A N 1
ATOM 4329 C CA . GLY A 1 583 ? 29.996 -22.574 -5.541 1.00 63.41 583 GLY A CA 1
ATOM 4330 C C . GLY A 1 583 ? 29.990 -23.510 -4.329 1.00 63.41 583 GLY A C 1
ATOM 4331 O O . GLY A 1 583 ? 29.396 -24.581 -4.402 1.00 63.41 583 GLY A O 1
ATOM 4332 N N . LYS A 1 584 ? 30.588 -23.094 -3.207 1.00 79.19 584 LYS A N 1
ATOM 4333 C CA . LYS A 1 584 ? 30.580 -23.856 -1.957 1.00 79.19 584 LYS A CA 1
ATOM 4334 C C . LYS A 1 584 ? 29.199 -23.918 -1.299 1.00 79.19 584 LYS A C 1
ATOM 4336 O O . LYS A 1 584 ? 28.318 -23.111 -1.592 1.00 79.19 584 LYS A O 1
ATOM 4341 N N . CYS A 1 585 ? 29.042 -24.840 -0.356 1.00 84.81 585 CYS A N 1
ATOM 4342 C CA . CYS A 1 585 ? 27.899 -24.986 0.547 1.00 84.81 585 CYS A CA 1
ATOM 4343 C C . CYS A 1 585 ? 28.378 -25.437 1.932 1.00 84.81 585 CYS A C 1
ATOM 4345 O O . CYS A 1 585 ? 29.412 -26.093 2.033 1.00 84.81 585 CYS A O 1
ATOM 4347 N N . TYR A 1 586 ? 27.635 -25.131 2.997 1.00 91.38 586 TYR A N 1
ATOM 4348 C CA . TYR A 1 586 ? 27.928 -25.682 4.325 1.00 91.38 586 TYR A CA 1
ATOM 4349 C C . TYR A 1 586 ? 26.672 -26.055 5.108 1.00 91.38 586 TYR A C 1
ATOM 4351 O O . TYR A 1 586 ? 25.619 -25.432 4.970 1.00 91.38 586 TYR A O 1
ATOM 4359 N N . MET A 1 587 ? 26.810 -27.053 5.972 1.00 93.69 587 MET A N 1
ATOM 4360 C CA . MET A 1 587 ? 25.808 -27.471 6.950 1.00 93.69 587 MET A CA 1
ATOM 4361 C C . MET A 1 587 ? 26.248 -27.080 8.363 1.00 93.69 587 MET A C 1
ATOM 4363 O O . MET A 1 587 ? 27.446 -27.039 8.651 1.00 93.69 587 MET A O 1
ATOM 4367 N N . VAL A 1 588 ? 25.283 -26.822 9.246 1.00 93.81 588 VAL A N 1
ATOM 4368 C CA . VAL A 1 588 ? 25.522 -26.631 10.686 1.00 93.81 588 VAL A CA 1
ATOM 4369 C C . VAL A 1 588 ? 24.638 -27.598 11.467 1.00 93.81 588 VAL A C 1
ATOM 4371 O O . VAL A 1 588 ? 23.436 -27.678 11.214 1.00 93.81 588 VAL A O 1
ATOM 4374 N N . VAL A 1 589 ? 25.229 -28.313 12.419 1.00 95.06 589 VAL A N 1
ATOM 4375 C CA . VAL A 1 589 ? 24.547 -29.204 13.370 1.00 95.06 589 VAL A CA 1
ATOM 4376 C C . VAL A 1 589 ? 24.796 -28.728 14.799 1.00 95.06 589 VAL A C 1
ATOM 4378 O O . VAL A 1 589 ? 25.861 -28.189 15.094 1.00 95.06 589 VAL A O 1
ATOM 4381 N N . ALA A 1 590 ? 23.835 -28.938 15.692 1.00 93.81 590 ALA A N 1
ATOM 4382 C CA . ALA A 1 590 ? 23.951 -28.633 17.113 1.00 93.81 590 ALA A CA 1
ATOM 4383 C C . ALA A 1 590 ? 23.453 -29.809 17.962 1.00 93.81 590 ALA A C 1
ATOM 4385 O O . ALA A 1 590 ? 22.516 -30.512 17.581 1.00 93.81 590 ALA A O 1
ATOM 4386 N N . GLY A 1 591 ? 24.079 -30.030 19.114 1.00 93.44 591 GLY A N 1
ATOM 4387 C CA . GLY A 1 591 ? 23.780 -31.172 19.977 1.00 93.44 591 GLY A CA 1
ATOM 4388 C C . GLY A 1 591 ? 24.850 -31.382 21.040 1.00 93.44 591 GLY A C 1
ATOM 4389 O O . GLY A 1 591 ? 25.652 -30.485 21.314 1.00 93.44 591 GLY A O 1
ATOM 4390 N N . ASP A 1 592 ? 24.867 -32.569 21.637 1.00 93.69 592 ASP A N 1
ATOM 4391 C CA . ASP A 1 592 ? 25.885 -32.936 22.620 1.00 93.69 592 ASP A CA 1
ATOM 4392 C C . ASP A 1 592 ? 27.212 -33.282 21.933 1.00 93.69 592 ASP A C 1
ATOM 4394 O O . ASP A 1 592 ? 27.253 -33.687 20.772 1.00 93.69 592 ASP A O 1
ATOM 4398 N N . ILE A 1 593 ? 28.333 -33.061 22.626 1.00 95.06 593 ILE A N 1
ATOM 4399 C CA . ILE A 1 593 ? 29.660 -33.058 21.989 1.00 95.06 593 ILE A CA 1
ATOM 4400 C C . ILE A 1 593 ? 30.052 -34.415 21.376 1.00 95.06 593 ILE A C 1
ATOM 4402 O O . ILE A 1 593 ? 30.767 -34.446 20.376 1.00 95.06 593 ILE A O 1
ATOM 4406 N N . SER A 1 594 ? 29.561 -35.530 21.918 1.00 94.06 594 SER A N 1
ATOM 4407 C CA . SER A 1 594 ? 29.689 -36.869 21.327 1.00 94.06 594 SER A CA 1
ATOM 4408 C C . SER A 1 594 ? 29.012 -36.951 19.958 1.00 94.06 594 SER A C 1
ATOM 4410 O O . SER A 1 594 ? 29.649 -37.279 18.957 1.00 94.06 594 SER A O 1
ATOM 4412 N N . ASP A 1 595 ? 27.731 -36.594 19.913 1.00 95.50 595 ASP A N 1
ATOM 4413 C CA . ASP A 1 595 ? 26.881 -36.681 18.730 1.00 95.50 595 ASP A CA 1
ATOM 4414 C C . ASP A 1 595 ? 27.315 -35.696 17.649 1.00 95.50 595 ASP A C 1
ATOM 4416 O O . ASP A 1 595 ? 27.366 -36.052 16.475 1.00 95.50 595 ASP A O 1
ATOM 4420 N N . VAL A 1 596 ? 27.726 -34.486 18.036 1.00 95.69 596 VAL A N 1
ATOM 4421 C CA . VAL A 1 596 ? 28.265 -33.486 17.107 1.00 95.69 596 VAL A CA 1
ATOM 4422 C C . VAL A 1 596 ? 29.583 -33.951 16.477 1.00 95.69 596 VAL A C 1
ATOM 4424 O O . VAL A 1 596 ? 29.762 -33.768 15.274 1.00 95.69 596 VAL A O 1
ATOM 4427 N N . ASN A 1 597 ? 30.489 -34.589 17.232 1.00 96.00 597 ASN A N 1
ATOM 4428 C CA . ASN A 1 597 ? 31.710 -35.165 16.650 1.00 96.00 597 ASN A CA 1
ATOM 4429 C C . ASN A 1 597 ? 31.392 -36.305 15.670 1.00 96.00 597 ASN A C 1
ATOM 4431 O O . ASN A 1 597 ? 31.954 -36.335 14.575 1.00 96.00 597 ASN A O 1
ATOM 4435 N N . ASN A 1 598 ? 30.476 -37.208 16.034 1.00 96.25 598 ASN A N 1
ATOM 4436 C CA . ASN A 1 598 ? 30.055 -38.319 15.178 1.00 96.25 598 ASN A CA 1
ATOM 4437 C C . ASN A 1 598 ? 29.402 -37.812 13.874 1.00 96.25 598 ASN A C 1
ATOM 4439 O O . ASN A 1 598 ? 29.870 -38.125 12.779 1.00 96.25 598 ASN A O 1
ATOM 4443 N N . ALA A 1 599 ? 28.404 -36.928 13.989 1.00 96.12 599 ALA A N 1
ATOM 4444 C CA . ALA A 1 599 ? 27.732 -36.273 12.867 1.00 96.12 599 ALA A CA 1
ATOM 4445 C C . ALA A 1 599 ? 28.716 -35.581 11.911 1.00 96.12 599 ALA A C 1
ATOM 4447 O O . ALA A 1 599 ? 28.619 -35.739 10.693 1.00 96.12 599 ALA A O 1
ATOM 4448 N N . VAL A 1 600 ? 29.679 -34.825 12.455 1.00 96.06 600 VAL A N 1
ATOM 4449 C CA . VAL A 1 600 ? 30.693 -34.132 11.652 1.00 96.06 600 VAL A CA 1
ATOM 4450 C C . VAL A 1 600 ? 31.666 -35.109 11.001 1.00 96.06 600 VAL A C 1
ATOM 4452 O O . VAL A 1 600 ? 32.053 -34.861 9.857 1.00 96.06 600 VAL A O 1
ATOM 4455 N N . SER A 1 601 ? 32.055 -36.213 11.651 1.00 95.62 601 SER A N 1
ATOM 4456 C CA . SER A 1 601 ? 32.945 -37.183 11.001 1.00 95.62 601 SER A CA 1
ATOM 4457 C C . SER A 1 601 ? 32.253 -37.885 9.838 1.00 95.62 601 SER A C 1
ATOM 4459 O O . SER A 1 601 ? 32.753 -37.786 8.720 1.00 95.62 601 SER A O 1
ATOM 4461 N N . VAL A 1 602 ? 31.047 -38.422 10.046 1.00 95.12 602 VAL A N 1
ATOM 4462 C CA . VAL A 1 602 ? 30.256 -39.087 8.996 1.00 95.12 602 VAL A CA 1
ATOM 4463 C C . VAL A 1 602 ? 29.960 -38.150 7.817 1.00 95.12 602 VAL A C 1
ATOM 4465 O O . VAL A 1 602 ? 30.173 -38.529 6.667 1.00 95.12 602 VAL A O 1
ATOM 4468 N N . ALA A 1 603 ? 29.554 -36.899 8.069 1.00 94.12 603 ALA A N 1
ATOM 4469 C CA . ALA A 1 603 ? 29.382 -35.896 7.011 1.00 94.12 603 ALA A CA 1
ATOM 4470 C C . ALA A 1 603 ? 30.676 -35.622 6.227 1.00 94.12 603 ALA A C 1
ATOM 4472 O O . ALA A 1 603 ? 30.652 -35.438 5.009 1.00 94.12 603 ALA A O 1
ATOM 4473 N N . SER A 1 604 ? 31.814 -35.579 6.921 1.00 93.12 604 SER A N 1
ATOM 4474 C CA . SER A 1 604 ? 33.108 -35.264 6.310 1.00 93.12 604 SER A CA 1
ATOM 4475 C C . SER A 1 604 ? 33.682 -36.431 5.521 1.00 93.12 604 SER A C 1
ATOM 4477 O O . SER A 1 604 ? 34.253 -36.217 4.459 1.00 93.12 604 SER A O 1
ATOM 4479 N N . GLU A 1 605 ? 33.512 -37.655 6.015 1.00 92.12 605 GLU A N 1
ATOM 4480 C CA . GLU A 1 605 ? 33.845 -38.885 5.300 1.00 92.12 605 GLU A CA 1
ATOM 4481 C C . GLU A 1 605 ? 33.001 -38.974 4.027 1.00 92.12 605 GLU A C 1
ATOM 4483 O O . GLU A 1 605 ? 33.558 -39.080 2.938 1.00 92.12 605 GLU A O 1
ATOM 4488 N N . ARG A 1 606 ? 31.683 -38.753 4.127 1.00 90.19 606 ARG A N 1
ATOM 4489 C CA . ARG A 1 606 ? 30.765 -38.751 2.980 1.00 90.19 606 ARG A CA 1
ATOM 4490 C C . ARG A 1 606 ? 31.073 -37.674 1.931 1.00 90.19 606 ARG A C 1
ATOM 4492 O O . ARG A 1 606 ? 31.006 -37.932 0.730 1.00 90.19 606 ARG A O 1
ATOM 4499 N N . ALA A 1 607 ? 31.443 -36.466 2.355 1.00 86.88 607 ALA A N 1
ATOM 4500 C CA . ALA A 1 607 ? 31.921 -35.423 1.442 1.00 86.88 607 ALA A CA 1
ATOM 4501 C C . ALA A 1 607 ? 33.330 -35.727 0.882 1.00 86.88 607 ALA A C 1
ATOM 4503 O O . ALA A 1 607 ? 33.661 -35.314 -0.233 1.00 86.88 607 ALA A O 1
ATOM 4504 N N . GLY A 1 608 ? 34.151 -36.451 1.647 1.00 82.31 608 GLY A N 1
ATOM 4505 C CA . GLY A 1 608 ? 35.501 -36.888 1.298 1.00 82.31 608 GLY A CA 1
ATOM 4506 C C . GLY A 1 608 ? 35.535 -38.005 0.253 1.00 82.31 608 GLY A C 1
ATOM 4507 O O . GLY A 1 608 ? 36.355 -37.925 -0.656 1.00 82.31 608 GLY A O 1
ATOM 4508 N N . GLU A 1 609 ? 34.601 -38.965 0.298 1.00 80.81 609 GLU A N 1
ATOM 4509 C CA . GLU A 1 609 ? 34.411 -40.017 -0.725 1.00 80.81 609 GLU A CA 1
ATOM 4510 C C . GLU A 1 609 ? 34.324 -39.437 -2.146 1.00 80.81 609 GLU A C 1
ATOM 4512 O O . GLU A 1 609 ? 34.788 -40.045 -3.109 1.00 80.81 609 GLU A O 1
ATOM 4517 N N . LYS A 1 610 ? 33.739 -38.240 -2.274 1.00 69.69 610 LYS A N 1
ATOM 4518 C CA . LYS A 1 610 ? 33.549 -37.526 -3.544 1.00 69.69 610 LYS A CA 1
ATOM 4519 C C . LYS A 1 610 ? 34.660 -36.515 -3.857 1.00 69.69 610 LYS A C 1
ATOM 4521 O O . LYS A 1 610 ? 34.603 -35.864 -4.894 1.00 69.69 610 LYS A O 1
ATOM 4526 N N . GLY A 1 611 ? 35.635 -36.330 -2.963 1.00 77.06 611 GLY A N 1
ATOM 4527 C CA . GLY A 1 611 ? 36.663 -35.286 -3.069 1.00 77.06 611 GLY A CA 1
ATOM 4528 C C . GLY A 1 611 ? 36.131 -33.852 -2.909 1.00 77.06 611 GLY A C 1
ATOM 4529 O O . GLY A 1 611 ? 36.798 -32.903 -3.313 1.00 77.06 611 GLY A O 1
ATOM 4530 N N . LEU A 1 612 ? 34.927 -33.678 -2.347 1.00 84.62 612 LEU A N 1
ATOM 4531 C CA . LEU A 1 612 ? 34.199 -32.400 -2.313 1.00 84.62 612 LEU A CA 1
ATOM 4532 C C . LEU A 1 612 ? 34.180 -31.732 -0.930 1.00 84.62 612 LEU A C 1
ATOM 4534 O O . LEU A 1 612 ? 33.612 -30.647 -0.802 1.00 84.62 612 LEU A O 1
ATOM 4538 N N . LEU A 1 613 ? 34.800 -32.330 0.091 1.00 87.75 613 LEU A N 1
ATOM 4539 C CA . LEU A 1 613 ? 35.025 -31.699 1.395 1.00 87.75 613 LEU A CA 1
ATOM 4540 C C . LEU A 1 613 ? 35.957 -30.480 1.258 1.00 87.75 613 LEU A C 1
ATOM 4542 O O . LEU A 1 613 ? 37.036 -30.574 0.678 1.00 87.75 613 LEU A O 1
ATOM 4546 N N . VAL A 1 614 ? 35.556 -29.342 1.827 1.00 88.06 614 VAL A N 1
ATOM 4547 C CA . VAL A 1 614 ? 36.389 -28.134 1.944 1.00 88.06 614 VAL A CA 1
ATOM 4548 C C . VAL A 1 614 ? 37.044 -28.087 3.321 1.00 88.06 614 VAL A C 1
ATOM 4550 O O . VAL A 1 614 ? 38.262 -27.957 3.427 1.00 88.06 614 VAL A O 1
ATOM 4553 N N . TYR A 1 615 ? 36.232 -28.171 4.378 1.00 92.75 615 TYR A N 1
ATOM 4554 C CA . TYR A 1 615 ? 36.687 -28.085 5.762 1.00 92.75 615 TYR A CA 1
ATOM 4555 C C . TYR A 1 615 ? 35.649 -28.665 6.733 1.00 92.75 615 TYR A C 1
ATOM 4557 O O . TYR A 1 615 ? 34.461 -28.750 6.410 1.00 92.75 615 TYR A O 1
ATOM 4565 N N . ARG A 1 616 ? 36.090 -29.028 7.944 1.00 95.31 616 ARG A N 1
ATOM 4566 C CA . ARG A 1 616 ? 35.223 -29.475 9.044 1.00 95.31 616 ARG A CA 1
ATOM 4567 C C . ARG A 1 616 ? 35.644 -28.848 10.368 1.00 95.31 616 ARG A C 1
ATOM 4569 O O . ARG A 1 616 ? 36.835 -28.700 10.625 1.00 95.31 616 ARG A O 1
ATOM 4576 N N . SER A 1 617 ? 34.680 -28.510 11.217 1.00 96.12 617 SER A N 1
ATOM 4577 C CA . SER A 1 617 ? 34.925 -27.934 12.541 1.00 96.12 617 SER A CA 1
ATOM 4578 C C . SER A 1 617 ? 33.927 -28.460 13.570 1.00 96.12 617 SER A C 1
ATOM 4580 O O . SER A 1 617 ? 32.756 -28.672 13.255 1.00 96.12 617 SER A O 1
ATOM 4582 N N . VAL A 1 618 ? 34.392 -28.641 14.807 1.00 96.44 618 VAL A N 1
ATOM 4583 C CA . VAL A 1 618 ? 33.564 -28.933 15.982 1.00 96.44 618 VAL A CA 1
ATOM 4584 C C . VAL A 1 618 ? 33.942 -27.945 17.079 1.00 96.44 618 VAL A C 1
ATOM 4586 O O . VAL A 1 618 ? 35.105 -27.835 17.461 1.00 96.44 618 VAL A O 1
ATOM 4589 N N . ILE A 1 619 ? 32.948 -27.228 17.593 1.00 95.62 619 ILE A N 1
ATOM 4590 C CA . ILE A 1 619 ? 33.098 -26.186 18.602 1.00 95.62 619 ILE A CA 1
ATOM 4591 C C . ILE A 1 619 ? 32.331 -26.644 19.842 1.00 95.62 619 ILE A C 1
ATOM 4593 O O . ILE A 1 619 ? 31.108 -26.534 19.907 1.00 95.62 619 ILE A O 1
ATOM 4597 N N . ALA A 1 620 ? 33.050 -27.191 20.826 1.00 92.75 620 ALA A N 1
ATOM 4598 C CA . ALA A 1 620 ? 32.440 -27.844 21.990 1.00 92.75 620 ALA A CA 1
ATOM 4599 C C . ALA A 1 620 ? 31.666 -26.892 22.916 1.00 92.75 620 ALA A C 1
ATOM 4601 O O . ALA A 1 620 ? 30.691 -27.293 23.546 1.00 92.75 620 ALA A O 1
ATOM 4602 N N . ARG A 1 621 ? 32.094 -25.628 22.987 1.00 91.25 621 ARG A N 1
ATOM 4603 C CA . ARG A 1 621 ? 31.403 -24.553 23.704 1.00 91.25 621 ARG A CA 1
ATOM 4604 C C . ARG A 1 621 ? 31.671 -23.229 22.978 1.00 91.25 621 ARG A C 1
ATOM 4606 O O . ARG A 1 621 ? 32.673 -22.581 23.278 1.00 91.25 621 ARG A O 1
ATOM 4613 N N . PRO A 1 622 ? 30.857 -22.858 21.973 1.00 90.62 622 PRO A N 1
ATOM 4614 C CA . PRO A 1 622 ? 31.038 -21.600 21.255 1.00 90.62 622 PRO A CA 1
ATOM 4615 C C . PRO A 1 622 ? 30.860 -20.392 22.181 1.00 90.62 622 PRO A C 1
ATOM 4617 O O . PRO A 1 622 ? 30.287 -20.488 23.265 1.00 90.62 622 PRO A O 1
ATOM 4620 N N . HIS A 1 623 ? 31.357 -19.238 21.743 1.00 94.00 623 HIS A N 1
ATOM 4621 C CA . HIS A 1 623 ? 31.038 -17.963 22.377 1.00 94.00 623 HIS A CA 1
ATOM 4622 C C . HIS A 1 623 ? 29.593 -17.566 22.037 1.00 94.00 623 HIS A C 1
ATOM 4624 O O . HIS A 1 623 ? 29.185 -17.738 20.890 1.00 94.00 623 HIS A O 1
ATOM 4630 N N . GLU A 1 624 ? 28.845 -16.985 22.979 1.00 87.38 624 GLU A N 1
ATOM 4631 C CA . GLU A 1 624 ? 27.402 -16.704 22.839 1.00 87.38 624 GLU A CA 1
ATOM 4632 C C . GLU A 1 624 ? 27.057 -15.951 21.539 1.00 87.38 624 GLU A C 1
ATOM 4634 O O . GLU A 1 624 ? 26.160 -16.348 20.800 1.00 87.38 624 GLU A O 1
ATOM 4639 N N . ALA A 1 625 ? 27.823 -14.909 21.199 1.00 83.81 625 ALA A N 1
ATOM 4640 C CA . ALA A 1 625 ? 27.629 -14.155 19.955 1.00 83.81 625 ALA A CA 1
ATOM 4641 C C . ALA A 1 625 ? 27.838 -15.004 18.681 1.00 83.81 625 ALA A C 1
ATOM 4643 O O . ALA A 1 625 ? 27.119 -14.827 17.700 1.00 83.81 625 ALA A O 1
ATOM 4644 N N . MET A 1 626 ? 28.782 -15.954 18.707 1.00 85.94 626 MET A N 1
ATOM 4645 C CA . MET A 1 626 ? 29.016 -16.885 17.596 1.00 85.94 626 MET A CA 1
ATOM 4646 C C . MET A 1 626 ? 27.940 -17.973 17.540 1.00 85.94 626 MET A C 1
ATOM 4648 O O . MET A 1 626 ? 27.547 -18.375 16.450 1.00 85.94 626 MET A O 1
ATOM 4652 N N . TRP A 1 627 ? 27.437 -18.436 18.693 1.00 87.25 627 TRP A N 1
ATOM 4653 C CA . TRP A 1 627 ? 26.284 -19.338 18.748 1.00 87.25 627 TRP A CA 1
ATOM 4654 C C . TRP A 1 627 ? 25.073 -18.704 18.061 1.00 87.25 627 TRP A C 1
ATOM 4656 O O . TRP A 1 627 ? 24.527 -19.317 17.148 1.00 87.25 627 TRP A O 1
ATOM 4666 N N . ARG A 1 628 ? 24.722 -17.453 18.405 1.00 82.94 628 ARG A N 1
ATOM 4667 C CA . ARG A 1 628 ? 23.624 -16.728 17.738 1.00 82.94 628 ARG A CA 1
ATOM 4668 C C . ARG A 1 628 ? 23.812 -16.686 16.221 1.00 82.94 628 ARG A C 1
ATOM 4670 O O . ARG A 1 628 ? 22.939 -17.142 15.496 1.00 82.94 628 ARG A O 1
ATOM 4677 N N . GLN A 1 629 ? 24.981 -16.258 15.745 1.00 83.69 629 GLN A N 1
ATOM 4678 C CA . GLN A 1 629 ? 25.270 -16.164 14.307 1.00 83.69 629 GLN A CA 1
ATOM 4679 C C . GLN A 1 629 ? 25.195 -17.516 13.560 1.00 83.69 629 GLN A C 1
ATOM 4681 O O . GLN A 1 629 ? 24.850 -17.583 12.377 1.00 83.69 629 GLN A O 1
ATOM 4686 N N . MET A 1 630 ? 25.556 -18.619 14.224 1.00 84.50 630 MET A N 1
ATOM 4687 C CA . MET A 1 630 ? 25.514 -19.956 13.622 1.00 84.50 630 MET A CA 1
ATOM 4688 C C . MET A 1 630 ? 24.117 -20.593 13.682 1.00 84.50 630 MET A C 1
ATOM 4690 O O . MET A 1 630 ? 23.778 -21.362 12.777 1.00 84.50 630 MET A O 1
ATOM 4694 N N . VAL A 1 631 ? 23.328 -20.283 14.719 1.00 82.06 631 VAL A N 1
ATOM 4695 C CA . VAL A 1 631 ? 22.123 -21.037 15.112 1.00 82.06 631 VAL A CA 1
ATOM 4696 C C . VAL A 1 631 ? 20.821 -20.229 15.059 1.00 82.06 631 VAL A C 1
ATOM 4698 O O . VAL A 1 631 ? 19.799 -20.766 14.642 1.00 82.06 631 VAL A O 1
ATOM 4701 N N . GLU A 1 632 ? 20.846 -18.949 15.430 1.00 75.44 632 GLU A N 1
ATOM 4702 C CA . GLU A 1 632 ? 19.679 -18.049 15.434 1.00 75.44 632 GLU A CA 1
ATOM 4703 C C . GLU A 1 632 ? 19.529 -17.260 14.117 1.00 75.44 632 GLU A C 1
ATOM 4705 O O . GLU A 1 632 ? 18.398 -16.969 13.724 1.00 75.44 632 GLU A O 1
ATOM 4710 N N . GLY A 1 633 ? 20.635 -16.971 13.410 1.00 61.19 633 GLY A N 1
ATOM 4711 C CA . GLY A 1 633 ? 20.649 -16.402 12.049 1.00 61.19 633 GLY A CA 1
ATOM 4712 C C . GLY A 1 633 ? 21.524 -15.168 11.859 1.00 61.19 633 GLY A C 1
ATOM 4713 O O . GLY A 1 633 ? 21.209 -14.423 10.906 1.00 61.19 633 GLY A O 1
#

Organism: NCBI:txid1432555

pLDDT: mean 90.1, std 10.74, range [31.67, 98.75]

Sequence (633 aa):
MNVKLTSCDDQTIRERVQAAGVVGAGGAGFPTHIKLQARVDTFLVNAAECEPMLKVDQQLMAQQASRLLRGVHYAMKATGASSGIIALKEKYQRAINALTPLLPPDIRLHILPDVYPAGDEVLTIWMATGRRVPPAALPVSVGVVVNNVQTVLNITRAVEQQYPVTRRTLTVNGAVAKPITVTVPIGMSLREVLALAGGATVDAPGFINGGPMMGSLITSLDTPVSKTTGGLLVLPNSHSLIQRRLQNDRSVLAVAKTVCEQCRLCTDLCPRHLIGHELAPHLLVRAVNYQQLATPQLLLTALTCSECNVCASVACPVGISPMRINRLLKQELRAQNLRYEGALNPADPMANYRLIPVKRLVTRLGLTPWYQDAPLSEQVPQPEKVTLLLRQHIGASAIACVQKGDRVVHGQCVGQIPHGTLGAPIHASIDGMVSDVTEKRDYACERLTMSKAVGILELSSIAKGMETGDAMLKSANVELLVSKTLCPGKFLLMLGGDVGAAQQAINSGASLAGEMLVDSLVLPNIHPSLLSAISGLNHVEQHRAVGVVETWSVAACIDAADCAVKAANVILVRVHMAFGIGGKCYMVVAGDISDVNNAVSVASERAGEKGLLVYRSVIARPHEAMWRQMVEG

Foldseek 3Di:
DDLDEDDDALVLLLVLQQLLQFFQQADFTFRVSVLLQAAFQEEEALLANAFFPWDWSLQCLLVPLSLLVNLQVSSCRSRVHQAYEYEYEPVSVSNVVRNVVVDDPRYDYDYDYQFPPCSPVQNVCCSGPVDGAKFPGDPSVRRYRYGYSVSSSSSSCSNPPSHHPQWDWAWEFAQFPATAIEIAGWQAFLVVVSVVRVHGNDPQKWKWFAHLFQTATDPDSRDTHFSHRHYIHIYHCPAPSNVVRPDDVVNLLVLLLPPPPLDQQLLVLQLCNQQQQPQRLSQLSVCSNPVPSDDPLNLQSLLRHPLRQCSQLPRDPSRHGSSSSSVVSNVVCVVVVHHHDDGRGHGHPCSVVSGGNVVNSCVSSVNVVTSDDHYYDPDYDDDPDGDHFQDRHPKDGFDAPDAAFDWFAFFQFGTHDPPPIGGGTDTDSHTDGRHHDDPDDDPLVVPLQPFQKKKKWKFQALVLLVVLQVQLVVQAVWDWLDWDAAPPHMTMTMIGHAQVSSVRSQVSSPVSRPPRTDDIDMGGRFDRLLSVQAVAFDADPDQFKKKKWKWQALRLQSQLQRQLVVFAVWRWGHWARDHPPRNMIMTMIGDHQVSRVRSQVSSQVSRVVVPTTDDIDMGGGDDPVVCCVRHVD